Protein AF-0000000076684241 (afdb_homodimer)

Radius of gyration: 24.5 Å; Cα contacts (8 Å, |Δi|>4): 1285; chains: 2; bounding box: 56×55×72 Å

Sequence (556 aa):
MSFSDELAQASGQDQAFSKRTPRIVAAAKLHRAAARRKAGRFLVEGFNSVDAAIRSDAAVEIYATPRAAEEFESLLAPAVDGGFSVSLIDDSAASSLAETVTTTGLFAVCEASRVQHELDTVLSAGKRTGVVAVLFDCQDPGNLGTVIRMVDALGLGGVILAGDSVDPLSGKASRSSAGSVFHVPFVRERDAGAVVTSLREAGFTTLATTMDGQVVLGRDSLPEGPTAWLFGNEAHGLQPEVLDAANHSVSIPIRGEAESLNLATAASMCLWESARGAMSFSDELAQASGQDQAFSKRTPRIVAAAKLHRAAARRKAGRFLVEGFNSVDAAIRSDAAVEIYATPRAAEEFESLLAPAVDGGFSVSLIDDSAASSLAETVTTTGLFAVCEASRVQHELDTVLSAGKRTGVVAVLFDCQDPGNLGTVIRMVDALGLGGVILAGDSVDPLSGKASRSSAGSVFHVPFVRERDAGAVVTSLREAGFTTLATTMDGQVVLGRDSLPEGPTAWLFGNEAHGLQPEVLDAANHSVSIPIRGEAESLNLATAASMCLWESARGA

Structure (mmCIF, N/CA/C/O backbone):
data_AF-0000000076684241-model_v1
#
loop_
_entity.id
_entity.type
_entity.pdbx_description
1 polymer 'rRNA methyltransferase'
#
loop_
_atom_site.group_PDB
_atom_site.id
_atom_site.type_symbol
_atom_site.label_atom_id
_atom_site.label_alt_id
_atom_site.label_comp_id
_atom_site.label_asym_id
_atom_site.label_entity_id
_atom_site.label_seq_id
_atom_site.pdbx_PDB_ins_code
_atom_site.Cartn_x
_atom_site.Cartn_y
_atom_site.Cartn_z
_atom_site.occupancy
_atom_site.B_iso_or_equiv
_atom_site.auth_seq_id
_atom_site.auth_comp_id
_atom_site.auth_asym_id
_atom_site.auth_atom_id
_atom_site.pdbx_PDB_model_num
ATOM 1 N N . MET A 1 1 ? -20.188 -14.609 -34.812 1 78.81 1 MET A N 1
ATOM 2 C CA . MET A 1 1 ? -20.406 -15.133 -33.469 1 78.81 1 MET A CA 1
ATOM 3 C C . MET A 1 1 ? -19.375 -14.57 -32.5 1 78.81 1 MET A C 1
ATOM 5 O O . MET A 1 1 ? -18.203 -14.477 -32.812 1 78.81 1 MET A O 1
ATOM 9 N N . SER A 1 2 ? -19.984 -13.984 -31.469 1 90.12 2 SER A N 1
ATOM 10 C CA . SER A 1 2 ? -19.094 -13.391 -30.484 1 90.12 2 SER A CA 1
ATOM 11 C C . SER A 1 2 ? -18.312 -14.469 -29.734 1 90.12 2 SER A C 1
ATOM 13 O O . SER A 1 2 ? -18.672 -15.641 -29.766 1 90.12 2 SER A O 1
ATOM 15 N N . PHE A 1 3 ? -17.188 -14.172 -29.266 1 88.38 3 PHE A N 1
ATOM 16 C CA . PHE A 1 3 ? -16.391 -15.141 -28.516 1 88.38 3 PHE A CA 1
ATOM 17 C C . PHE A 1 3 ? -17.203 -15.719 -27.359 1 88.38 3 PHE A C 1
ATOM 19 O O . PHE A 1 3 ? -17.078 -16.906 -27.031 1 88.38 3 PHE A O 1
ATOM 26 N N . SER A 1 4 ? -17.969 -14.914 -26.734 1 87.88 4 SER A N 1
ATOM 27 C CA . SER A 1 4 ? -18.797 -15.398 -25.641 1 87.88 4 SER A CA 1
ATOM 28 C C . SER A 1 4 ? -19.781 -16.469 -26.125 1 87.88 4 SER A C 1
ATOM 30 O O . SER A 1 4 ? -20.062 -17.438 -25.422 1 87.88 4 SER A O 1
ATOM 32 N N . ASP A 1 5 ? -20.281 -16.234 -27.266 1 88.19 5 ASP A N 1
ATOM 33 C CA . ASP A 1 5 ? -21.172 -17.234 -27.859 1 88.19 5 ASP A CA 1
ATOM 34 C C . ASP A 1 5 ? -20.453 -18.547 -28.109 1 88.19 5 ASP A C 1
ATOM 36 O O . ASP A 1 5 ? -21 -19.625 -27.875 1 88.19 5 ASP A O 1
ATOM 40 N N . GLU A 1 6 ? -19.328 -18.391 -28.609 1 86.75 6 GLU A N 1
ATOM 41 C CA . GLU A 1 6 ? -18.516 -19.578 -28.875 1 86.75 6 GLU A CA 1
ATOM 42 C C . GLU A 1 6 ? -18.203 -20.344 -27.594 1 86.75 6 GLU A C 1
ATOM 44 O O . GLU A 1 6 ? -18.266 -21.578 -27.578 1 86.75 6 GLU A O 1
ATOM 49 N N . LEU A 1 7 ? -17.844 -19.594 -26.547 1 89 7 LEU A N 1
ATOM 50 C CA . LEU A 1 7 ? -17.562 -20.203 -25.25 1 89 7 LEU A CA 1
ATOM 51 C C . LEU A 1 7 ? -18.781 -20.969 -24.734 1 89 7 LEU A C 1
ATOM 53 O O . LEU A 1 7 ? -18.641 -22.047 -24.172 1 89 7 LEU A O 1
ATOM 57 N N . ALA A 1 8 ? -19.969 -20.344 -24.875 1 88.19 8 ALA A N 1
ATOM 58 C CA . ALA A 1 8 ? -21.203 -20.984 -24.438 1 88.19 8 ALA A CA 1
ATOM 59 C C . ALA A 1 8 ? -21.438 -22.297 -25.172 1 88.19 8 ALA A C 1
ATOM 61 O O . ALA A 1 8 ? -21.812 -23.297 -24.562 1 88.19 8 ALA A O 1
ATOM 62 N N . GLN A 1 9 ? -21.234 -22.281 -26.391 1 83.69 9 GLN A N 1
ATOM 63 C CA . GLN A 1 9 ? -21.438 -23.469 -27.219 1 83.69 9 GLN A CA 1
ATOM 64 C C . GLN A 1 9 ? -20.422 -24.547 -26.875 1 83.69 9 GLN A C 1
ATOM 66 O O . GLN A 1 9 ? -20.781 -25.719 -26.734 1 83.69 9 GLN A O 1
ATOM 71 N N . ALA A 1 10 ? -19.172 -24.125 -26.766 1 81 10 ALA A N 1
ATOM 72 C CA . ALA A 1 10 ? -18.078 -25.062 -26.5 1 81 10 ALA A CA 1
ATOM 73 C C . ALA A 1 10 ? -18.25 -25.734 -25.141 1 81 10 ALA A C 1
ATOM 75 O O . ALA A 1 10 ? -17.906 -26.906 -24.953 1 81 10 ALA A O 1
ATOM 76 N N . SER A 1 11 ? -18.766 -24.969 -24.141 1 81.06 11 SER A N 1
ATOM 77 C CA . SER A 1 11 ? -18.906 -25.484 -22.781 1 81.06 11 SER A CA 1
ATOM 78 C C . SER A 1 11 ? -20.25 -26.172 -22.594 1 81.06 11 SER A C 1
ATOM 80 O O . SER A 1 11 ? -20.531 -26.703 -21.516 1 81.06 11 SER A O 1
ATOM 82 N N . GLY A 1 12 ? -21.047 -26.141 -23.578 1 80.88 12 GLY A N 1
ATOM 83 C CA . GLY A 1 12 ? -22.359 -26.734 -23.484 1 80.88 12 GLY A CA 1
ATOM 84 C C . GLY A 1 12 ? -23.266 -26.031 -22.484 1 80.88 12 GLY A C 1
ATOM 85 O O . GLY A 1 12 ? -24.109 -26.656 -21.859 1 80.88 12 GLY A O 1
ATOM 86 N N . GLN A 1 13 ? -22.953 -24.797 -22.25 1 82.38 13 GLN A N 1
ATOM 87 C CA . GLN A 1 13 ? -23.719 -24.016 -21.281 1 82.38 13 GLN A CA 1
ATOM 88 C C . GLN A 1 13 ? -24.938 -23.375 -21.922 1 82.38 13 GLN A C 1
ATOM 90 O O . GLN A 1 13 ? -24.812 -22.562 -22.859 1 82.38 13 GLN A O 1
ATOM 95 N N . ASP A 1 14 ? -26.109 -23.812 -21.547 1 80.38 14 ASP A N 1
ATOM 96 C CA . ASP A 1 14 ? -27.312 -23.203 -22.078 1 80.38 14 ASP A CA 1
ATOM 97 C C . ASP A 1 14 ? -27.5 -21.781 -21.531 1 80.38 14 ASP A C 1
ATOM 99 O O . ASP A 1 14 ? -27.938 -20.891 -22.25 1 80.38 14 ASP A O 1
ATOM 103 N N . GLN A 1 15 ? -27.188 -21.719 -20.281 1 89.75 15 GLN A N 1
ATOM 104 C CA . GLN A 1 15 ? -27.297 -20.438 -19.594 1 89.75 15 GLN A CA 1
ATOM 105 C C . GLN A 1 15 ? -26.078 -20.188 -18.719 1 89.75 15 GLN A C 1
ATOM 107 O O . GLN A 1 15 ? -25.531 -21.109 -18.094 1 89.75 15 GLN A O 1
ATOM 112 N N . ALA A 1 16 ? -25.672 -18.969 -18.766 1 93.75 16 ALA A N 1
ATOM 113 C CA . ALA A 1 16 ? -24.578 -18.594 -17.875 1 93.75 16 ALA A CA 1
ATOM 114 C C . ALA A 1 16 ? -24.906 -18.969 -16.438 1 93.75 16 ALA A C 1
ATOM 116 O O . ALA A 1 16 ? -26.062 -18.953 -16.016 1 93.75 16 ALA A O 1
ATOM 117 N N . PHE A 1 17 ? -23.844 -19.359 -15.68 1 96.69 17 PHE A N 1
ATOM 118 C CA . PHE A 1 17 ? -24.047 -19.688 -14.273 1 96.69 17 PHE A CA 1
ATOM 119 C C . PHE A 1 17 ? -24.484 -18.453 -13.492 1 96.69 17 PHE A C 1
ATOM 121 O O . PHE A 1 17 ? -24 -17.344 -13.758 1 96.69 17 PHE A O 1
ATOM 128 N N . SER A 1 18 ? -25.391 -18.609 -12.586 1 97.06 18 SER A N 1
ATOM 129 C CA . SER A 1 18 ? -25.844 -17.562 -11.672 1 97.06 18 SER A CA 1
ATOM 130 C C . SER A 1 18 ? -25.328 -17.781 -10.258 1 97.06 18 SER A C 1
ATOM 132 O O . SER A 1 18 ? -24.656 -18.797 -9.992 1 97.06 18 SER A O 1
ATOM 134 N N . LYS 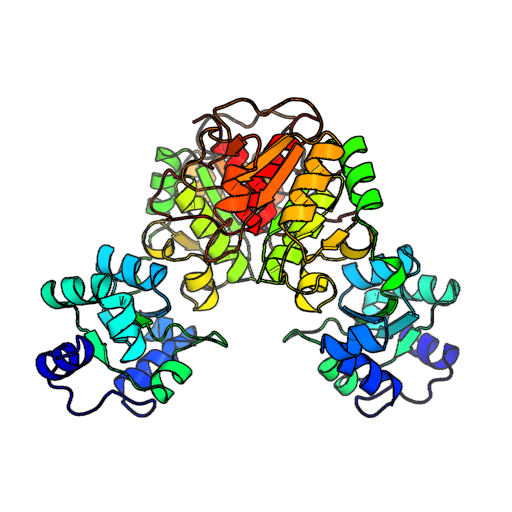A 1 19 ? -25.656 -16.844 -9.367 1 97.5 19 LYS A N 1
ATOM 135 C CA . LYS A 1 19 ? -25.203 -16.938 -7.984 1 97.5 19 LYS A CA 1
ATOM 136 C C . LYS A 1 19 ? -25.781 -18.172 -7.297 1 97.5 19 LYS A C 1
ATOM 138 O O . LYS A 1 19 ? -25.281 -18.594 -6.246 1 97.5 19 LYS A O 1
ATOM 143 N N . ARG A 1 20 ? -26.812 -18.812 -7.93 1 97 20 ARG A N 1
ATOM 144 C CA . ARG A 1 20 ? -27.469 -19.969 -7.336 1 97 20 ARG A CA 1
ATOM 145 C C . ARG A 1 20 ? -26.812 -21.266 -7.816 1 97 20 ARG A C 1
ATOM 147 O O . ARG A 1 20 ? -27.062 -22.328 -7.246 1 97 20 ARG A O 1
ATOM 154 N N . THR A 1 21 ? -26.062 -21.234 -8.953 1 96.44 21 THR A N 1
ATOM 155 C CA . THR A 1 21 ? -25.375 -22.422 -9.469 1 96.44 21 THR A CA 1
ATOM 156 C C . THR A 1 21 ? -24.438 -23 -8.422 1 96.44 21 THR A C 1
ATOM 158 O O . THR A 1 21 ? -23.641 -22.281 -7.82 1 96.44 21 THR A O 1
ATOM 161 N N . PRO A 1 22 ? -24.469 -24.266 -8.109 1 97 22 PRO A N 1
ATOM 162 C CA . PRO A 1 22 ? -23.734 -24.891 -7.008 1 97 22 PRO A CA 1
ATOM 163 C C . PRO A 1 22 ? -22.234 -24.594 -7.07 1 97 22 PRO A C 1
ATOM 165 O O . PRO A 1 22 ? -21.609 -24.297 -6.047 1 97 22 PRO A O 1
ATOM 168 N N . ARG A 1 23 ? -21.625 -24.719 -8.188 1 96.19 23 ARG A N 1
ATOM 169 C CA . ARG A 1 23 ? -20.188 -24.469 -8.289 1 96.19 23 ARG A CA 1
ATOM 170 C C . ARG A 1 23 ? -19.859 -23.016 -7.965 1 96.19 23 ARG A C 1
ATOM 172 O O . ARG A 1 23 ? -18.797 -22.703 -7.434 1 96.19 23 ARG A O 1
ATOM 179 N N . ILE A 1 24 ? -20.797 -22.078 -8.328 1 98.25 24 ILE A N 1
ATOM 180 C CA . ILE A 1 24 ? -20.609 -20.656 -8.008 1 98.25 24 ILE A CA 1
ATOM 181 C C . ILE A 1 24 ? -20.766 -20.453 -6.5 1 98.25 24 ILE A C 1
ATOM 183 O O . ILE A 1 24 ? -19.984 -19.719 -5.891 1 98.25 24 ILE A O 1
ATOM 187 N N . VAL A 1 25 ? -21.703 -21.109 -5.875 1 98.5 25 VAL A N 1
ATOM 188 C CA . VAL A 1 25 ? -21.891 -21.047 -4.426 1 98.5 25 VAL A CA 1
ATOM 189 C C . VAL A 1 25 ? -20.641 -21.547 -3.721 1 98.5 25 VAL A C 1
ATOM 191 O O . VAL A 1 25 ? -20.156 -20.922 -2.766 1 98.5 25 VAL A O 1
ATOM 194 N N . ALA A 1 26 ? -20.141 -22.656 -4.23 1 98.19 26 ALA A N 1
ATOM 195 C CA . ALA A 1 26 ? -18.922 -23.234 -3.66 1 98.19 26 ALA A CA 1
ATOM 196 C C . ALA A 1 26 ? -17.75 -22.25 -3.793 1 98.19 26 ALA A C 1
ATOM 198 O O . ALA A 1 26 ? -16.969 -22.078 -2.855 1 98.19 26 ALA A O 1
ATOM 199 N N . ALA A 1 27 ? -17.641 -21.625 -4.965 1 98.5 27 ALA A N 1
ATOM 200 C CA . ALA A 1 27 ? -16.562 -20.672 -5.211 1 98.5 27 ALA A CA 1
ATOM 201 C C . ALA A 1 27 ? -16.688 -19.453 -4.297 1 98.5 27 ALA A C 1
ATOM 203 O O . ALA A 1 27 ? -15.695 -18.953 -3.766 1 98.5 27 ALA A O 1
ATOM 204 N N . ALA A 1 28 ? -17.875 -18.969 -4.105 1 98.38 28 ALA A N 1
ATOM 205 C CA . ALA A 1 28 ? -18.125 -17.797 -3.264 1 98.38 28 ALA A CA 1
ATOM 206 C C . ALA A 1 28 ? -17.766 -18.078 -1.81 1 98.38 28 ALA A C 1
ATOM 208 O O . ALA A 1 28 ? -17.328 -17.172 -1.084 1 98.38 28 ALA A O 1
ATOM 209 N N . LYS A 1 29 ? -17.859 -19.359 -1.364 1 98.19 29 LYS A N 1
ATOM 210 C CA . LYS A 1 29 ? -17.531 -19.734 0.005 1 98.19 29 LYS A CA 1
ATOM 211 C C . LYS A 1 29 ? -16.031 -19.578 0.268 1 98.19 29 LYS A C 1
ATOM 213 O O . LYS A 1 29 ? -15.602 -19.5 1.422 1 98.19 29 LYS A O 1
ATOM 218 N N . LEU A 1 30 ? -15.281 -19.516 -0.796 1 98.44 30 LEU A N 1
ATOM 219 C CA . LEU A 1 30 ? -13.828 -19.453 -0.671 1 98.44 30 LEU A CA 1
ATOM 220 C C . LEU A 1 30 ? -13.383 -18.078 -0.166 1 98.44 30 LEU A C 1
ATOM 222 O O . LEU A 1 30 ? -12.203 -17.875 0.126 1 98.44 30 LEU A O 1
ATOM 226 N N . HIS A 1 31 ? -14.328 -17.109 -0.01 1 97.5 31 HIS A N 1
ATOM 227 C CA . HIS A 1 31 ? -14.016 -15.844 0.647 1 97.5 31 HIS A CA 1
ATOM 228 C C . HIS A 1 31 ? -13.625 -16.062 2.104 1 97.5 31 HIS A C 1
ATOM 230 O O . HIS A 1 31 ? -12.867 -15.273 2.672 1 97.5 31 HIS A O 1
ATOM 236 N N . ARG A 1 32 ? -14.125 -17.234 2.605 1 96.06 32 ARG A N 1
ATOM 237 C CA . ARG A 1 32 ? -13.859 -17.562 4.004 1 96.06 32 ARG A CA 1
ATOM 238 C C . ARG A 1 32 ? -12.617 -18.422 4.141 1 96.06 32 ARG A C 1
ATOM 240 O O . ARG A 1 32 ? -12.461 -19.406 3.416 1 96.06 32 ARG A O 1
ATOM 247 N N . ALA A 1 33 ? -11.789 -18.109 5.113 1 96 33 ALA A N 1
ATOM 248 C CA . ALA A 1 33 ? -10.539 -18.828 5.336 1 96 33 ALA A CA 1
ATOM 249 C C . ALA A 1 33 ? -10.797 -20.312 5.629 1 96 33 ALA A C 1
ATOM 251 O O . ALA A 1 33 ? -10.102 -21.188 5.105 1 96 33 ALA A O 1
ATOM 252 N N . ALA A 1 34 ? -11.773 -20.578 6.43 1 96.88 34 ALA A N 1
ATOM 253 C CA . ALA A 1 34 ? -12.102 -21.953 6.797 1 96.88 34 ALA A CA 1
ATOM 254 C C . ALA A 1 34 ? -12.492 -22.766 5.566 1 96.88 34 ALA A C 1
ATOM 256 O O . ALA A 1 34 ? -12.109 -23.938 5.438 1 96.88 34 ALA A O 1
ATOM 257 N N . ALA A 1 35 ? -13.242 -22.172 4.676 1 98 35 ALA A N 1
ATOM 258 C CA . ALA A 1 35 ? -13.672 -22.859 3.455 1 98 35 ALA A CA 1
ATOM 259 C C . ALA A 1 35 ? -12.492 -23.125 2.537 1 98 35 ALA A C 1
ATOM 261 O O . ALA A 1 35 ? -12.414 -24.188 1.91 1 98 35 ALA A O 1
ATOM 262 N N . ARG A 1 36 ? -11.586 -22.203 2.428 1 97.94 36 ARG A N 1
ATOM 263 C CA . ARG A 1 36 ? -10.383 -22.422 1.638 1 97.94 36 ARG A CA 1
ATOM 264 C C . ARG A 1 36 ? -9.57 -23.594 2.178 1 97.94 36 ARG A C 1
ATOM 266 O O . ARG A 1 36 ? -9.117 -24.438 1.41 1 97.94 36 ARG A O 1
ATOM 273 N N . ARG A 1 37 ? -9.406 -23.641 3.455 1 96.06 37 ARG A N 1
ATOM 274 C CA . ARG A 1 37 ? -8.641 -24.703 4.086 1 96.06 37 ARG A CA 1
ATOM 275 C C . ARG A 1 37 ? -9.289 -26.062 3.846 1 96.06 37 ARG A C 1
ATOM 277 O O . ARG A 1 37 ? -8.609 -27.031 3.504 1 96.06 37 ARG A O 1
ATOM 284 N N . LYS A 1 38 ? -10.547 -26.078 4.004 1 97.56 38 LYS A N 1
ATOM 285 C CA . LYS A 1 38 ? -11.281 -27.328 3.84 1 97.56 38 LYS A CA 1
ATOM 286 C C . LYS A 1 38 ? 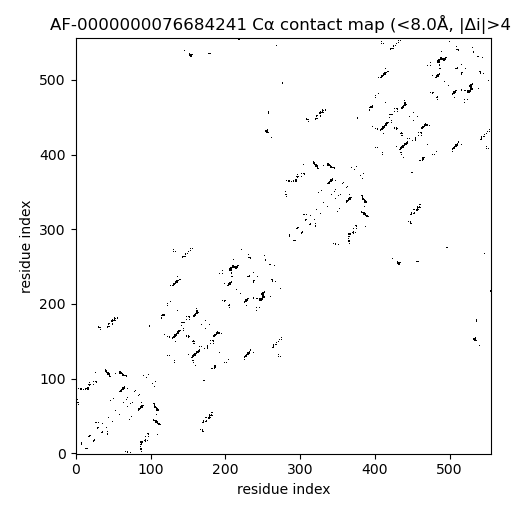-11.234 -27.797 2.391 1 97.56 38 LYS A C 1
ATOM 288 O O . LYS A 1 38 ? -10.984 -28.984 2.129 1 97.56 38 LYS A O 1
ATOM 293 N N . ALA A 1 39 ? -11.398 -26.891 1.472 1 97.94 39 ALA A N 1
ATOM 294 C CA . ALA A 1 39 ? -11.492 -27.25 0.058 1 97.94 39 ALA A CA 1
ATOM 295 C C . ALA A 1 39 ? -10.109 -27.406 -0.566 1 97.94 39 ALA A C 1
ATOM 297 O O . ALA A 1 39 ? -9.969 -28.031 -1.623 1 97.94 39 ALA A O 1
ATOM 298 N N . GLY A 1 40 ? -9.078 -26.766 0.073 1 97.94 40 GLY A N 1
ATOM 299 C CA . GLY A 1 40 ? -7.762 -26.703 -0.548 1 97.94 40 GLY A CA 1
ATOM 300 C C . GLY A 1 40 ? -7.742 -25.875 -1.814 1 97.94 40 GLY A C 1
ATOM 301 O O . GLY A 1 40 ? -7.047 -26.203 -2.775 1 97.94 40 GLY A O 1
ATOM 302 N N . ARG A 1 41 ? -8.609 -24.875 -1.834 1 98.62 41 ARG A N 1
ATOM 303 C CA . ARG A 1 41 ? -8.742 -24.016 -3.004 1 98.62 41 ARG A CA 1
ATOM 304 C C . ARG A 1 41 ? -8.883 -22.547 -2.594 1 98.62 41 ARG A C 1
ATOM 306 O O . ARG A 1 41 ? -9.133 -22.25 -1.423 1 98.62 41 ARG A O 1
ATOM 313 N N . PHE A 1 42 ? -8.625 -21.688 -3.496 1 98.62 42 PHE A N 1
ATOM 314 C CA . PHE A 1 42 ? -8.844 -20.266 -3.264 1 98.62 42 PHE A CA 1
ATOM 315 C C . PHE A 1 42 ? -9.281 -19.562 -4.547 1 98.62 42 PHE A C 1
ATOM 317 O O . PHE A 1 42 ? -9.188 -20.141 -5.633 1 98.62 42 PHE A O 1
ATOM 324 N N . LEU A 1 43 ? -9.852 -18.391 -4.383 1 98.62 43 LEU A N 1
ATOM 325 C CA . LEU A 1 43 ? -10.461 -17.641 -5.477 1 98.62 43 LEU A CA 1
ATOM 326 C C . LEU A 1 43 ? -9.633 -16.406 -5.812 1 98.62 43 LEU A C 1
ATOM 328 O O . LEU A 1 43 ? -9.164 -15.695 -4.914 1 98.62 43 LEU A O 1
ATOM 332 N N . VAL A 1 44 ? -9.391 -16.234 -7.117 1 98.38 44 VAL A N 1
ATOM 333 C CA . VAL A 1 44 ? -8.727 -15 -7.543 1 98.38 44 VAL A CA 1
ATOM 334 C C . VAL A 1 44 ? -9.594 -14.281 -8.578 1 98.38 44 VAL A C 1
ATOM 336 O O . VAL A 1 44 ? -10.438 -14.898 -9.234 1 98.38 44 VAL A O 1
ATOM 339 N N . GLU A 1 45 ? -9.375 -13.047 -8.656 1 97.44 45 GLU A N 1
ATOM 340 C CA . GLU A 1 45 ? -10.125 -12.203 -9.578 1 97.44 45 GLU A CA 1
ATOM 341 C C . GLU A 1 45 ? -9.188 -11.273 -10.352 1 97.44 45 GLU A C 1
ATOM 343 O O . GLU A 1 45 ? -8.141 -10.883 -9.836 1 97.44 45 GLU A O 1
ATOM 348 N N . GLY A 1 46 ? -9.578 -11 -11.602 1 96 46 GLY A N 1
ATOM 349 C CA . GLY A 1 46 ? -8.852 -10.016 -12.398 1 96 46 GLY A CA 1
ATOM 350 C C . GLY A 1 46 ? -7.871 -10.648 -13.375 1 96 46 GLY A C 1
ATOM 351 O O . GLY A 1 46 ? -7.395 -11.766 -13.148 1 96 46 GLY A O 1
ATOM 352 N N . PHE A 1 47 ? -7.496 -9.891 -14.398 1 96.44 47 PHE A N 1
ATOM 353 C CA . PHE A 1 47 ? -6.695 -10.383 -15.508 1 96.44 47 PHE A CA 1
ATOM 354 C C . PHE A 1 47 ? -5.355 -10.922 -15.023 1 96.44 47 PHE A C 1
ATOM 356 O O . PHE A 1 47 ? -5 -12.062 -15.305 1 96.44 47 PHE A O 1
ATOM 363 N N . ASN A 1 48 ? -4.574 -10.141 -14.188 1 96.06 48 ASN A N 1
ATOM 364 C CA . ASN A 1 48 ? -3.229 -10.523 -13.781 1 96.06 48 ASN A CA 1
ATOM 365 C C . ASN A 1 48 ? -3.238 -11.82 -12.977 1 96.06 48 ASN A C 1
ATOM 367 O O . ASN A 1 48 ? -2.41 -12.711 -13.203 1 96.06 48 ASN A O 1
ATOM 371 N N . SER A 1 49 ? -4.203 -11.938 -12.102 1 97.44 49 SER A N 1
ATOM 372 C CA . SER A 1 49 ? -4.289 -13.117 -11.25 1 97.44 49 SER A CA 1
ATOM 373 C C . SER A 1 49 ? -4.699 -14.344 -12.055 1 97.44 49 SER A C 1
ATOM 375 O O . SER A 1 49 ? -4.113 -15.422 -11.906 1 97.44 49 SER A O 1
ATOM 377 N N . VAL A 1 50 ? -5.684 -14.203 -12.93 1 98.38 50 VAL A N 1
ATOM 378 C CA . VAL A 1 50 ? -6.176 -15.336 -13.703 1 98.38 50 VAL A CA 1
ATOM 379 C C . VAL A 1 50 ? -5.125 -15.766 -14.719 1 98.38 50 VAL A C 1
ATOM 381 O O . VAL A 1 50 ? -4.898 -16.969 -14.914 1 98.38 50 VAL A O 1
ATOM 384 N N . ASP A 1 51 ? -4.508 -14.812 -15.352 1 98.19 51 ASP A N 1
ATOM 385 C CA . ASP A 1 51 ? -3.41 -15.117 -16.266 1 98.19 51 ASP A CA 1
ATOM 386 C C . ASP A 1 51 ? -2.326 -15.938 -15.562 1 98.19 51 ASP A C 1
ATOM 388 O O . ASP A 1 51 ? -1.883 -16.969 -16.078 1 98.19 51 ASP A O 1
ATOM 392 N N . ALA A 1 52 ? -1.907 -15.461 -14.367 1 98 52 ALA A N 1
ATOM 393 C CA . ALA A 1 52 ? -0.875 -16.156 -13.602 1 98 52 ALA A CA 1
ATOM 394 C C . ALA A 1 52 ? -1.337 -17.547 -13.188 1 98 52 ALA A C 1
ATOM 396 O O . ALA A 1 52 ? -0.549 -18.5 -13.203 1 98 52 ALA A O 1
ATOM 397 N N . ALA A 1 53 ? -2.613 -17.656 -12.836 1 98.38 53 ALA A N 1
ATOM 398 C CA . ALA A 1 53 ? -3.178 -18.953 -12.438 1 98.38 53 ALA A CA 1
ATOM 399 C C . ALA A 1 53 ? -3.105 -19.953 -13.586 1 98.38 53 ALA A C 1
ATOM 401 O O . ALA A 1 53 ? -2.779 -21.125 -13.383 1 98.38 53 ALA A O 1
ATOM 402 N N . ILE A 1 54 ? -3.416 -19.484 -14.766 1 98.06 54 ILE A N 1
ATOM 403 C CA . ILE A 1 54 ? -3.383 -20.328 -15.953 1 98.06 54 ILE A CA 1
ATOM 404 C C . ILE A 1 54 ? -1.945 -20.75 -16.25 1 98.06 54 ILE A C 1
ATOM 406 O O . ILE A 1 54 ? -1.668 -21.938 -16.422 1 98.06 54 ILE A O 1
ATOM 410 N N . ARG A 1 55 ? -1.033 -19.828 -16.203 1 96.62 55 ARG A N 1
ATOM 411 C CA . ARG A 1 55 ? 0.362 -20.078 -16.547 1 96.62 55 ARG A CA 1
ATOM 412 C C . ARG A 1 55 ? 1.01 -21.031 -15.555 1 96.62 55 ARG A C 1
ATOM 414 O O . ARG A 1 55 ? 1.918 -21.781 -15.906 1 96.62 55 ARG A O 1
ATOM 421 N N . SER A 1 56 ? 0.553 -21 -14.367 1 96.19 56 SER A N 1
ATOM 422 C CA . SER A 1 56 ? 1.136 -21.828 -13.32 1 96.19 56 SER A CA 1
ATOM 423 C C . SER A 1 56 ? 0.398 -23.156 -13.195 1 96.19 56 SER A C 1
ATOM 425 O O . SER A 1 56 ? 0.698 -23.969 -12.312 1 96.19 56 SER A O 1
ATOM 427 N N . ASP A 1 57 ? -0.643 -23.312 -14.023 1 96.38 57 ASP A N 1
ATOM 428 C CA . ASP A 1 57 ? -1.456 -24.531 -14.039 1 96.38 57 ASP A CA 1
ATOM 429 C C . ASP A 1 57 ? -2.15 -24.75 -12.695 1 96.38 57 ASP A C 1
ATOM 431 O O . ASP A 1 57 ? -2.289 -25.875 -12.242 1 96.38 57 ASP A O 1
ATOM 435 N N . ALA A 1 58 ? -2.424 -23.641 -12.023 1 97.81 58 ALA A N 1
ATOM 436 C CA . ALA A 1 58 ? -3.098 -23.734 -10.734 1 97.81 58 ALA A CA 1
ATOM 437 C C . ALA A 1 58 ? -4.609 -23.594 -10.891 1 97.81 58 ALA A C 1
ATOM 439 O O . ALA A 1 58 ? -5.367 -23.922 -9.984 1 97.81 58 ALA A O 1
ATOM 440 N N . ALA A 1 59 ? -5.094 -23.078 -12.008 1 98.44 59 ALA A N 1
ATOM 441 C CA . ALA A 1 59 ? -6.52 -22.828 -12.227 1 98.44 59 ALA A CA 1
ATOM 442 C C . ALA A 1 59 ? -7.285 -24.141 -12.359 1 98.44 59 ALA A C 1
ATOM 444 O O . ALA A 1 59 ? -6.902 -25.016 -13.141 1 98.44 59 ALA A O 1
ATOM 445 N N . VAL A 1 60 ? -8.273 -24.234 -11.586 1 98 60 VAL A N 1
ATOM 446 C CA . VAL A 1 60 ? -9.164 -25.391 -11.656 1 98 60 VAL A CA 1
ATOM 447 C C . VAL A 1 60 ? -10.367 -25.062 -12.539 1 98 60 VAL A C 1
ATOM 449 O O . VAL A 1 60 ? -10.75 -25.859 -13.398 1 98 60 VAL A O 1
ATOM 452 N N . GLU A 1 61 ? -10.992 -23.922 -12.297 1 97.81 61 GLU A N 1
ATOM 453 C CA . GLU A 1 61 ? -12.117 -23.375 -13.055 1 97.81 61 GLU A CA 1
ATOM 454 C C . GLU A 1 61 ? -11.945 -21.875 -13.281 1 97.81 61 GLU A C 1
ATOM 456 O O . GLU A 1 61 ? -11.523 -21.156 -12.391 1 97.81 61 GLU A O 1
ATOM 461 N N . ILE A 1 62 ? -12.242 -21.5 -14.492 1 98.56 62 ILE A N 1
ATOM 462 C CA . ILE A 1 62 ? -12.195 -20.094 -14.852 1 98.56 62 ILE A CA 1
ATOM 463 C C . ILE A 1 62 ? -13.609 -19.594 -15.164 1 98.56 62 ILE A C 1
ATOM 465 O O . ILE A 1 62 ? -14.375 -20.281 -15.844 1 98.56 62 ILE A O 1
ATOM 469 N N . TYR A 1 63 ? -13.969 -18.469 -14.617 1 98.56 63 TYR A N 1
ATOM 470 C CA . TYR A 1 63 ? -15.289 -17.875 -14.836 1 98.56 63 TYR A CA 1
ATOM 471 C C . TYR A 1 63 ? -15.164 -16.5 -15.477 1 98.56 63 TYR A C 1
ATOM 473 O O . TYR A 1 63 ? -14.281 -15.711 -15.109 1 98.56 63 TYR A O 1
ATOM 481 N N . ALA A 1 64 ? -16.031 -16.219 -16.438 1 98.5 64 ALA A N 1
ATOM 482 C CA . ALA A 1 64 ? -16.047 -14.906 -17.062 1 98.5 64 ALA A CA 1
ATOM 483 C C . ALA A 1 64 ? -17.469 -14.484 -17.422 1 98.5 64 ALA A C 1
ATOM 485 O O . ALA A 1 64 ? -18.281 -15.305 -17.875 1 98.5 64 ALA A O 1
ATOM 486 N N . THR A 1 65 ? -17.797 -13.242 -17.156 1 97.94 65 THR A N 1
ATOM 487 C CA . THR A 1 65 ? -19.016 -12.695 -17.734 1 97.94 65 THR A CA 1
ATOM 488 C C . THR A 1 65 ? -18.891 -12.586 -19.25 1 97.94 65 THR A C 1
ATOM 490 O O . THR A 1 65 ? -17.781 -12.609 -19.797 1 97.94 65 THR A O 1
ATOM 493 N N . PRO A 1 66 ? -20.031 -12.43 -19.922 1 96.88 66 PRO A N 1
ATOM 494 C CA . PRO A 1 66 ? -19.938 -12.234 -21.375 1 96.88 66 PRO A CA 1
ATOM 495 C C . PRO A 1 66 ? -19.078 -11.031 -21.75 1 96.88 66 PRO A C 1
ATOM 497 O O . PRO A 1 66 ? -18.281 -11.109 -22.688 1 96.88 66 PRO A O 1
ATOM 500 N N . ARG A 1 67 ? -19.234 -9.984 -21.016 1 96.44 67 ARG A N 1
ATOM 501 C CA . ARG A 1 67 ? -18.438 -8.789 -21.25 1 96.44 67 ARG A CA 1
ATOM 502 C C . ARG A 1 67 ? -16.953 -9.086 -21.062 1 96.44 67 ARG A C 1
ATOM 504 O O . ARG A 1 67 ? -16.125 -8.703 -21.906 1 96.44 67 ARG A O 1
ATOM 511 N N . ALA A 1 68 ? -16.594 -9.758 -20 1 97.69 68 ALA A N 1
ATOM 512 C CA . ALA A 1 68 ? -15.211 -10.102 -19.719 1 97.69 68 ALA A CA 1
ATOM 513 C C . ALA A 1 68 ? -14.656 -11.07 -20.75 1 97.69 68 ALA A C 1
ATOM 515 O O . ALA A 1 68 ? -13.492 -10.977 -21.141 1 97.69 68 ALA A O 1
ATOM 516 N N . ALA A 1 69 ? -15.469 -12.008 -21.172 1 97.38 69 ALA A N 1
ATOM 517 C CA . ALA A 1 69 ? -15.047 -12.969 -22.188 1 97.38 69 ALA A CA 1
ATOM 518 C C . ALA A 1 69 ? -14.609 -12.258 -23.453 1 97.38 69 ALA A C 1
ATOM 520 O O . ALA A 1 69 ? -13.602 -12.633 -24.062 1 97.38 69 ALA A O 1
ATOM 521 N N . GLU A 1 70 ? -15.391 -11.25 -23.797 1 97.19 70 GLU A N 1
ATOM 522 C CA . GLU A 1 70 ? -15.031 -10.477 -24.984 1 97.19 70 GLU A CA 1
ATOM 523 C C . GLU A 1 70 ? -13.758 -9.664 -24.75 1 97.19 70 GLU A C 1
ATOM 525 O O . GLU A 1 70 ? -12.859 -9.656 -25.594 1 97.19 70 GLU A O 1
ATOM 530 N N . GLU A 1 71 ? -13.734 -9.086 -23.656 1 96.81 71 GLU A N 1
ATOM 531 C CA . GLU A 1 71 ? -12.617 -8.203 -23.328 1 96.81 71 GLU A CA 1
ATOM 532 C C . GLU A 1 71 ? -11.312 -8.977 -23.219 1 96.81 71 GLU A C 1
ATOM 534 O O . GLU A 1 71 ? -10.258 -8.492 -23.641 1 96.81 71 GLU A O 1
ATOM 539 N N . PHE A 1 72 ? -11.391 -10.133 -22.656 1 97.81 72 PHE A N 1
ATOM 540 C CA . PHE A 1 72 ? -10.18 -10.891 -22.375 1 97.81 72 PHE A CA 1
ATOM 541 C C . PHE A 1 72 ? -10.102 -12.133 -23.25 1 97.81 72 PHE A C 1
ATOM 543 O O . PHE A 1 72 ? -9.648 -13.188 -22.797 1 97.81 72 PHE A O 1
ATOM 550 N N . GLU A 1 73 ? -10.586 -12.047 -24.438 1 97.62 73 GLU A N 1
ATOM 551 C CA . GLU A 1 73 ? -10.578 -13.156 -25.391 1 97.62 73 GLU A CA 1
ATOM 552 C C . GLU A 1 73 ? -9.156 -13.672 -25.609 1 97.62 73 GLU A C 1
ATOM 554 O O . GLU A 1 73 ? -8.945 -14.883 -25.719 1 97.62 73 GLU A O 1
ATOM 559 N N . SER A 1 74 ? -8.203 -12.828 -25.688 1 97.56 74 SER A N 1
ATOM 560 C CA . SER A 1 74 ? -6.82 -13.195 -25.969 1 97.56 74 SER A CA 1
ATOM 561 C C . SER A 1 74 ? -6.254 -14.086 -24.859 1 97.56 74 SER A C 1
ATOM 563 O O . SER A 1 74 ? -5.328 -14.859 -25.094 1 97.56 74 SER A O 1
ATOM 565 N N . LEU A 1 75 ? -6.77 -13.953 -23.672 1 97.69 75 LEU A N 1
ATOM 566 C CA . LEU A 1 75 ? -6.371 -14.789 -22.547 1 97.69 75 LEU A CA 1
ATOM 567 C C . LEU A 1 75 ? -7.168 -16.094 -22.516 1 97.69 75 LEU A C 1
ATOM 569 O O . LEU A 1 75 ? -6.598 -17.172 -22.312 1 97.69 75 LEU A O 1
ATOM 573 N N . LEU A 1 76 ? -8.453 -15.992 -22.797 1 97.94 76 LEU A N 1
ATOM 574 C CA . LEU A 1 76 ? -9.367 -17.094 -22.531 1 97.94 76 LEU A CA 1
ATOM 575 C C . LEU A 1 76 ? -9.367 -18.094 -23.688 1 97.94 76 LEU A C 1
ATOM 577 O O . LEU A 1 76 ? -9.523 -19.297 -23.484 1 97.94 76 LEU A O 1
ATOM 581 N N . ALA A 1 77 ? -9.211 -17.609 -24.891 1 96.94 77 ALA A N 1
ATOM 582 C CA . ALA A 1 77 ? -9.227 -18.516 -26.047 1 96.94 77 ALA A CA 1
ATOM 583 C C . ALA A 1 77 ? -8.109 -19.547 -25.953 1 96.94 77 ALA A C 1
ATOM 585 O O . ALA A 1 77 ? -8.367 -20.75 -26 1 96.94 77 ALA A O 1
ATOM 586 N N . PRO A 1 78 ? -6.891 -19.062 -25.75 1 96.75 78 PRO A N 1
ATOM 587 C CA . PRO A 1 78 ? -5.82 -20.047 -25.578 1 96.75 78 PRO A CA 1
ATOM 588 C C . PRO A 1 78 ? -6.047 -20.953 -24.375 1 96.75 78 PRO A C 1
ATOM 590 O O . PRO A 1 78 ? -5.641 -22.109 -24.391 1 96.75 78 PRO A O 1
ATOM 593 N N . ALA A 1 79 ? -6.617 -20.438 -23.297 1 96.94 79 ALA A N 1
ATOM 594 C CA . ALA A 1 79 ? -6.902 -21.25 -22.125 1 96.94 79 ALA A CA 1
ATOM 595 C C . ALA A 1 79 ? -7.844 -22.406 -22.453 1 96.94 79 ALA A C 1
ATOM 597 O O . ALA A 1 79 ? -7.621 -23.531 -22.031 1 96.94 79 ALA A O 1
ATOM 598 N N . VAL A 1 80 ? -8.852 -22.109 -23.219 1 95.31 80 VAL A N 1
ATOM 599 C CA . VAL A 1 80 ? -9.797 -23.125 -23.641 1 95.31 80 VAL A CA 1
ATOM 600 C C . VAL A 1 80 ? -9.086 -24.172 -24.5 1 95.31 80 VAL A C 1
ATOM 602 O O . VAL A 1 80 ? -9.25 -25.375 -24.281 1 95.31 80 VAL A O 1
ATOM 605 N N . ASP A 1 81 ? -8.367 -23.688 -25.406 1 94.88 81 ASP A N 1
ATOM 606 C CA . ASP A 1 81 ? -7.613 -24.562 -26.297 1 94.88 81 ASP A CA 1
ATOM 607 C C . ASP A 1 81 ? -6.664 -25.469 -25.484 1 94.88 81 ASP A C 1
ATOM 609 O O . ASP A 1 81 ? -6.387 -26.594 -25.891 1 94.88 81 ASP A O 1
ATOM 613 N N . GLY A 1 82 ? -6.176 -24.859 -24.422 1 94.81 82 GLY A N 1
ATOM 614 C CA . GLY A 1 82 ? -5.246 -25.578 -23.578 1 94.81 82 GLY A CA 1
ATOM 615 C C . GLY A 1 82 ? -5.934 -26.547 -22.625 1 94.81 82 GLY A C 1
ATOM 616 O O . GLY A 1 82 ? -5.27 -27.25 -21.859 1 94.81 82 GLY A O 1
ATOM 617 N N . GLY A 1 83 ? -7.227 -26.562 -22.625 1 94.31 83 GLY A N 1
ATOM 618 C CA . GLY A 1 83 ? -7.953 -27.562 -21.859 1 94.31 83 GLY A CA 1
ATOM 619 C C . GLY A 1 83 ? -8.492 -27.047 -20.547 1 94.31 83 GLY A C 1
ATOM 620 O O . GLY A 1 83 ? -9.055 -27.797 -19.75 1 94.31 83 GLY A O 1
ATOM 621 N N . PHE A 1 84 ? -8.289 -25.812 -20.25 1 96.06 84 PHE A N 1
ATOM 622 C CA . PHE A 1 84 ? -8.836 -25.25 -19.016 1 96.06 84 PHE A CA 1
ATOM 623 C C . PHE A 1 84 ? -10.352 -25.156 -19.109 1 96.06 84 PHE A C 1
ATOM 625 O O . PHE A 1 84 ? -10.906 -24.906 -20.172 1 96.06 84 PHE A O 1
ATOM 632 N N . SER A 1 85 ? -11.031 -25.391 -18.031 1 95.75 85 SER A N 1
ATOM 633 C CA . SER A 1 85 ? -12.477 -25.219 -17.922 1 95.75 85 SER A CA 1
ATOM 634 C C . SER A 1 85 ? -12.852 -23.75 -17.812 1 95.75 85 SER A C 1
ATOM 636 O O . SER A 1 85 ? -12.562 -23.109 -16.781 1 95.75 85 SER A O 1
ATOM 638 N N . VAL A 1 86 ? -13.445 -23.219 -18.828 1 97.44 86 VAL A N 1
ATOM 639 C CA . VAL A 1 86 ? -13.906 -21.844 -18.812 1 97.44 86 VAL A CA 1
ATOM 640 C C . VAL A 1 86 ? -15.43 -21.797 -18.922 1 97.44 86 VAL A C 1
ATOM 642 O O . VAL A 1 86 ? -16.016 -22.391 -19.844 1 97.44 86 VAL A O 1
ATOM 645 N N . SER A 1 87 ? -16.078 -21.125 -17.984 1 97.75 87 SER A N 1
ATOM 646 C CA . SER A 1 87 ? -17.531 -21.047 -17.969 1 97.75 87 SER A CA 1
ATOM 647 C C . SER A 1 87 ? -18 -19.594 -17.922 1 97.75 87 SER A C 1
ATOM 649 O O . SER A 1 87 ? -17.359 -18.734 -17.312 1 97.75 87 SER A O 1
ATOM 651 N N . LEU A 1 88 ? -19.109 -19.344 -18.562 1 97.88 88 LEU A N 1
ATOM 652 C CA . LEU A 1 88 ? -19.75 -18.031 -18.5 1 97.88 88 LEU A CA 1
ATOM 653 C C . LEU A 1 88 ? -20.578 -17.906 -17.234 1 97.88 88 LEU A C 1
ATOM 655 O O . LEU A 1 88 ? -21.219 -18.859 -16.812 1 97.88 88 LEU A O 1
ATOM 659 N N . ILE A 1 89 ? -20.516 -16.703 -16.703 1 98.19 89 ILE A N 1
ATOM 660 C CA . ILE A 1 89 ? -21.312 -16.406 -15.516 1 98.19 89 ILE A CA 1
ATOM 661 C C . ILE A 1 89 ? -22.094 -15.102 -15.734 1 98.19 89 ILE A C 1
ATOM 663 O O . ILE A 1 89 ? -21.719 -14.273 -16.562 1 98.19 89 ILE A O 1
ATOM 667 N N . ASP A 1 90 ? -23.25 -14.984 -15.039 1 97.38 90 ASP A N 1
ATOM 668 C CA . ASP A 1 90 ? -24.016 -13.742 -15.164 1 97.38 90 ASP A CA 1
ATOM 669 C C . ASP A 1 90 ? -23.562 -12.727 -14.109 1 97.38 90 ASP A C 1
ATOM 671 O O . ASP A 1 90 ? -22.641 -12.992 -13.336 1 97.38 90 ASP A O 1
ATOM 675 N N . ASP A 1 91 ? -24.188 -11.617 -14.117 1 96.62 91 ASP A N 1
ATOM 676 C CA . ASP A 1 91 ? -23.766 -10.523 -13.242 1 96.62 91 ASP A CA 1
ATOM 677 C C . ASP A 1 91 ? -24.016 -10.867 -11.773 1 96.62 91 ASP A C 1
ATOM 679 O O . ASP A 1 91 ? -23.266 -10.43 -10.898 1 96.62 91 ASP A O 1
ATOM 683 N N . SER A 1 92 ? -25.031 -11.586 -11.539 1 97 92 SER A N 1
ATOM 684 C CA . SER A 1 92 ? -25.297 -11.984 -10.164 1 97 92 SER A CA 1
ATOM 685 C C . SER A 1 92 ? -24.188 -12.867 -9.609 1 97 92 SER A C 1
ATOM 687 O O . SER A 1 92 ? -23.766 -12.695 -8.469 1 97 92 SER A O 1
ATOM 689 N N . ALA A 1 93 ? -23.734 -13.82 -10.43 1 98.19 93 ALA A N 1
ATOM 690 C CA . ALA A 1 93 ? -22.609 -14.664 -10.047 1 98.19 93 ALA A CA 1
ATOM 691 C C . ALA A 1 93 ? -21.344 -13.844 -9.867 1 98.19 93 ALA A C 1
ATOM 693 O O . ALA A 1 93 ? -20.625 -14 -8.875 1 98.19 93 ALA A O 1
ATOM 694 N N . ALA A 1 94 ? -21.109 -12.984 -10.82 1 98.12 94 ALA A N 1
ATOM 695 C CA . ALA A 1 94 ? -19.922 -12.141 -10.742 1 98.12 94 ALA A CA 1
ATOM 696 C C . ALA A 1 94 ? -19.906 -11.312 -9.461 1 98.12 94 ALA A C 1
ATOM 698 O O . ALA A 1 94 ? -18.875 -11.203 -8.797 1 98.12 94 ALA A O 1
ATOM 699 N N . SER A 1 95 ? -21 -10.773 -9.102 1 97.06 95 SER A N 1
ATOM 700 C CA . SER A 1 95 ? -21.125 -9.961 -7.891 1 97.06 95 SER A CA 1
ATOM 701 C C . SER A 1 95 ? -20.875 -10.797 -6.641 1 97.06 95 SER A C 1
ATOM 703 O O . SER A 1 95 ? -20.266 -10.32 -5.68 1 97.06 95 SER A O 1
ATOM 705 N N . SER A 1 96 ? -21.328 -12.008 -6.652 1 97.38 96 SER A N 1
ATOM 706 C CA . SER A 1 96 ? -21.156 -12.883 -5.492 1 97.38 96 SER A CA 1
ATOM 707 C C . SER A 1 96 ? -19.703 -13.312 -5.336 1 97.38 96 SER A C 1
ATOM 709 O O . SER A 1 96 ? -19.266 -13.609 -4.227 1 97.38 96 SER A O 1
ATOM 711 N N . LEU A 1 97 ? -19 -13.375 -6.457 1 98 97 LEU A N 1
ATOM 712 C CA . LEU A 1 97 ? -17.609 -13.82 -6.441 1 98 97 LEU A CA 1
ATOM 713 C C . LEU A 1 97 ? -16.672 -12.648 -6.18 1 98 97 LEU A C 1
ATOM 715 O O . LEU A 1 97 ? -15.539 -12.844 -5.727 1 98 97 LEU A O 1
ATOM 719 N N . ALA A 1 98 ? -17.125 -11.453 -6.461 1 96.88 98 ALA A N 1
ATOM 720 C CA . ALA A 1 98 ? -16.266 -10.273 -6.383 1 96.88 98 ALA A CA 1
ATOM 721 C C . ALA A 1 98 ? -16.094 -9.82 -4.934 1 96.88 98 ALA A C 1
ATOM 723 O O . ALA A 1 98 ? -17.031 -9.898 -4.137 1 96.88 98 ALA A O 1
ATOM 724 N N . GLU A 1 99 ? -14.875 -9.414 -4.602 1 92.25 99 GLU A N 1
ATOM 725 C CA . GLU A 1 99 ? -14.625 -8.773 -3.311 1 92.25 99 GLU A CA 1
ATOM 726 C C . GLU A 1 99 ? -14.383 -7.277 -3.473 1 92.25 99 GLU A C 1
ATOM 728 O O . GLU A 1 99 ? -14.023 -6.594 -2.512 1 92.25 99 GLU A O 1
ATOM 733 N N . THR A 1 100 ? -14.555 -6.773 -4.664 1 85.81 100 THR A N 1
ATOM 734 C CA . THR A 1 100 ? -14.414 -5.352 -4.965 1 85.81 100 THR A CA 1
ATOM 735 C C . THR A 1 100 ? -15.758 -4.746 -5.359 1 85.81 100 THR A C 1
ATOM 737 O O . THR A 1 100 ? -16.703 -5.469 -5.695 1 85.81 100 THR A O 1
ATOM 740 N N . VAL A 1 101 ? -15.789 -3.457 -5.27 1 81.06 101 VAL A N 1
ATOM 741 C CA . VAL A 1 101 ? -17.016 -2.748 -5.637 1 81.06 101 VAL A CA 1
ATOM 742 C C . VAL A 1 101 ? -17.234 -2.855 -7.145 1 81.06 101 VAL A C 1
ATOM 744 O O . VAL A 1 101 ? -18.375 -3.049 -7.594 1 81.06 101 VAL A O 1
ATOM 747 N N . THR A 1 102 ? -16.203 -2.674 -7.945 1 83 102 THR A N 1
ATOM 748 C CA . THR A 1 102 ? -16.266 -2.842 -9.391 1 83 102 THR A CA 1
ATOM 749 C C . THR A 1 102 ? -15.43 -4.047 -9.828 1 83 102 THR A C 1
ATOM 751 O O . THR A 1 102 ? -14.242 -4.145 -9.508 1 83 102 THR A O 1
ATOM 754 N N . THR A 1 103 ? -16.156 -4.961 -10.508 1 89.25 103 THR A N 1
ATOM 755 C CA . THR A 1 103 ? -15.461 -6.191 -10.891 1 89.25 103 THR A CA 1
ATOM 756 C C . THR A 1 103 ? -15.227 -6.23 -12.398 1 89.25 103 THR A C 1
ATOM 758 O O . THR A 1 103 ? -16.031 -5.715 -13.172 1 89.25 103 THR A O 1
ATOM 761 N N . THR A 1 104 ? -14.125 -6.863 -12.789 1 91.88 104 THR A N 1
ATOM 762 C CA . THR A 1 104 ? -13.805 -7.082 -14.195 1 91.88 104 THR A CA 1
ATOM 763 C C . THR A 1 104 ? -14.648 -8.227 -14.766 1 91.88 104 THR A C 1
ATOM 765 O O . THR A 1 104 ? -14.727 -8.391 -15.984 1 91.88 104 THR A O 1
ATOM 768 N N . GLY A 1 105 ? -15.203 -9.055 -13.836 1 97.31 105 GLY A N 1
ATOM 769 C CA . GLY A 1 105 ? -16.016 -10.18 -14.258 1 97.31 105 GLY A CA 1
ATOM 770 C C . GLY A 1 105 ? -15.203 -11.406 -14.625 1 97.31 105 GLY A C 1
ATOM 771 O O . GLY A 1 105 ? -15.68 -12.289 -15.336 1 97.31 105 GLY A O 1
ATOM 772 N N . LEU A 1 106 ? -13.977 -11.453 -14.297 1 98.31 106 LEU A N 1
ATOM 773 C CA . LEU A 1 106 ? -13.062 -12.547 -14.586 1 98.31 106 LEU A CA 1
ATOM 774 C C . LEU A 1 106 ? -12.508 -13.148 -13.297 1 98.31 106 LEU A C 1
ATOM 776 O O . LEU A 1 106 ? -11.93 -12.438 -12.477 1 98.31 106 LEU A O 1
ATOM 780 N N . PHE A 1 107 ? -12.695 -14.484 -13.094 1 98.62 107 PHE A N 1
ATOM 781 C CA . PHE A 1 107 ? -12.328 -15.164 -11.859 1 98.62 107 PHE A CA 1
ATOM 782 C C . PHE A 1 107 ? -11.719 -16.531 -12.156 1 98.62 107 PHE A C 1
ATOM 784 O O . PHE A 1 107 ? -11.93 -17.094 -13.234 1 98.62 107 PHE A O 1
ATOM 791 N N . ALA A 1 108 ? -11.023 -17.062 -11.188 1 98.75 108 ALA A N 1
ATOM 792 C CA . ALA A 1 108 ? -10.555 -18.438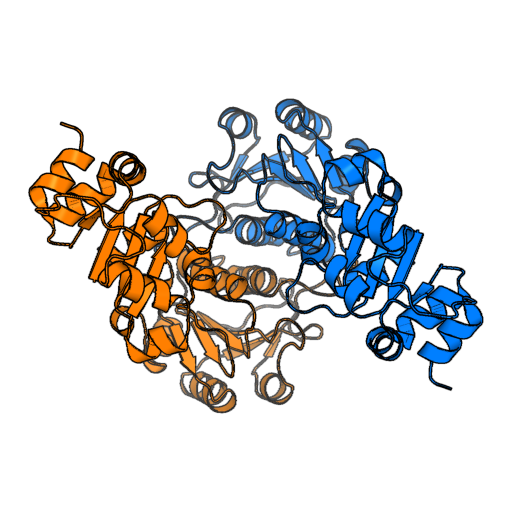 -11.258 1 98.75 108 ALA A CA 1
ATOM 793 C C . ALA A 1 108 ? -10.516 -19.078 -9.867 1 98.75 108 ALA A C 1
ATOM 795 O O . ALA A 1 108 ? -10.117 -18.422 -8.898 1 98.75 108 ALA A O 1
ATOM 796 N N . VAL A 1 109 ? -11.008 -20.203 -9.773 1 98.81 109 VAL A N 1
ATOM 797 C CA . VAL A 1 109 ? -10.742 -21.062 -8.625 1 98.81 109 VAL A CA 1
ATOM 798 C C . VAL A 1 109 ? -9.422 -21.797 -8.812 1 98.81 109 VAL A C 1
ATOM 800 O O . VAL A 1 109 ? -9.188 -22.406 -9.867 1 98.81 109 VAL A O 1
ATOM 803 N N . CYS A 1 110 ? -8.562 -21.781 -7.809 1 98.81 110 CYS A N 1
ATOM 804 C CA . CYS A 1 110 ? -7.207 -22.297 -7.949 1 98.81 110 CYS A CA 1
ATOM 805 C C . CYS A 1 110 ? -6.898 -23.312 -6.867 1 98.81 110 CYS A C 1
ATOM 807 O O . CYS A 1 110 ? -7.449 -23.25 -5.766 1 98.81 110 CYS A O 1
ATOM 809 N N . GLU A 1 111 ? -6.008 -24.188 -7.199 1 98.31 111 GLU A N 1
ATOM 810 C CA . GLU A 1 111 ? -5.523 -25.188 -6.25 1 98.31 111 GLU A CA 1
ATOM 811 C C . GLU A 1 111 ? -4.445 -24.609 -5.344 1 98.31 111 GLU A C 1
ATOM 813 O O . GLU A 1 111 ? -3.387 -24.188 -5.816 1 98.31 111 GLU A O 1
ATOM 818 N N . ALA A 1 112 ? -4.664 -24.672 -4.035 1 97.5 112 ALA A N 1
ATOM 819 C CA . ALA A 1 112 ? -3.752 -24.062 -3.07 1 97.5 112 ALA A CA 1
ATOM 820 C C . ALA A 1 112 ? -2.416 -24.797 -3.035 1 97.5 112 ALA A C 1
ATOM 822 O O . ALA A 1 112 ? -1.366 -24.188 -2.826 1 97.5 112 ALA A O 1
ATOM 823 N N . SER A 1 113 ? -2.418 -26.109 -3.256 1 95.81 113 SER A N 1
ATOM 824 C CA . SER A 1 113 ? -1.217 -26.922 -3.152 1 95.81 113 SER A CA 1
ATOM 825 C C . SER A 1 113 ? -0.207 -26.562 -4.238 1 95.81 113 SER A C 1
ATOM 827 O O . SER A 1 113 ? 0.979 -26.891 -4.121 1 95.81 113 SER A O 1
ATOM 829 N N . ARG A 1 114 ? -0.664 -25.891 -5.277 1 95.31 114 ARG A N 1
ATOM 830 C CA . ARG A 1 114 ? 0.2 -25.531 -6.398 1 95.31 114 ARG A CA 1
ATOM 831 C C . ARG A 1 114 ? 1.025 -24.297 -6.086 1 95.31 114 ARG A C 1
ATOM 833 O O . ARG A 1 114 ? 1.994 -24 -6.785 1 95.31 114 ARG A O 1
ATOM 840 N N . VAL A 1 115 ? 0.646 -23.562 -4.961 1 95.38 115 VAL A N 1
ATOM 841 C CA . VAL A 1 115 ? 1.3 -22.281 -4.742 1 95.38 115 VAL A CA 1
ATOM 842 C C . VAL A 1 115 ? 1.909 -22.25 -3.342 1 95.38 115 VAL A C 1
ATOM 844 O O . VAL A 1 115 ? 2.654 -21.328 -3.006 1 95.38 115 VAL A O 1
ATOM 847 N N . GLN A 1 116 ? 1.605 -23.109 -2.545 1 91.06 116 GLN A N 1
ATOM 848 C CA . GLN A 1 116 ? 2.148 -23.156 -1.191 1 91.06 116 GLN A CA 1
ATOM 849 C C . GLN A 1 116 ? 3.438 -23.969 -1.147 1 91.06 116 GLN A C 1
ATOM 851 O O . GLN A 1 116 ? 3.537 -25.031 -1.783 1 91.06 116 GLN A O 1
ATOM 856 N N . HIS A 1 117 ? 4.387 -23.453 -0.462 1 96.06 117 HIS A N 1
ATOM 857 C CA . HIS A 1 117 ? 5.691 -24.094 -0.398 1 96.06 117 HIS A CA 1
ATOM 858 C C . HIS A 1 117 ? 6.086 -24.406 1.043 1 96.06 117 HIS A C 1
ATOM 860 O O . HIS A 1 117 ? 5.395 -24 1.979 1 96.06 117 HIS A O 1
ATOM 866 N N . GLU A 1 118 ? 7.098 -25.172 1.164 1 96.19 118 GLU A N 1
ATOM 867 C CA . GLU A 1 118 ? 7.676 -25.469 2.471 1 96.19 118 GLU A CA 1
ATOM 868 C C . GLU A 1 118 ? 8.773 -24.469 2.824 1 96.19 118 GLU A C 1
ATOM 870 O O . GLU A 1 118 ? 9.328 -23.812 1.942 1 96.19 118 GLU A O 1
ATOM 875 N N . LEU A 1 119 ? 9.07 -24.453 4.082 1 97.69 119 LEU A N 1
ATOM 876 C CA . LEU A 1 119 ? 10.062 -23.5 4.578 1 97.69 119 LEU A CA 1
ATOM 877 C C . LEU A 1 119 ? 11.398 -23.688 3.871 1 97.69 119 LEU A C 1
ATOM 879 O O . LEU A 1 119 ? 12.031 -22.719 3.457 1 97.69 119 LEU A O 1
ATOM 883 N N . ASP A 1 120 ? 11.781 -24.906 3.631 1 97.31 120 ASP A N 1
ATOM 884 C CA . ASP A 1 120 ? 13.07 -25.203 3.014 1 97.31 120 ASP A CA 1
ATOM 885 C C . ASP A 1 120 ? 13.141 -24.641 1.594 1 97.31 120 ASP A C 1
ATOM 887 O O . ASP A 1 120 ? 14.203 -24.219 1.136 1 97.31 120 ASP A O 1
ATOM 891 N N . THR A 1 121 ? 12.039 -24.672 0.93 1 97.44 121 THR A N 1
ATOM 892 C CA . THR A 1 121 ? 11.977 -24.125 -0.426 1 97.44 121 THR A CA 1
ATOM 893 C C . THR A 1 121 ? 12.234 -22.625 -0.424 1 97.44 121 THR A C 1
ATOM 895 O O . THR A 1 121 ? 13 -22.125 -1.248 1 97.44 121 THR A O 1
ATOM 898 N N . VAL A 1 122 ? 11.625 -21.953 0.505 1 98.25 122 VAL A N 1
ATOM 899 C CA . VAL A 1 122 ? 11.789 -20.516 0.603 1 98.25 122 VAL A CA 1
ATOM 900 C C . VAL A 1 122 ? 13.227 -20.188 1.004 1 98.25 122 VAL A C 1
ATOM 902 O O . VAL A 1 122 ? 13.836 -19.266 0.441 1 98.25 122 VAL A O 1
ATOM 905 N N . LEU A 1 123 ? 13.75 -20.953 1.934 1 98.38 123 LEU A N 1
ATOM 906 C CA . LEU A 1 123 ? 15.125 -20.734 2.377 1 98.38 123 LEU A CA 1
ATOM 907 C C . LEU A 1 123 ? 16.109 -20.953 1.235 1 98.38 123 LEU A C 1
ATOM 909 O O . LEU A 1 123 ? 17.031 -20.172 1.044 1 98.38 123 LEU A O 1
ATOM 913 N N . SER A 1 124 ? 15.891 -22.016 0.491 1 98.06 124 SER A N 1
ATOM 914 C CA . SER A 1 124 ? 16.766 -22.312 -0.637 1 98.06 124 SER A CA 1
ATOM 915 C C . SER A 1 124 ? 16.703 -21.219 -1.696 1 98.06 124 SER A C 1
ATOM 917 O O . SER A 1 124 ? 17.734 -20.812 -2.236 1 98.06 124 SER A O 1
ATOM 919 N N . ALA A 1 125 ? 15.516 -20.766 -1.968 1 97.56 125 ALA A N 1
ATOM 920 C CA . ALA A 1 125 ? 15.352 -19.672 -2.922 1 97.56 125 ALA A CA 1
ATOM 921 C C . ALA A 1 125 ? 16.047 -18.391 -2.428 1 97.56 125 ALA A C 1
ATOM 923 O O . ALA A 1 125 ? 16.688 -17.688 -3.209 1 97.56 125 ALA A O 1
ATOM 924 N N . GLY A 1 126 ? 15.867 -18.156 -1.159 1 97.56 126 GLY A N 1
ATOM 925 C CA . GLY A 1 126 ? 16.516 -17.016 -0.558 1 97.56 126 GLY A CA 1
ATOM 926 C C . GLY A 1 126 ? 18.031 -17.062 -0.658 1 97.56 126 GLY A C 1
ATOM 927 O O . GLY A 1 126 ? 18.688 -16.047 -0.911 1 97.56 126 GLY A O 1
ATOM 928 N N . LYS A 1 127 ? 18.562 -18.234 -0.472 1 97.31 127 LYS A N 1
ATOM 929 C CA . LYS A 1 127 ? 20.016 -18.406 -0.584 1 97.31 127 LYS A CA 1
ATOM 930 C C . LYS A 1 127 ? 20.484 -18.156 -2.016 1 97.31 127 LYS A C 1
ATOM 932 O O . LYS A 1 127 ? 21.531 -17.562 -2.232 1 97.31 127 LYS A O 1
ATOM 937 N N . ARG A 1 128 ? 19.75 -18.609 -2.934 1 96.88 128 ARG A N 1
ATOM 938 C CA . ARG A 1 128 ? 20.109 -18.469 -4.344 1 96.88 128 ARG A CA 1
ATOM 939 C C . ARG A 1 128 ? 20.047 -17 -4.777 1 96.88 128 ARG A C 1
ATOM 941 O O . ARG A 1 128 ? 20.922 -16.516 -5.5 1 96.88 128 ARG A O 1
ATOM 948 N N . THR A 1 129 ? 19.078 -16.219 -4.32 1 96.31 129 THR A N 1
ATOM 949 C CA . THR A 1 129 ? 18.859 -14.852 -4.77 1 96.31 129 THR A CA 1
ATOM 950 C C . THR A 1 129 ? 19.516 -13.852 -3.822 1 96.31 129 THR A C 1
ATOM 952 O O . THR A 1 129 ? 19.688 -12.68 -4.164 1 96.31 129 THR A O 1
ATOM 955 N N . GLY A 1 130 ? 19.734 -14.328 -2.598 1 96.19 130 GLY A N 1
ATOM 956 C CA . GLY A 1 130 ? 20.469 -13.516 -1.636 1 96.19 130 GLY A CA 1
ATOM 957 C C . GLY A 1 130 ? 19.562 -12.844 -0.619 1 96.19 130 GLY A C 1
ATOM 958 O O . GLY A 1 130 ? 20.031 -12.227 0.337 1 96.19 130 GLY A O 1
ATOM 959 N N . VAL A 1 131 ? 18.25 -12.938 -0.832 1 97.56 131 VAL A N 1
ATOM 960 C CA . VAL A 1 131 ? 17.391 -12.172 0.063 1 97.56 131 VAL A CA 1
ATOM 961 C C . VAL A 1 131 ? 16.062 -12.922 0.277 1 97.56 131 VAL A C 1
ATOM 963 O O . VAL A 1 131 ? 15.508 -13.477 -0.667 1 97.56 131 VAL A O 1
ATOM 966 N N . VAL A 1 132 ? 15.531 -12.961 1.516 1 98.38 132 VAL A N 1
ATOM 967 C CA . VAL A 1 132 ? 14.172 -13.383 1.832 1 98.38 132 VAL A CA 1
ATOM 968 C C . VAL A 1 132 ? 13.5 -12.336 2.715 1 98.38 132 VAL A C 1
ATOM 970 O O . VAL A 1 132 ? 14.164 -11.68 3.521 1 98.38 132 VAL A O 1
ATOM 973 N N . ALA A 1 133 ? 12.25 -12.133 2.51 1 98.81 133 ALA A N 1
ATOM 974 C CA . ALA A 1 133 ? 11.453 -11.25 3.357 1 98.81 133 ALA A CA 1
ATOM 975 C C . ALA A 1 133 ? 10.633 -12.047 4.367 1 98.81 133 ALA A C 1
ATOM 977 O O . ALA A 1 133 ? 10.016 -13.055 4.016 1 98.81 133 ALA A O 1
ATOM 978 N N . VAL A 1 134 ? 10.641 -11.625 5.605 1 98.94 134 VAL A N 1
ATOM 979 C CA . VAL A 1 134 ? 9.891 -12.281 6.668 1 98.94 134 VAL A CA 1
ATOM 980 C C . VAL A 1 134 ? 8.93 -11.281 7.316 1 98.94 134 VAL A C 1
ATOM 982 O O . VAL A 1 134 ? 9.359 -10.234 7.805 1 98.94 134 VAL A O 1
ATOM 985 N N . LEU A 1 135 ? 7.695 -11.602 7.293 1 98.81 135 LEU A N 1
ATOM 986 C CA . LEU A 1 135 ? 6.68 -10.773 7.938 1 98.81 135 LEU A CA 1
ATOM 987 C C . LEU A 1 135 ? 6.188 -11.422 9.227 1 98.81 135 LEU A C 1
ATOM 989 O O . LEU A 1 135 ? 5.645 -12.531 9.195 1 98.81 135 LEU A O 1
ATOM 993 N N . PHE A 1 136 ? 6.402 -10.742 10.328 1 98.69 136 PHE A N 1
ATOM 994 C CA . PHE A 1 136 ? 5.953 -11.25 11.617 1 98.69 136 PHE A CA 1
ATOM 995 C C . PHE A 1 136 ? 4.598 -10.656 11.984 1 98.69 136 PHE A C 1
ATOM 997 O O . PHE A 1 136 ? 4.445 -9.438 12.07 1 98.69 136 PHE A O 1
ATOM 1004 N N . ASP A 1 137 ? 3.586 -11.531 12.172 1 98.06 137 ASP A N 1
ATOM 1005 C CA . ASP A 1 137 ? 2.256 -11.164 12.641 1 98.06 137 ASP A CA 1
ATOM 1006 C C . ASP A 1 137 ? 1.646 -10.078 11.75 1 98.06 137 ASP A C 1
ATOM 1008 O O . ASP A 1 137 ? 1.133 -9.07 12.258 1 98.06 137 ASP A O 1
ATOM 1012 N N . CYS A 1 138 ? 1.846 -10.25 10.445 1 97.81 138 CYS A N 1
ATOM 1013 C CA . CYS A 1 138 ? 1.273 -9.312 9.484 1 97.81 138 CYS A CA 1
ATOM 1014 C C . CYS A 1 138 ? -0.249 -9.398 9.477 1 97.81 138 CYS A C 1
ATOM 1016 O O . CYS A 1 138 ? -0.814 -10.477 9.289 1 97.81 138 CYS A O 1
ATOM 1018 N N . GLN A 1 139 ? -0.919 -8.289 9.641 1 96.25 139 GLN A N 1
ATOM 1019 C CA . GLN A 1 139 ? -2.365 -8.32 9.82 1 96.25 139 GLN A CA 1
ATOM 1020 C C . GLN A 1 139 ? -3.088 -7.738 8.609 1 96.25 139 GLN A C 1
ATOM 1022 O O . GLN A 1 139 ? -4.293 -7.938 8.445 1 96.25 139 GLN A O 1
ATOM 1027 N N . ASP A 1 140 ? -2.486 -7.023 7.766 1 95.88 140 ASP A N 1
ATOM 1028 C CA . ASP A 1 140 ? -3.123 -6.395 6.613 1 95.88 140 ASP A CA 1
ATOM 1029 C C . ASP A 1 140 ? -2.871 -7.199 5.34 1 95.88 140 ASP A C 1
ATOM 1031 O O . ASP A 1 140 ? -1.75 -7.223 4.828 1 95.88 140 ASP A O 1
ATOM 1035 N N . PRO A 1 141 ? -3.914 -7.77 4.727 1 96.94 141 PRO A N 1
ATOM 1036 C CA . PRO A 1 141 ? -3.729 -8.586 3.523 1 96.94 141 PRO A CA 1
ATOM 1037 C C . PRO A 1 141 ? -3.205 -7.777 2.338 1 96.94 141 PRO A C 1
ATOM 1039 O O . PRO A 1 141 ? -2.496 -8.312 1.483 1 96.94 141 PRO A O 1
ATOM 1042 N N . GLY A 1 142 ? -3.551 -6.496 2.281 1 96.88 142 GLY A N 1
ATOM 1043 C CA . GLY A 1 142 ? -3.018 -5.645 1.231 1 96.88 142 GLY A CA 1
ATOM 1044 C C . GLY A 1 142 ? -1.51 -5.484 1.302 1 96.88 142 GLY A C 1
ATOM 1045 O O . GLY A 1 142 ? -0.821 -5.59 0.285 1 96.88 142 GLY A O 1
ATOM 1046 N N . ASN A 1 143 ? -0.999 -5.27 2.525 1 97.69 143 ASN A N 1
ATOM 1047 C CA . ASN A 1 143 ? 0.444 -5.191 2.727 1 97.69 143 ASN A CA 1
ATOM 1048 C C . ASN A 1 143 ? 1.14 -6.484 2.314 1 97.69 143 ASN A C 1
ATOM 1050 O O . ASN A 1 143 ? 2.166 -6.453 1.633 1 97.69 143 ASN A O 1
ATOM 1054 N N . LEU A 1 144 ? 0.536 -7.543 2.736 1 98.25 144 LEU A N 1
ATOM 1055 C CA . LEU A 1 144 ? 1.126 -8.836 2.418 1 98.25 144 LEU A CA 1
ATOM 1056 C C . LEU A 1 144 ? 1.21 -9.047 0.91 1 98.25 144 LEU A C 1
ATOM 1058 O O . LEU A 1 144 ? 2.277 -9.359 0.38 1 98.25 144 LEU A O 1
ATOM 1062 N N . GLY A 1 145 ? 0.063 -8.883 0.203 1 98.19 145 GLY A N 1
ATOM 1063 C CA . GLY A 1 145 ? 0.068 -9.031 -1.244 1 98.19 145 GLY A CA 1
ATOM 1064 C C . GLY A 1 145 ? 1.065 -8.117 -1.936 1 98.19 145 GLY A C 1
ATOM 1065 O O . GLY A 1 145 ? 1.754 -8.539 -2.867 1 98.19 145 GLY A O 1
ATOM 1066 N N . THR A 1 146 ? 1.161 -6.906 -1.446 1 98.06 146 THR A N 1
ATOM 1067 C CA . THR A 1 146 ? 2.072 -5.918 -2.012 1 98.06 146 THR A CA 1
ATOM 1068 C C . THR A 1 146 ? 3.523 -6.355 -1.829 1 98.06 146 THR A C 1
ATOM 1070 O O . THR A 1 146 ? 4.34 -6.211 -2.74 1 98.06 146 THR A O 1
ATOM 1073 N N . VAL A 1 147 ? 3.855 -6.91 -0.689 1 98.56 147 VAL A N 1
ATOM 1074 C CA . VAL A 1 147 ? 5.215 -7.371 -0.427 1 98.56 147 VAL A CA 1
ATOM 1075 C C . VAL A 1 147 ? 5.543 -8.555 -1.334 1 98.56 147 VAL A C 1
ATOM 1077 O O . VAL A 1 147 ? 6.629 -8.617 -1.914 1 98.56 147 VAL A O 1
ATOM 1080 N N . ILE A 1 148 ? 4.602 -9.492 -1.493 1 98.44 148 ILE A N 1
ATOM 1081 C CA . ILE A 1 148 ? 4.805 -10.633 -2.377 1 98.44 148 ILE A CA 1
ATOM 1082 C C . ILE A 1 148 ? 5.062 -10.148 -3.801 1 98.44 148 ILE A C 1
ATOM 1084 O O . ILE A 1 148 ? 5.973 -10.641 -4.477 1 98.44 148 ILE A O 1
ATOM 1088 N N . ARG A 1 149 ? 4.262 -9.148 -4.191 1 98.38 149 ARG A N 1
ATOM 1089 C CA . ARG A 1 149 ? 4.418 -8.586 -5.523 1 98.38 149 ARG A CA 1
ATOM 1090 C C . ARG A 1 149 ? 5.781 -7.918 -5.684 1 98.38 149 ARG A C 1
ATOM 1092 O O . ARG A 1 149 ? 6.426 -8.055 -6.723 1 98.38 149 ARG A O 1
ATOM 1099 N N . MET A 1 150 ? 6.223 -7.266 -4.719 1 97.75 150 MET A N 1
ATOM 1100 C CA . MET A 1 150 ? 7.512 -6.578 -4.723 1 97.75 150 MET A CA 1
ATOM 1101 C C . MET A 1 150 ? 8.664 -7.578 -4.758 1 97.75 150 MET A C 1
ATOM 1103 O O . MET A 1 150 ? 9.633 -7.387 -5.488 1 97.75 150 MET A O 1
ATOM 1107 N N . VAL A 1 151 ? 8.562 -8.617 -3.959 1 98.25 151 VAL A N 1
ATOM 1108 C CA . VAL A 1 151 ? 9.562 -9.68 -3.949 1 98.25 151 VAL A CA 1
ATOM 1109 C C . VAL A 1 151 ? 9.688 -10.281 -5.344 1 98.25 151 VAL A C 1
ATOM 1111 O O . VAL A 1 151 ? 10.797 -10.523 -5.828 1 98.25 151 VAL A O 1
ATOM 1114 N N . ASP A 1 152 ? 8.57 -10.492 -5.988 1 98.25 152 ASP A N 1
ATOM 1115 C CA . ASP A 1 152 ? 8.547 -10.992 -7.359 1 98.25 152 ASP A CA 1
ATOM 1116 C C . ASP A 1 152 ? 9.242 -10.016 -8.312 1 98.25 152 ASP A C 1
ATOM 1118 O O . ASP A 1 152 ? 10.172 -10.391 -9.023 1 98.25 152 ASP A O 1
ATOM 1122 N N . ALA A 1 153 ? 8.844 -8.75 -8.242 1 97.31 153 ALA A N 1
ATOM 1123 C CA . ALA A 1 153 ? 9.367 -7.73 -9.141 1 97.31 153 ALA A CA 1
ATOM 1124 C C . ALA A 1 153 ? 10.883 -7.609 -9.008 1 97.31 153 ALA A C 1
ATOM 1126 O O . ALA A 1 153 ? 11.594 -7.457 -10 1 97.31 153 ALA A O 1
ATOM 1127 N N . LEU A 1 154 ? 11.383 -7.746 -7.809 1 97.12 154 LEU A N 1
ATOM 1128 C CA . LEU A 1 154 ? 12.805 -7.535 -7.535 1 97.12 154 LEU A CA 1
ATOM 1129 C C . LEU A 1 154 ? 13.594 -8.828 -7.73 1 97.12 154 LEU A C 1
ATOM 1131 O O . LEU A 1 154 ? 14.82 -8.836 -7.598 1 97.12 154 LEU A O 1
ATOM 1135 N N . GLY A 1 155 ? 12.93 -9.906 -8.008 1 96.88 155 GLY A N 1
ATOM 1136 C CA . GLY A 1 155 ? 13.594 -11.188 -8.234 1 96.88 155 GLY A CA 1
ATOM 1137 C C . GLY A 1 155 ? 14.203 -11.766 -6.973 1 96.88 155 GLY A C 1
ATOM 1138 O O . GLY A 1 155 ? 15.289 -12.352 -7.016 1 96.88 155 GLY A O 1
ATOM 1139 N N . LEU A 1 156 ? 13.531 -11.602 -5.871 1 97.06 156 LEU A N 1
ATOM 1140 C CA . LEU A 1 156 ? 14.039 -12.078 -4.59 1 97.06 156 LEU A CA 1
ATOM 1141 C C . LEU A 1 156 ? 13.492 -13.469 -4.273 1 97.06 156 LEU A C 1
ATOM 1143 O O . LEU A 1 156 ? 12.719 -14.031 -5.051 1 97.06 156 LEU A O 1
ATOM 1147 N N . GLY A 1 157 ? 13.953 -14.078 -3.191 1 94.5 157 GLY A N 1
ATOM 1148 C CA . GLY A 1 157 ? 13.836 -15.508 -2.963 1 94.5 157 GLY A CA 1
ATOM 1149 C C . GLY A 1 157 ? 12.453 -15.93 -2.496 1 94.5 157 GLY A C 1
ATOM 1150 O O . GLY A 1 157 ? 12.023 -17.062 -2.736 1 94.5 157 GLY A O 1
ATOM 1151 N N . GLY A 1 158 ? 11.805 -15.094 -1.668 1 97.31 158 GLY A N 1
ATOM 1152 C CA . GLY A 1 158 ? 10.484 -15.461 -1.191 1 97.31 158 GLY A CA 1
ATOM 1153 C C . GLY A 1 158 ? 10.062 -14.703 0.058 1 97.31 158 GLY A C 1
ATOM 1154 O O . GLY A 1 158 ? 10.711 -13.727 0.442 1 97.31 158 GLY A O 1
ATOM 1155 N N . VAL A 1 159 ? 8.875 -15.242 0.588 1 98.69 159 VAL A N 1
ATOM 1156 C CA . VAL A 1 159 ? 8.289 -14.57 1.743 1 98.69 159 VAL A CA 1
ATOM 1157 C C . VAL A 1 159 ? 7.934 -15.594 2.814 1 98.69 159 VAL A C 1
ATOM 1159 O O . VAL A 1 159 ? 7.312 -16.625 2.52 1 98.69 159 VAL A O 1
ATOM 1162 N N . ILE A 1 160 ? 8.359 -15.375 3.998 1 98.81 160 ILE A N 1
ATOM 1163 C CA . ILE A 1 160 ? 7.949 -16.188 5.137 1 98.81 160 ILE A CA 1
ATOM 1164 C C . ILE A 1 160 ? 6.961 -15.406 6 1 98.81 160 ILE A C 1
ATOM 1166 O O . ILE A 1 160 ? 7.238 -14.273 6.402 1 98.81 160 ILE A O 1
ATOM 1170 N N . LEU A 1 161 ? 5.82 -15.992 6.184 1 98.44 161 LEU A N 1
ATOM 1171 C CA . LEU A 1 161 ? 4.832 -15.438 7.105 1 98.44 161 LEU A CA 1
ATOM 1172 C C . LEU A 1 161 ? 4.926 -16.109 8.469 1 98.44 161 LEU A C 1
ATOM 1174 O O . LEU A 1 161 ? 4.469 -17.25 8.641 1 98.44 161 LEU A O 1
ATOM 1178 N N . ALA A 1 162 ? 5.477 -15.375 9.391 1 98.38 162 ALA A N 1
ATOM 1179 C CA . ALA A 1 162 ? 5.738 -15.914 10.727 1 98.38 162 ALA A CA 1
ATOM 1180 C C . ALA A 1 162 ? 4.656 -15.492 11.711 1 98.38 162 ALA A C 1
ATOM 1182 O O . ALA A 1 162 ? 4.098 -14.398 11.602 1 98.38 162 ALA A O 1
ATOM 1183 N N . GLY A 1 163 ? 4.34 -16.344 12.672 1 97 163 GLY A N 1
ATOM 1184 C CA . GLY A 1 163 ? 3.352 -16.047 13.695 1 97 163 GLY A CA 1
ATOM 1185 C C . GLY A 1 163 ? 1.927 -16.078 13.172 1 97 163 GLY A C 1
ATOM 1186 O O . GLY A 1 163 ? 1.567 -16.938 12.375 1 97 163 GLY A O 1
ATOM 1187 N N . ASP A 1 164 ? 1.143 -15.227 13.734 1 95.81 164 ASP A N 1
ATOM 1188 C CA . ASP A 1 164 ? -0.26 -15.141 13.344 1 95.81 164 ASP A CA 1
ATOM 1189 C C . ASP A 1 164 ? -0.459 -14.102 12.242 1 95.81 164 ASP A C 1
ATOM 1191 O O . ASP A 1 164 ? -0.929 -12.992 12.508 1 95.81 164 ASP A O 1
ATOM 1195 N N . SER A 1 165 ? -0.143 -14.516 11.047 1 96.62 165 SER A N 1
ATOM 1196 C CA . SER A 1 165 ? -0.231 -13.617 9.898 1 96.62 165 SER A CA 1
ATOM 1197 C C . SER A 1 165 ? -1.444 -13.945 9.039 1 96.62 165 SER A C 1
ATOM 1199 O O . SER A 1 165 ? -1.93 -15.078 9.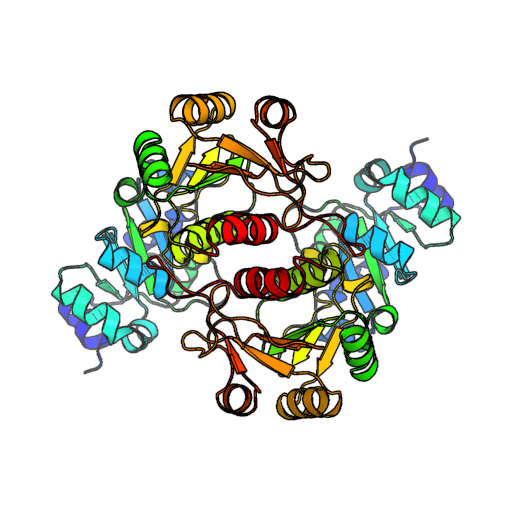039 1 96.62 165 SER A O 1
ATOM 1201 N N . VAL A 1 166 ? -1.923 -12.992 8.367 1 96.5 166 VAL A N 1
ATOM 1202 C CA . VAL A 1 166 ? -3.09 -13.125 7.504 1 96.5 166 VAL A CA 1
ATOM 1203 C C . VAL A 1 166 ? -2.807 -14.148 6.41 1 96.5 166 VAL A C 1
ATOM 1205 O O . VAL A 1 166 ? -1.646 -14.453 6.121 1 96.5 166 VAL A O 1
ATOM 1208 N N . ASP A 1 167 ? -3.883 -14.703 5.828 1 96.5 167 ASP A N 1
ATOM 1209 C CA . ASP A 1 167 ? -3.828 -15.719 4.785 1 96.5 167 ASP A CA 1
ATOM 1210 C C . ASP A 1 167 ? -3.439 -15.117 3.439 1 96.5 167 ASP A C 1
ATOM 1212 O O . ASP A 1 167 ? -4.172 -14.289 2.889 1 96.5 167 ASP A O 1
ATOM 1216 N N . PRO A 1 168 ? -2.281 -15.547 2.848 1 96.94 168 PRO A N 1
ATOM 1217 C CA . PRO A 1 168 ? -1.854 -14.984 1.565 1 96.94 168 PRO A CA 1
ATOM 1218 C C . PRO A 1 168 ? -2.795 -15.344 0.417 1 96.94 168 PRO A C 1
ATOM 1220 O O . PRO A 1 168 ? -2.701 -14.766 -0.668 1 96.94 168 PRO A O 1
ATOM 1223 N N . LEU A 1 169 ? -3.678 -16.25 0.657 1 97.75 169 LEU A N 1
ATOM 1224 C CA . LEU A 1 169 ? -4.562 -16.703 -0.406 1 97.75 169 LEU A CA 1
ATOM 1225 C C . LEU A 1 169 ? -5.949 -16.078 -0.264 1 97.75 169 LEU A C 1
ATOM 1227 O O . LEU A 1 169 ? -6.875 -16.453 -0.995 1 97.75 169 LEU A O 1
ATOM 1231 N N . SER A 1 170 ? -6.059 -15.148 0.702 1 97.31 170 SER A N 1
ATOM 1232 C CA . SER A 1 170 ? -7.293 -14.367 0.777 1 97.31 170 SER A CA 1
ATOM 1233 C C . SER A 1 170 ? -7.457 -13.477 -0.447 1 97.31 170 SER A C 1
ATOM 1235 O O . SER A 1 170 ? -6.492 -13.211 -1.162 1 97.31 170 SER A O 1
ATOM 1237 N N . GLY A 1 171 ? -8.711 -13.109 -0.685 1 96.12 171 GLY A N 1
ATOM 1238 C CA . GLY A 1 171 ? -9.023 -12.32 -1.861 1 96.12 171 GLY A CA 1
ATOM 1239 C C . GLY A 1 171 ? -8.203 -11.047 -1.962 1 96.12 171 GLY A C 1
ATOM 1240 O O . GLY A 1 171 ? -7.594 -10.773 -2.998 1 96.12 171 GLY A O 1
ATOM 1241 N N . LYS A 1 172 ? -8.141 -10.289 -0.881 1 94.38 172 LYS A N 1
ATOM 1242 C CA . LYS A 1 172 ? -7.418 -9.016 -0.893 1 94.38 172 LYS A CA 1
ATOM 1243 C C . LYS A 1 172 ? -5.918 -9.234 -1.089 1 94.38 172 LYS A C 1
ATOM 1245 O O . LYS A 1 172 ? -5.277 -8.516 -1.854 1 94.38 172 LYS A O 1
ATOM 1250 N N . ALA A 1 173 ? -5.355 -10.219 -0.385 1 97.12 173 ALA A N 1
ATOM 1251 C CA . ALA A 1 173 ? -3.928 -10.5 -0.519 1 97.12 173 ALA A CA 1
ATOM 1252 C C . ALA A 1 173 ? -3.59 -10.961 -1.936 1 97.12 173 ALA A C 1
ATOM 1254 O O . ALA A 1 173 ? -2.615 -10.492 -2.529 1 97.12 173 ALA A O 1
ATOM 1255 N N . SER A 1 174 ? -4.41 -11.82 -2.469 1 96.81 174 SER A N 1
ATOM 1256 C CA . SER A 1 174 ? -4.207 -12.312 -3.828 1 96.81 174 SER A CA 1
ATOM 1257 C C . SER A 1 174 ? -4.32 -11.188 -4.848 1 96.81 174 SER A C 1
ATOM 1259 O O . SER A 1 174 ? -3.48 -11.062 -5.742 1 96.81 174 SER A O 1
ATOM 1261 N N . ARG A 1 175 ? -5.262 -10.375 -4.68 1 95.69 175 ARG A N 1
ATOM 1262 C CA . ARG A 1 175 ? -5.457 -9.258 -5.602 1 95.69 175 ARG A CA 1
ATOM 1263 C C . ARG A 1 175 ? -4.293 -8.281 -5.527 1 95.69 175 ARG A C 1
ATOM 1265 O O . ARG A 1 175 ? -3.789 -7.828 -6.559 1 95.69 175 ARG A O 1
ATOM 1272 N N . SER A 1 176 ? -3.861 -7.977 -4.289 1 96.44 176 SER A N 1
ATOM 1273 C CA . SER A 1 176 ? -2.779 -7.016 -4.109 1 96.44 176 SER A CA 1
ATOM 1274 C C . SER A 1 176 ? -1.455 -7.57 -4.621 1 96.44 176 SER A C 1
ATOM 1276 O O . SER A 1 176 ? -0.548 -6.809 -4.965 1 96.44 176 SER A O 1
ATOM 1278 N N . SER A 1 177 ? -1.325 -8.859 -4.742 1 97.81 177 SER A N 1
ATOM 1279 C CA . SER A 1 177 ? -0.122 -9.484 -5.285 1 97.81 177 SER A CA 1
ATOM 1280 C C . SER A 1 177 ? -0.124 -9.453 -6.812 1 97.81 177 SER A C 1
ATOM 1282 O O . SER A 1 177 ? 0.911 -9.68 -7.441 1 97.81 177 SER A O 1
ATOM 1284 N N . ALA A 1 178 ? -1.311 -9.297 -7.391 1 96.94 178 ALA A N 1
ATOM 1285 C CA . ALA A 1 178 ? -1.497 -9.18 -8.836 1 96.94 178 ALA A CA 1
ATOM 1286 C C . ALA A 1 178 ? -0.882 -10.367 -9.562 1 96.94 178 ALA A C 1
ATOM 1288 O O . ALA A 1 178 ? -0.173 -10.195 -10.562 1 96.94 178 ALA A O 1
ATOM 1289 N N . GLY A 1 179 ? -1.074 -11.531 -9 1 97.94 179 GLY A N 1
ATOM 1290 C CA . GLY A 1 179 ? -0.622 -12.75 -9.64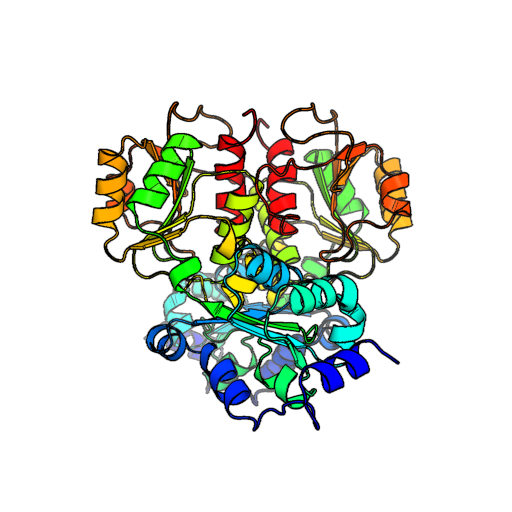8 1 97.94 179 GLY A CA 1
ATOM 1291 C C . GLY A 1 179 ? 0.69 -13.273 -9.094 1 97.94 179 GLY A C 1
ATOM 1292 O O . GLY A 1 179 ? 1.034 -14.438 -9.297 1 97.94 179 GLY A O 1
ATOM 1293 N N . SER A 1 180 ? 1.405 -12.5 -8.281 1 98.38 180 SER A N 1
ATOM 1294 C CA . SER A 1 180 ? 2.738 -12.867 -7.809 1 98.38 180 SER A CA 1
ATOM 1295 C C . SER A 1 180 ? 2.678 -14.016 -6.812 1 98.38 180 SER A C 1
ATOM 1297 O O . SER A 1 180 ? 3.689 -14.664 -6.543 1 98.38 180 SER A O 1
ATOM 1299 N N . VAL A 1 181 ? 1.496 -14.289 -6.27 1 97.81 181 VAL A N 1
ATOM 1300 C CA . VAL A 1 181 ? 1.323 -15.414 -5.352 1 97.81 181 VAL A CA 1
ATOM 1301 C C . VAL A 1 181 ? 1.59 -16.719 -6.082 1 97.81 181 VAL A C 1
ATOM 1303 O O . VAL A 1 181 ? 1.867 -17.75 -5.449 1 97.81 181 VAL A O 1
ATOM 1306 N N . PHE A 1 182 ? 1.56 -16.719 -7.402 1 97.88 182 PHE A N 1
ATOM 1307 C CA . PHE A 1 182 ? 1.74 -17.938 -8.188 1 97.88 182 PHE A CA 1
ATOM 1308 C C . PHE A 1 182 ? 3.203 -18.125 -8.57 1 97.88 182 PHE A C 1
ATOM 1310 O O . PHE A 1 182 ? 3.6 -19.188 -9.039 1 97.88 182 PHE A O 1
ATOM 1317 N N . HIS A 1 183 ? 4.07 -17.031 -8.336 1 95.25 183 HIS A N 1
ATOM 1318 C CA . HIS A 1 183 ? 5.434 -17.016 -8.859 1 95.25 183 HIS A CA 1
ATOM 1319 C C . HIS A 1 183 ? 6.453 -17.031 -7.727 1 95.25 183 HIS A C 1
ATOM 1321 O O . HIS A 1 183 ? 7.582 -17.484 -7.906 1 95.25 183 HIS A O 1
ATOM 1327 N N . VAL A 1 184 ? 6.078 -16.5 -6.598 1 96.62 184 VAL A N 1
ATOM 1328 C CA . VAL A 1 184 ? 6.988 -16.281 -5.477 1 96.62 184 VAL A CA 1
ATOM 1329 C C . VAL A 1 184 ? 6.75 -17.344 -4.41 1 96.62 184 VAL A C 1
ATOM 1331 O O . VAL A 1 184 ? 5.633 -17.5 -3.914 1 96.62 184 VAL A O 1
ATOM 1334 N N . PRO A 1 185 ? 7.797 -18.094 -4.082 1 97.25 185 PRO A N 1
ATOM 1335 C CA . PRO A 1 185 ? 7.598 -19.016 -2.955 1 97.25 185 PRO A CA 1
ATOM 1336 C C . PRO A 1 185 ? 7.234 -18.281 -1.663 1 97.25 185 PRO A C 1
ATOM 1338 O O . PRO A 1 185 ? 7.84 -17.266 -1.33 1 97.25 185 PRO A O 1
ATOM 1341 N N . PHE A 1 186 ? 6.227 -18.781 -0.981 1 97.88 186 PHE A N 1
ATOM 1342 C CA . PHE A 1 186 ? 5.902 -18.281 0.351 1 97.88 186 PHE A CA 1
ATOM 1343 C C . PHE A 1 186 ? 5.484 -19.438 1.27 1 97.88 186 PHE A C 1
ATOM 1345 O O . PHE A 1 186 ? 5.105 -20.5 0.799 1 97.88 186 PHE A O 1
ATOM 1352 N N . VAL A 1 187 ? 5.609 -19.156 2.562 1 97.62 187 VAL A N 1
ATOM 1353 C CA . VAL A 1 187 ? 5.238 -20.172 3.543 1 97.62 187 VAL A CA 1
ATOM 1354 C C . VAL A 1 187 ? 4.727 -19.5 4.812 1 97.62 187 VAL A C 1
ATOM 1356 O O . VAL A 1 187 ? 5.18 -18.406 5.172 1 97.62 187 VAL A O 1
ATOM 1359 N N . ARG A 1 188 ? 3.783 -20.156 5.391 1 96.56 188 ARG A N 1
ATOM 1360 C CA . ARG A 1 188 ? 3.318 -19.75 6.715 1 96.56 188 ARG A CA 1
ATOM 1361 C C . ARG A 1 188 ? 3.932 -20.641 7.801 1 96.56 188 ARG A C 1
ATOM 1363 O O . ARG A 1 188 ? 3.912 -21.859 7.699 1 96.56 188 ARG A O 1
ATOM 1370 N N . GLU A 1 189 ? 4.504 -20 8.719 1 96.69 189 GLU A N 1
ATOM 1371 C CA . GLU A 1 189 ? 5.082 -20.672 9.875 1 96.69 189 GLU A CA 1
ATOM 1372 C C . GLU A 1 189 ? 4.637 -20.016 11.18 1 96.69 189 GLU A C 1
ATOM 1374 O O . GLU A 1 189 ? 5.043 -18.891 11.492 1 96.69 189 GLU A O 1
ATOM 1379 N N . ARG A 1 190 ? 3.9 -20.703 12.023 1 95 190 ARG A N 1
ATOM 1380 C CA . ARG A 1 190 ? 3.273 -20.125 13.203 1 95 190 ARG A CA 1
ATOM 1381 C C . ARG A 1 190 ? 4.301 -19.875 14.305 1 95 190 ARG A C 1
ATOM 1383 O O . ARG A 1 190 ? 4.152 -18.953 15.102 1 95 190 ARG A O 1
ATOM 1390 N N . ASP A 1 191 ? 5.277 -20.656 14.328 1 95.38 191 ASP A N 1
ATOM 1391 C CA . ASP A 1 191 ? 6.289 -20.531 15.375 1 95.38 191 ASP A CA 1
ATOM 1392 C C . ASP A 1 191 ? 7.367 -19.516 14.969 1 95.38 191 ASP A C 1
ATOM 1394 O O . ASP A 1 191 ? 8.336 -19.875 14.305 1 95.38 191 ASP A O 1
ATOM 1398 N N . ALA A 1 192 ? 7.262 -18.312 15.5 1 94.12 192 ALA A N 1
ATOM 1399 C CA . ALA A 1 192 ? 8.156 -17.219 15.156 1 94.12 192 ALA A CA 1
ATOM 1400 C C . ALA A 1 192 ? 9.602 -17.531 15.539 1 94.12 192 ALA A C 1
ATOM 1402 O O . ALA A 1 192 ? 10.531 -17.234 14.797 1 94.12 192 ALA A O 1
ATOM 1403 N N . GLY A 1 193 ? 9.75 -18.078 16.703 1 93.25 193 GLY A N 1
ATOM 1404 C CA . GLY A 1 193 ? 11.078 -18.469 17.141 1 93.25 193 GLY A CA 1
ATOM 1405 C C . GLY A 1 193 ? 11.742 -19.484 16.25 1 93.25 193 GLY A C 1
ATOM 1406 O O . GLY A 1 193 ? 12.938 -19.391 15.953 1 93.25 193 GLY A O 1
ATOM 1407 N N . ALA A 1 194 ? 11.016 -20.422 15.789 1 95.38 194 ALA A N 1
ATOM 1408 C CA . ALA A 1 194 ? 11.523 -21.453 14.883 1 95.38 194 ALA A CA 1
ATOM 1409 C C . ALA A 1 194 ? 11.969 -20.844 13.555 1 95.38 194 ALA A C 1
ATOM 1411 O O . ALA A 1 194 ? 12.938 -21.312 12.945 1 95.38 194 ALA A O 1
ATOM 1412 N N . VAL A 1 195 ? 11.25 -19.844 13.133 1 97.44 195 VAL A N 1
ATOM 1413 C CA . VAL A 1 195 ? 11.602 -19.172 11.883 1 97.44 195 VAL A CA 1
ATOM 1414 C C . VAL A 1 195 ? 12.984 -18.531 12.016 1 97.44 195 VAL A C 1
ATOM 1416 O O . VAL A 1 195 ? 13.844 -18.719 11.156 1 97.44 195 VAL A O 1
ATOM 1419 N N . VAL A 1 196 ? 13.219 -17.812 13.062 1 97.12 196 VAL A N 1
ATOM 1420 C CA . VAL A 1 196 ? 14.492 -17.141 13.281 1 97.12 196 VAL A CA 1
ATOM 1421 C C . VAL A 1 196 ? 15.625 -18.156 13.359 1 97.12 196 VAL A C 1
ATOM 1423 O O . VAL A 1 196 ? 16.688 -17.969 12.766 1 97.12 196 VAL A O 1
ATOM 1426 N N . THR A 1 197 ? 15.336 -19.25 14.07 1 96.69 197 THR A N 1
ATOM 1427 C CA . THR A 1 197 ? 16.328 -20.328 14.211 1 96.69 197 THR A CA 1
ATOM 1428 C C . THR A 1 197 ? 16.641 -20.938 12.852 1 96.69 197 THR A C 1
ATOM 1430 O O . THR A 1 197 ? 17.812 -21.141 12.516 1 96.69 197 THR A O 1
ATOM 1433 N N . SER A 1 198 ? 15.648 -21.203 12.086 1 98.06 198 SER A N 1
ATOM 1434 C CA . SER A 1 198 ? 15.828 -21.812 10.773 1 98.06 198 SER A CA 1
ATOM 1435 C C . SER A 1 198 ? 16.641 -20.906 9.852 1 98.06 198 SER A C 1
ATOM 1437 O O . SER A 1 198 ? 17.453 -21.375 9.07 1 98.06 198 SER A O 1
ATOM 1439 N N . LEU A 1 199 ? 16.375 -19.625 9.914 1 98.5 199 LEU A N 1
ATOM 1440 C CA . LEU A 1 199 ? 17.125 -18.672 9.117 1 98.5 199 LEU A CA 1
ATOM 1441 C C . LEU A 1 199 ? 18.609 -18.688 9.484 1 98.5 199 LEU A C 1
ATOM 1443 O O . LEU A 1 199 ? 19.469 -18.734 8.609 1 98.5 199 LEU A O 1
ATOM 1447 N N . ARG A 1 200 ? 18.844 -18.672 10.734 1 96.81 200 ARG A N 1
ATOM 1448 C CA . ARG A 1 200 ? 20.219 -18.703 11.219 1 96.81 200 ARG A CA 1
ATOM 1449 C C . ARG A 1 200 ? 20.938 -19.984 10.781 1 96.81 200 ARG A C 1
ATOM 1451 O O . ARG A 1 200 ? 22.062 -19.938 10.297 1 96.81 200 ARG A O 1
ATOM 1458 N N . GLU A 1 201 ? 20.234 -21.062 10.984 1 97.62 201 GLU A N 1
ATOM 1459 C CA . GLU A 1 201 ? 20.812 -22.344 10.625 1 97.62 201 GLU A CA 1
ATOM 1460 C C . GLU A 1 201 ? 21.062 -22.438 9.125 1 97.62 201 GLU A C 1
ATOM 1462 O O . GLU A 1 201 ? 22.016 -23.094 8.688 1 97.62 201 GLU A O 1
ATOM 1467 N N . ALA A 1 202 ? 20.281 -21.75 8.367 1 98 202 ALA A N 1
ATOM 1468 C CA . ALA A 1 202 ? 20.422 -21.766 6.91 1 98 202 ALA A CA 1
ATOM 1469 C C . ALA A 1 202 ? 21.5 -20.781 6.457 1 98 202 ALA A C 1
ATOM 1471 O O . ALA A 1 202 ? 21.828 -20.719 5.27 1 98 202 ALA A O 1
ATOM 1472 N N . GLY A 1 203 ? 22.016 -19.938 7.355 1 98 203 GLY A N 1
ATOM 1473 C CA . GLY A 1 203 ? 23.156 -19.094 7.039 1 98 203 GLY A CA 1
ATOM 1474 C C . GLY A 1 203 ? 22.75 -17.672 6.668 1 98 203 GLY A C 1
ATOM 1475 O O . GLY A 1 203 ? 23.562 -16.922 6.113 1 98 203 GLY A O 1
ATOM 1476 N N . PHE A 1 204 ? 21.547 -17.281 6.965 1 98.62 204 PHE A N 1
ATOM 1477 C CA . PHE A 1 204 ? 21.109 -15.922 6.68 1 98.62 204 PHE A CA 1
ATOM 1478 C C . PHE A 1 204 ? 21.578 -14.961 7.766 1 98.62 204 PHE A C 1
ATOM 1480 O O . PHE A 1 204 ? 21.562 -15.305 8.953 1 98.62 204 PHE A O 1
ATOM 1487 N N . THR A 1 205 ? 22.031 -13.781 7.352 1 98.44 205 THR A N 1
ATOM 1488 C CA . THR A 1 205 ? 22.109 -12.664 8.281 1 98.44 205 THR A CA 1
ATOM 1489 C C . THR A 1 205 ? 20.734 -11.992 8.438 1 98.44 205 THR A C 1
ATOM 1491 O O . THR A 1 205 ? 20.156 -11.516 7.457 1 98.44 205 THR A O 1
ATOM 1494 N N . THR A 1 206 ? 20.25 -11.961 9.656 1 98.62 206 THR A N 1
ATOM 1495 C CA . THR A 1 206 ? 18.906 -11.422 9.891 1 98.62 206 THR A CA 1
ATOM 1496 C C . THR A 1 206 ? 18.969 -9.922 10.18 1 98.62 206 THR A C 1
ATOM 1498 O O . THR A 1 206 ? 19.812 -9.477 10.969 1 98.62 206 THR A O 1
ATOM 1501 N N . LEU A 1 207 ? 18.156 -9.172 9.438 1 98.62 207 LEU A N 1
ATOM 1502 C CA . LEU A 1 207 ? 18.016 -7.727 9.586 1 98.62 207 LEU A CA 1
ATOM 1503 C C . LEU A 1 207 ? 16.641 -7.355 10.117 1 98.62 207 LEU A C 1
ATOM 1505 O O . LEU A 1 207 ? 15.656 -7.352 9.367 1 98.62 207 LEU A O 1
ATOM 1509 N N . ALA A 1 208 ? 16.547 -7.039 11.414 1 98.62 208 ALA A N 1
ATOM 1510 C CA . ALA A 1 208 ? 15.289 -6.691 12.055 1 98.62 208 ALA A CA 1
ATOM 1511 C C . ALA A 1 208 ? 15.008 -5.195 11.93 1 98.62 208 ALA A C 1
ATOM 1513 O O . ALA A 1 208 ? 15.812 -4.367 12.375 1 98.62 208 ALA A O 1
ATOM 1514 N N . THR A 1 209 ? 13.859 -4.891 11.375 1 98.38 209 THR A N 1
ATOM 1515 C CA . THR A 1 209 ? 13.523 -3.482 11.188 1 98.38 209 THR A CA 1
ATOM 1516 C C . THR A 1 209 ? 12.867 -2.91 12.438 1 98.38 209 THR A C 1
ATOM 1518 O O . THR A 1 209 ? 11.969 -3.527 13.008 1 98.38 209 THR A O 1
ATOM 1521 N N . THR A 1 210 ? 13.328 -1.816 12.883 1 97.44 210 THR A N 1
ATOM 1522 C CA . THR A 1 210 ? 12.797 -1.116 14.047 1 97.44 210 THR A CA 1
ATOM 1523 C C . THR A 1 210 ? 13.125 0.372 13.984 1 97.44 210 THR A C 1
ATOM 1525 O O . THR A 1 210 ? 13.992 0.788 13.211 1 97.44 210 THR A O 1
ATOM 1528 N N . MET A 1 211 ? 12.406 1.192 14.719 1 94.5 211 MET A N 1
ATOM 1529 C CA . MET A 1 211 ? 12.57 2.643 14.688 1 94.5 211 MET A CA 1
ATOM 1530 C C . MET A 1 211 ? 13.938 3.041 15.234 1 94.5 211 MET A C 1
ATOM 1532 O O . MET A 1 211 ? 14.508 4.047 14.812 1 94.5 211 MET A O 1
ATOM 1536 N N . ASP A 1 212 ? 14.453 2.209 16.094 1 93.38 212 ASP A N 1
ATOM 1537 C CA . ASP A 1 212 ? 15.695 2.57 16.766 1 93.38 212 ASP A CA 1
ATOM 1538 C C . ASP A 1 212 ? 16.812 1.583 16.422 1 93.38 212 ASP A C 1
ATOM 1540 O O . ASP A 1 212 ? 17.625 1.238 17.266 1 93.38 212 ASP A O 1
ATOM 1544 N N . GLY A 1 213 ? 16.828 1.17 15.203 1 96.31 213 GLY A N 1
ATOM 1545 C CA . GLY A 1 213 ? 17.828 0.217 14.766 1 96.31 213 GLY A CA 1
ATOM 1546 C C . GLY A 1 213 ? 19.234 0.808 14.711 1 96.31 213 GLY A C 1
ATOM 1547 O O . GLY A 1 213 ? 19.391 1.995 14.43 1 96.31 213 GLY A O 1
ATOM 1548 N N . GLN A 1 214 ? 20.203 -0.029 14.867 1 96.31 214 GLN A N 1
ATOM 1549 C CA . GLN A 1 214 ? 21.594 0.394 14.914 1 96.31 214 GLN A CA 1
ATOM 1550 C C . GLN A 1 214 ? 22.141 0.663 13.516 1 96.31 214 GLN A C 1
ATOM 1552 O O . GLN A 1 214 ? 22.922 1.592 13.312 1 96.31 214 GLN A O 1
ATOM 1557 N N . VAL A 1 215 ? 21.797 -0.178 12.594 1 97.12 215 VAL A N 1
ATOM 1558 C CA . VAL A 1 215 ? 22.156 0.059 11.203 1 97.12 215 VAL A CA 1
ATOM 1559 C C . VAL A 1 215 ? 21.156 1.043 10.578 1 97.12 215 VAL A C 1
ATOM 1561 O O . VAL A 1 215 ? 19.953 0.818 10.609 1 97.12 215 VAL A O 1
ATOM 1564 N N . VAL A 1 216 ? 21.641 2.135 10.102 1 96.56 216 VAL A N 1
ATOM 1565 C CA . VAL A 1 216 ? 20.766 3.133 9.477 1 96.56 216 VAL A CA 1
ATOM 1566 C C . VAL A 1 216 ? 20.75 2.92 7.965 1 96.56 216 VAL A C 1
ATOM 1568 O O . VAL A 1 216 ? 21.781 3.035 7.301 1 96.56 216 VAL A O 1
ATOM 1571 N N . LEU A 1 217 ? 19.578 2.607 7.438 1 96.75 217 LEU A N 1
ATOM 1572 C CA . LEU A 1 217 ? 19.406 2.311 6.02 1 96.75 217 LEU A CA 1
ATOM 1573 C C . LEU A 1 217 ? 19.859 3.49 5.16 1 96.75 217 LEU A C 1
ATOM 1575 O O . LEU A 1 217 ? 19.531 4.641 5.461 1 96.75 217 LEU A O 1
ATOM 1579 N N . GLY A 1 218 ? 20.562 3.193 4.078 1 93.81 218 GLY A N 1
ATOM 1580 C CA . GLY A 1 218 ? 21.031 4.23 3.172 1 93.81 218 GLY A CA 1
ATOM 1581 C C . GLY A 1 218 ? 22.312 4.898 3.637 1 93.81 218 GLY A C 1
ATOM 1582 O O . GLY A 1 218 ? 22.969 5.59 2.861 1 93.81 218 GLY A O 1
ATOM 1583 N N . ARG A 1 219 ? 22.656 4.793 4.906 1 94.38 219 ARG A N 1
ATOM 1584 C CA . ARG A 1 219 ? 23.859 5.391 5.469 1 94.38 219 ARG A CA 1
ATOM 1585 C C . ARG A 1 219 ? 24.922 4.328 5.734 1 94.38 219 ARG A C 1
ATOM 1587 O O . ARG A 1 219 ? 26.078 4.477 5.316 1 94.38 219 ARG A O 1
ATOM 1594 N N . ASP A 1 220 ? 24.484 3.262 6.402 1 94.94 220 ASP A N 1
ATOM 1595 C CA . ASP A 1 220 ? 25.406 2.174 6.754 1 94.94 220 ASP A CA 1
ATOM 1596 C C . ASP A 1 220 ? 25.359 1.063 5.707 1 94.94 220 ASP A C 1
ATOM 1598 O O . ASP A 1 220 ? 24.344 0.876 5.035 1 94.94 220 ASP A O 1
ATOM 1602 N N . SER A 1 221 ? 26.453 0.332 5.582 1 94.44 221 SER A N 1
ATOM 1603 C CA . SER A 1 221 ? 26.516 -0.789 4.648 1 94.44 221 SER A CA 1
ATOM 1604 C C . SER A 1 221 ? 25.703 -1.978 5.164 1 94.44 221 SER A C 1
ATOM 1606 O O . SER A 1 221 ? 25.688 -2.25 6.367 1 94.44 221 SER A O 1
ATOM 1608 N N . LEU A 1 222 ? 25.109 -2.635 4.262 1 94.25 222 LEU A N 1
ATOM 1609 C CA . LEU A 1 222 ? 24.422 -3.877 4.59 1 94.25 222 LEU A CA 1
ATOM 1610 C C . LEU A 1 222 ? 25.375 -5.059 4.566 1 94.25 222 LEU A C 1
ATOM 1612 O O . LEU A 1 222 ? 26.406 -5.016 3.877 1 94.25 222 LEU A O 1
ATOM 1616 N N . PRO A 1 223 ? 25.031 -6.008 5.344 1 94.12 223 PRO A N 1
ATOM 1617 C CA . PRO A 1 223 ? 25.922 -7.168 5.375 1 94.12 223 PRO A CA 1
ATOM 1618 C C . PRO A 1 223 ? 25.969 -7.906 4.039 1 94.12 223 PRO A C 1
ATOM 1620 O O . PRO A 1 223 ? 25.031 -7.828 3.246 1 94.12 223 PRO A O 1
ATOM 1623 N N . GLU A 1 224 ? 27.109 -8.57 3.867 1 92.12 224 GLU A N 1
ATOM 1624 C CA . GLU A 1 224 ? 27.281 -9.414 2.686 1 92.12 224 GLU A CA 1
ATOM 1625 C C . GLU A 1 224 ? 26.594 -10.766 2.867 1 92.12 224 GLU A C 1
ATOM 1627 O O . GLU A 1 224 ? 26.297 -11.172 3.994 1 92.12 224 GLU A O 1
ATOM 1632 N N . GLY A 1 225 ? 26.359 -11.453 1.776 1 94.06 225 GLY A N 1
ATOM 1633 C CA . GLY A 1 225 ? 25.734 -12.766 1.835 1 94.06 225 GLY A CA 1
ATOM 1634 C C . GLY A 1 225 ? 24.219 -12.711 1.899 1 94.06 225 GLY A C 1
ATOM 1635 O O . GLY A 1 225 ? 23.625 -11.648 1.748 1 94.06 225 GLY A O 1
ATOM 1636 N N . PRO A 1 226 ? 23.656 -13.891 2.105 1 97.31 226 PRO A N 1
ATOM 1637 C CA . PRO A 1 226 ? 22.188 -13.945 2.143 1 97.31 226 PRO A CA 1
ATOM 1638 C C . PRO A 1 226 ? 21.609 -13.25 3.367 1 97.31 226 PRO A C 1
ATOM 1640 O O . PRO A 1 226 ? 22.109 -13.414 4.48 1 97.31 226 PRO A O 1
ATOM 1643 N N . THR A 1 227 ? 20.609 -12.438 3.145 1 98 227 THR A N 1
ATOM 1644 C CA . THR A 1 227 ? 19.984 -11.68 4.227 1 98 227 THR A CA 1
ATOM 1645 C C . THR A 1 227 ? 18.5 -12.008 4.316 1 98 227 THR A C 1
ATOM 1647 O O . THR A 1 227 ? 17.875 -12.336 3.312 1 98 227 THR A O 1
ATOM 1650 N N . ALA A 1 228 ? 18 -12.016 5.512 1 98.75 228 ALA A N 1
ATOM 1651 C CA . ALA A 1 228 ? 16.562 -12.086 5.797 1 98.75 228 ALA A CA 1
ATOM 1652 C C . ALA A 1 228 ? 16.062 -10.797 6.449 1 98.75 228 ALA A C 1
ATOM 1654 O O . ALA A 1 228 ? 16.484 -10.461 7.559 1 98.75 228 ALA A O 1
ATOM 1655 N N . TRP A 1 229 ? 15.297 -10.133 5.734 1 98.81 229 TRP A N 1
ATOM 1656 C CA . TRP A 1 229 ? 14.703 -8.922 6.285 1 98.81 229 TRP A CA 1
ATOM 1657 C C . TRP A 1 229 ? 13.477 -9.25 7.129 1 98.81 229 TRP A C 1
ATOM 1659 O O . TRP A 1 229 ? 12.531 -9.859 6.641 1 98.81 229 TRP A O 1
ATOM 1669 N N . LEU A 1 230 ? 13.484 -8.836 8.391 1 98.88 230 LEU A N 1
ATOM 1670 C CA . LEU A 1 230 ? 12.391 -9.102 9.32 1 98.88 230 LEU A CA 1
ATOM 1671 C C . LEU A 1 230 ? 11.539 -7.852 9.523 1 98.88 230 LEU A C 1
ATOM 1673 O O . LEU A 1 230 ? 12.031 -6.828 9.992 1 98.88 230 LEU A O 1
ATOM 1677 N N . PHE A 1 231 ? 10.289 -7.973 9.141 1 98.75 231 PHE A N 1
ATOM 1678 C CA . PHE A 1 231 ? 9.336 -6.883 9.297 1 98.75 231 PHE A CA 1
ATOM 1679 C C . PHE A 1 231 ? 8.266 -7.254 10.32 1 98.75 231 PHE A C 1
ATOM 1681 O O . PHE A 1 231 ? 7.715 -8.359 10.281 1 98.75 231 PHE A O 1
ATOM 1688 N N . GLY A 1 232 ? 7.945 -6.336 11.195 1 98 232 GLY A N 1
ATOM 1689 C CA . GLY A 1 232 ? 7.027 -6.621 12.281 1 98 232 GLY A CA 1
ATOM 1690 C C . GLY A 1 232 ? 5.605 -6.18 12 1 98 232 GLY A C 1
ATOM 1691 O O . GLY A 1 232 ? 5.32 -5.637 10.93 1 98 232 GLY A O 1
ATOM 1692 N N . ASN A 1 233 ? 4.766 -6.445 12.984 1 96.88 233 ASN A N 1
ATOM 1693 C CA . ASN A 1 233 ? 3.354 -6.078 12.961 1 96.88 233 ASN A CA 1
ATOM 1694 C C . ASN A 1 233 ? 3.168 -4.586 12.695 1 96.88 233 ASN A C 1
ATOM 1696 O O . ASN A 1 233 ? 3.943 -3.762 13.18 1 96.88 233 ASN A O 1
ATOM 1700 N N . GLU A 1 234 ? 2.078 -4.238 12 1 93.25 234 GLU A N 1
ATOM 1701 C CA . GLU A 1 234 ? 1.812 -2.871 11.57 1 93.25 234 GLU A CA 1
ATOM 1702 C C . GLU A 1 234 ? 1.658 -1.934 12.758 1 93.25 234 GLU A C 1
ATOM 1704 O O . GLU A 1 234 ? 2.074 -0.774 12.703 1 93.25 234 GLU A O 1
ATOM 1709 N N . ALA A 1 235 ? 1.145 -2.469 13.844 1 88.75 235 ALA A N 1
ATOM 1710 C CA . ALA A 1 235 ? 0.857 -1.64 15.008 1 88.75 235 ALA A CA 1
ATOM 1711 C C . ALA A 1 235 ? 1.984 -1.725 16.031 1 88.75 235 ALA A C 1
ATOM 1713 O O . ALA A 1 235 ? 2.404 -0.708 16.594 1 88.75 235 ALA A O 1
ATOM 1714 N N . HIS A 1 236 ? 2.553 -2.936 16.141 1 91.69 236 HIS A N 1
ATOM 1715 C CA . HIS A 1 236 ? 3.377 -3.176 17.312 1 91.69 236 HIS A CA 1
ATOM 1716 C C . HIS A 1 236 ? 4.828 -3.439 16.938 1 91.69 236 HIS A C 1
ATOM 1718 O O . HIS A 1 236 ? 5.699 -3.523 17.797 1 91.69 236 HIS A O 1
ATOM 1724 N N . GLY A 1 237 ? 5.074 -3.549 15.641 1 95.69 237 GLY A N 1
ATOM 1725 C CA . GLY A 1 237 ? 6.426 -3.875 15.211 1 95.69 237 GLY A CA 1
ATOM 1726 C C . GLY A 1 237 ? 6.848 -5.281 15.594 1 95.69 237 GLY A C 1
ATOM 1727 O O . GLY A 1 237 ? 6.008 -6.176 15.711 1 95.69 237 GLY A O 1
ATOM 1728 N N . LEU A 1 238 ? 8.125 -5.461 15.641 1 97.38 238 LEU A N 1
ATOM 1729 C CA . LEU A 1 238 ? 8.664 -6.773 15.977 1 97.38 238 LEU A CA 1
ATOM 1730 C C . LEU A 1 238 ? 8.648 -6.992 17.484 1 97.38 238 LEU A C 1
ATOM 1732 O O . LEU A 1 238 ? 8.922 -6.074 18.266 1 97.38 238 LEU A O 1
ATOM 1736 N N . GLN A 1 239 ? 8.344 -8.211 17.859 1 95.56 239 GLN A N 1
ATOM 1737 C CA . GLN A 1 239 ? 8.445 -8.57 19.266 1 95.56 239 GLN A CA 1
ATOM 1738 C C . GLN A 1 239 ? 9.883 -8.453 19.766 1 95.56 239 GLN A C 1
ATOM 1740 O O . GLN A 1 239 ? 10.828 -8.711 19.016 1 95.56 239 GLN A O 1
ATOM 1745 N N . PRO A 1 240 ? 10.031 -8.133 21.047 1 95.44 240 PRO A N 1
ATOM 1746 C CA . PRO A 1 240 ? 11.375 -7.969 21.609 1 95.44 240 PRO A CA 1
ATOM 1747 C C . PRO A 1 240 ? 12.25 -9.211 21.438 1 95.44 240 PRO A C 1
ATOM 1749 O O . PRO A 1 240 ? 13.445 -9.094 21.156 1 95.44 240 PRO A O 1
ATOM 1752 N N . GLU A 1 241 ? 11.68 -10.352 21.562 1 95.69 241 GLU A N 1
ATOM 1753 C CA . GLU A 1 241 ? 12.43 -11.602 21.453 1 95.69 241 GLU A CA 1
ATOM 1754 C C . GLU A 1 241 ? 13.023 -11.758 20.047 1 95.69 241 GLU A C 1
ATOM 1756 O O . GLU A 1 241 ? 14.133 -12.266 19.891 1 95.69 241 GLU A O 1
ATOM 1761 N N . VAL A 1 242 ? 12.297 -11.336 19.047 1 96.75 242 VAL A N 1
ATOM 1762 C CA . VAL A 1 242 ? 12.758 -11.414 17.656 1 96.75 242 VAL A CA 1
ATOM 1763 C C . VAL A 1 242 ? 13.852 -10.375 17.422 1 96.75 242 VAL A C 1
ATOM 1765 O O . VAL A 1 242 ? 14.875 -10.672 16.797 1 96.75 242 VAL A O 1
ATOM 1768 N N . LEU A 1 243 ? 13.617 -9.188 17.953 1 96.69 243 LEU A N 1
ATOM 1769 C CA . LEU A 1 243 ? 14.602 -8.117 17.828 1 96.69 243 LEU A CA 1
ATOM 1770 C C . LEU A 1 243 ? 15.93 -8.523 18.469 1 96.69 243 LEU A C 1
ATOM 1772 O O . LEU A 1 243 ? 16.984 -8.344 17.859 1 96.69 243 LEU A O 1
ATOM 1776 N N . ASP A 1 244 ? 15.805 -9.164 19.609 1 95.62 244 ASP A N 1
ATOM 1777 C CA . ASP A 1 244 ? 16.984 -9.547 20.375 1 95.62 244 ASP A CA 1
ATOM 1778 C C . ASP A 1 244 ? 17.734 -10.695 19.688 1 95.62 244 ASP A C 1
ATOM 1780 O O . ASP A 1 244 ? 18.953 -10.797 19.797 1 95.62 244 ASP A O 1
ATOM 1784 N N . ALA A 1 245 ? 17.031 -11.492 18.984 1 96.62 245 ALA A N 1
ATOM 1785 C CA . ALA A 1 245 ? 17.609 -12.68 18.375 1 96.62 245 ALA A CA 1
ATOM 1786 C C . ALA A 1 245 ? 18.234 -12.352 17.016 1 96.62 245 ALA A C 1
ATOM 1788 O O . ALA A 1 245 ? 18.984 -13.141 16.453 1 96.62 245 ALA A O 1
ATOM 1789 N N . ALA A 1 246 ? 17.891 -11.195 16.453 1 97.31 246 ALA A N 1
ATOM 1790 C CA . ALA A 1 246 ? 18.344 -10.828 15.117 1 97.31 246 ALA A CA 1
ATOM 1791 C C . ALA A 1 246 ? 19.828 -10.461 15.125 1 97.31 246 ALA A C 1
ATOM 1793 O O . ALA A 1 246 ? 20.344 -9.953 16.125 1 97.31 246 ALA A O 1
ATOM 1794 N N . ASN A 1 247 ? 20.531 -10.703 13.992 1 98.06 247 ASN A N 1
ATOM 1795 C CA . ASN A 1 247 ? 21.938 -10.32 13.867 1 98.06 247 ASN A CA 1
ATOM 1796 C C . ASN A 1 247 ? 22.109 -8.812 13.938 1 98.06 247 ASN A C 1
ATOM 1798 O O . ASN A 1 247 ? 23.062 -8.32 14.555 1 98.06 247 ASN A O 1
ATOM 1802 N N . HIS A 1 248 ? 21.25 -8.039 13.234 1 98.12 248 HIS A N 1
ATOM 1803 C CA . HIS A 1 248 ? 21.297 -6.582 13.219 1 98.12 248 HIS A CA 1
ATOM 1804 C C . HIS A 1 248 ? 19.891 -5.988 13.312 1 98.12 248 HIS A C 1
ATOM 1806 O O . HIS A 1 248 ? 18.906 -6.629 12.906 1 98.12 248 HIS A O 1
ATOM 1812 N N . SER A 1 249 ? 19.812 -4.844 13.922 1 98.31 249 SER A N 1
ATOM 1813 C CA . SER A 1 249 ? 18.625 -4.008 13.844 1 98.31 249 SER A CA 1
ATOM 1814 C C . SER A 1 249 ? 18.812 -2.867 12.852 1 98.31 249 SER A C 1
ATOM 1816 O O . SER A 1 249 ? 19.891 -2.271 12.773 1 98.31 249 SER A O 1
ATOM 1818 N N . VAL A 1 250 ? 17.828 -2.643 12.039 1 98.19 250 VAL A N 1
ATOM 1819 C CA . VAL A 1 250 ? 17.938 -1.654 10.969 1 98.19 250 VAL A CA 1
ATOM 1820 C C . VAL A 1 250 ? 16.828 -0.612 11.117 1 98.19 250 VAL A C 1
ATOM 1822 O O . VAL A 1 250 ? 15.672 -0.954 11.391 1 98.19 250 VAL A O 1
ATOM 1825 N N . SER A 1 251 ? 17.141 0.635 10.992 1 97.44 251 SER A N 1
ATOM 1826 C CA . SER A 1 251 ? 16.156 1.717 10.992 1 97.44 251 SER A CA 1
ATOM 1827 C C . SER A 1 251 ? 16.172 2.477 9.664 1 97.44 251 SER A C 1
ATOM 1829 O O . SER A 1 251 ? 17.219 2.584 9.016 1 97.44 251 SER A O 1
ATOM 1831 N N . ILE A 1 252 ? 15.031 2.861 9.219 1 96.31 252 ILE A N 1
ATOM 1832 C CA . ILE A 1 252 ? 14.883 3.805 8.109 1 96.31 252 ILE A CA 1
ATOM 1833 C C . ILE A 1 252 ? 14.812 5.23 8.656 1 96.31 252 ILE A C 1
ATOM 1835 O O . ILE A 1 252 ? 13.938 5.543 9.477 1 96.31 252 ILE A O 1
ATOM 1839 N N . PRO A 1 253 ? 15.672 6.051 8.281 1 94.56 253 PRO A N 1
ATOM 1840 C CA . PRO A 1 253 ? 15.633 7.414 8.82 1 94.56 253 PRO A CA 1
ATOM 1841 C C . PRO A 1 253 ? 14.344 8.148 8.477 1 94.56 253 PRO A C 1
ATOM 1843 O O . PRO A 1 253 ? 13.898 8.125 7.324 1 94.56 253 PRO A O 1
ATOM 1846 N N . ILE A 1 254 ? 13.773 8.75 9.422 1 95.19 254 ILE A N 1
ATOM 1847 C CA . ILE A 1 254 ? 12.617 9.625 9.25 1 95.19 254 ILE A CA 1
ATOM 1848 C C . ILE A 1 254 ? 13.062 11.086 9.359 1 95.19 254 ILE A C 1
ATOM 1850 O O . ILE A 1 254 ? 13.578 11.508 10.398 1 95.19 254 ILE A O 1
ATOM 1854 N N . ARG A 1 255 ? 12.828 11.844 8.352 1 94.94 255 ARG A N 1
ATOM 1855 C CA . ARG A 1 255 ? 13.352 13.203 8.297 1 94.94 255 ARG A CA 1
ATOM 1856 C C . ARG A 1 255 ? 12.242 14.227 8.531 1 94.94 255 ARG A C 1
ATOM 1858 O O . ARG A 1 255 ? 12.516 15.367 8.906 1 94.94 255 ARG A O 1
ATOM 1865 N N . GLY A 1 256 ? 11.016 13.805 8.273 1 95.12 256 GLY A N 1
ATOM 1866 C CA . GLY A 1 256 ? 9.875 14.688 8.5 1 95.12 256 GLY A CA 1
ATOM 1867 C C . GLY A 1 256 ? 9.195 14.445 9.836 1 95.12 256 GLY A C 1
ATOM 1868 O O . GLY A 1 256 ? 9.867 14.242 10.852 1 95.12 256 GLY A O 1
ATOM 1869 N N . GLU A 1 257 ? 7.883 14.57 9.836 1 94.94 257 GLU A N 1
ATOM 1870 C CA . GLU A 1 257 ? 7.137 14.477 11.086 1 94.94 257 GLU A CA 1
ATOM 1871 C C . GLU A 1 257 ? 6.383 13.156 11.18 1 94.94 257 GLU A C 1
ATOM 1873 O O . GLU A 1 257 ? 5.691 12.898 12.164 1 94.94 257 GLU A O 1
ATOM 1878 N N . ALA A 1 258 ? 6.516 12.336 10.156 1 94.62 258 ALA A N 1
ATOM 1879 C CA . ALA A 1 258 ? 5.887 11.016 10.227 1 94.62 258 ALA A CA 1
ATOM 1880 C C . ALA A 1 258 ? 6.449 10.203 11.391 1 94.62 258 ALA A C 1
ATOM 1882 O O . ALA A 1 258 ? 7.641 10.281 11.688 1 94.62 258 ALA A O 1
ATOM 1883 N N . GLU A 1 259 ? 5.621 9.438 12 1 91.5 259 GLU A N 1
ATOM 1884 C CA . GLU A 1 259 ? 6.074 8.617 13.117 1 91.5 259 GLU A CA 1
ATOM 1885 C C . GLU A 1 259 ? 6.695 7.309 12.633 1 91.5 259 GLU A C 1
ATOM 1887 O O . GLU A 1 259 ? 7.57 6.746 13.297 1 91.5 259 GLU A O 1
ATOM 1892 N N . SER A 1 260 ? 6.145 6.801 11.609 1 94.38 260 SER A N 1
ATOM 1893 C CA . SER A 1 260 ? 6.613 5.555 11.008 1 94.38 260 SER A CA 1
ATOM 1894 C C . SER A 1 260 ? 6.137 5.426 9.562 1 94.38 260 SER A C 1
ATOM 1896 O O . SER A 1 260 ? 5.523 6.348 9.023 1 94.38 260 SER A O 1
ATOM 1898 N N . LEU A 1 261 ? 6.527 4.328 8.969 1 96.12 261 LEU A N 1
ATOM 1899 C CA . LEU A 1 261 ? 6.125 4.043 7.594 1 96.12 261 LEU A CA 1
ATOM 1900 C C . LEU A 1 261 ? 5.148 2.873 7.543 1 96.12 261 LEU A C 1
ATOM 1902 O O . LEU A 1 261 ? 5.109 2.055 8.469 1 96.12 261 LEU A O 1
ATOM 1906 N N . ASN A 1 262 ? 4.328 2.896 6.531 1 96 262 ASN A N 1
ATOM 1907 C CA . ASN A 1 262 ? 3.553 1.707 6.191 1 96 262 ASN A CA 1
ATOM 1908 C C . ASN A 1 262 ? 4.453 0.496 5.965 1 96 262 ASN A C 1
ATOM 1910 O O . ASN A 1 262 ? 5.527 0.619 5.375 1 96 262 ASN A O 1
ATOM 1914 N N . LEU A 1 263 ? 3.988 -0.664 6.383 1 97.38 263 LEU A N 1
ATOM 1915 C CA . LEU A 1 263 ? 4.801 -1.874 6.344 1 97.38 263 LEU A CA 1
ATOM 1916 C C . LEU A 1 263 ? 5.34 -2.123 4.938 1 97.38 263 LEU A C 1
ATOM 1918 O O . LEU A 1 263 ? 6.535 -2.35 4.758 1 97.38 263 LEU A O 1
ATOM 1922 N N . ALA A 1 264 ? 4.465 -2.062 3.91 1 97.75 264 ALA A N 1
ATOM 1923 C CA . ALA A 1 264 ? 4.883 -2.373 2.547 1 97.75 264 ALA A CA 1
ATOM 1924 C C . ALA A 1 264 ? 5.859 -1.323 2.021 1 97.75 264 ALA A C 1
ATOM 1926 O O . ALA A 1 264 ? 6.77 -1.642 1.254 1 97.75 264 ALA A O 1
ATOM 1927 N N . THR A 1 265 ? 5.676 -0.09 2.461 1 97.12 265 THR A N 1
ATOM 1928 C CA . THR A 1 265 ? 6.582 0.989 2.074 1 97.12 265 THR A CA 1
ATOM 1929 C C . THR A 1 265 ? 7.965 0.782 2.686 1 97.12 265 THR A C 1
ATOM 1931 O O . THR A 1 265 ? 8.977 0.883 1.989 1 97.12 265 THR A O 1
ATOM 1934 N N . ALA A 1 266 ? 7.973 0.492 3.982 1 97.5 266 ALA A N 1
ATOM 1935 C CA . ALA A 1 266 ? 9.242 0.199 4.648 1 97.5 266 ALA A CA 1
ATOM 1936 C C . ALA A 1 266 ? 9.945 -0.985 3.992 1 97.5 266 ALA A C 1
ATOM 1938 O O . ALA A 1 266 ? 11.148 -0.925 3.717 1 97.5 266 ALA A O 1
ATOM 1939 N N . ALA A 1 267 ? 9.18 -2.027 3.74 1 98.31 267 ALA A N 1
ATOM 1940 C CA . ALA A 1 267 ? 9.727 -3.213 3.092 1 98.31 267 ALA A CA 1
ATOM 1941 C C . ALA A 1 267 ? 10.305 -2.871 1.721 1 98.31 267 ALA A C 1
ATOM 1943 O O . ALA A 1 267 ? 11.367 -3.377 1.342 1 98.31 267 ALA A O 1
ATOM 1944 N N . SER A 1 268 ? 9.602 -1.994 0.991 1 97.44 268 SER A N 1
ATOM 1945 C CA . SER A 1 268 ? 10.039 -1.604 -0.344 1 97.44 268 SER A CA 1
ATOM 1946 C C . SER A 1 268 ? 11.414 -0.948 -0.3 1 97.44 268 SER A C 1
ATOM 1948 O O . SER A 1 268 ? 12.289 -1.267 -1.111 1 97.44 268 SER A O 1
ATOM 1950 N N . MET A 1 269 ? 11.648 -0.056 0.649 1 96.94 269 MET A N 1
ATOM 1951 C CA . MET A 1 269 ? 12.93 0.634 0.771 1 96.94 269 MET A CA 1
ATOM 1952 C C . MET A 1 269 ? 14.039 -0.338 1.162 1 96.94 269 MET A C 1
ATOM 1954 O O . MET A 1 269 ? 15.125 -0.317 0.579 1 96.94 269 MET A O 1
ATOM 1958 N N . CYS A 1 270 ? 13.734 -1.24 2.092 1 97.44 270 CYS A N 1
ATOM 1959 C CA . CYS A 1 270 ? 14.727 -2.188 2.586 1 97.44 270 CYS A CA 1
ATOM 1960 C C . CYS A 1 270 ? 15.102 -3.193 1.507 1 97.44 270 CYS A C 1
ATOM 1962 O O . CYS A 1 270 ? 16.281 -3.396 1.229 1 97.44 270 CYS A O 1
ATOM 1964 N N . LEU A 1 271 ? 14.117 -3.783 0.882 1 97.62 271 LEU A N 1
ATOM 1965 C CA . LEU A 1 271 ? 14.367 -4.793 -0.14 1 97.62 271 LEU A CA 1
ATOM 1966 C C . LEU A 1 271 ? 15.023 -4.172 -1.369 1 97.62 271 LEU A C 1
ATOM 1968 O O . LEU A 1 271 ? 15.867 -4.801 -2.012 1 97.62 271 LEU A O 1
ATOM 1972 N N . TRP A 1 272 ? 14.641 -2.926 -1.71 1 96.75 272 TRP A N 1
ATOM 1973 C CA . TRP A 1 272 ? 15.266 -2.213 -2.818 1 96.75 272 TRP A CA 1
ATOM 1974 C C . TRP A 1 272 ? 16.766 -2.018 -2.566 1 96.75 272 TRP A C 1
ATOM 1976 O O . TRP A 1 272 ? 17.578 -2.229 -3.463 1 96.75 272 TRP A O 1
ATOM 1986 N N . GLU A 1 273 ? 17.109 -1.655 -1.337 1 95 273 GLU A N 1
ATOM 1987 C CA . GLU A 1 273 ? 18.516 -1.458 -0.99 1 95 273 GLU A CA 1
ATOM 1988 C C . GLU A 1 273 ? 19.312 -2.734 -1.211 1 95 273 GLU A C 1
ATOM 1990 O O . GLU A 1 273 ? 20.484 -2.678 -1.62 1 95 273 GLU A O 1
ATOM 1995 N N . SER A 1 274 ? 18.656 -3.867 -0.932 1 94 274 SER A N 1
ATOM 1996 C CA . SER A 1 274 ? 19.328 -5.145 -1.118 1 94 274 SER A CA 1
ATOM 1997 C C . SER A 1 274 ? 19.406 -5.523 -2.594 1 94 274 SER A C 1
ATOM 1999 O O . SER A 1 274 ? 20.344 -6.188 -3.025 1 94 274 SER A O 1
ATOM 2001 N N . ALA A 1 275 ? 18.406 -5.066 -3.303 1 92.44 275 ALA A N 1
ATOM 2002 C CA . ALA A 1 275 ? 18.266 -5.555 -4.672 1 92.44 275 ALA A CA 1
ATOM 2003 C C . ALA A 1 275 ? 18.984 -4.645 -5.66 1 92.44 275 ALA A C 1
ATOM 2005 O O . ALA A 1 275 ? 19.422 -5.094 -6.723 1 92.44 275 ALA A O 1
ATOM 2006 N N . ARG A 1 276 ? 19.094 -3.348 -5.152 1 86.38 276 ARG A N 1
ATOM 2007 C CA . ARG A 1 276 ? 19.625 -2.373 -6.098 1 86.38 276 ARG A CA 1
ATOM 2008 C C . ARG A 1 276 ? 21.109 -2.607 -6.352 1 86.38 276 ARG A C 1
ATOM 2010 O O . ARG A 1 276 ? 21.828 -3.066 -5.465 1 86.38 276 ARG A O 1
ATOM 2017 N N . GLY A 1 277 ? 21.594 -2.678 -7.398 1 66.88 277 GLY A N 1
ATOM 2018 C CA . GLY A 1 277 ? 23 -2.84 -7.746 1 66.88 277 GLY A CA 1
ATOM 2019 C C . GLY A 1 277 ? 23.328 -4.242 -8.219 1 66.88 277 GLY A C 1
ATOM 2020 O O . GLY A 1 277 ? 24.469 -4.512 -8.617 1 66.88 277 GLY A O 1
ATOM 2021 N N . ALA A 1 278 ? 22.406 -5.23 -7.883 1 57.66 278 ALA A N 1
ATOM 2022 C CA . ALA A 1 278 ? 22.656 -6.578 -8.391 1 57.66 278 ALA A CA 1
ATOM 2023 C C . ALA A 1 278 ? 22.438 -6.645 -9.898 1 57.66 278 ALA A C 1
ATOM 2025 O O . ALA A 1 278 ? 21.672 -5.848 -10.453 1 57.66 278 ALA A O 1
ATOM 2026 N N . MET B 1 1 ? -12.266 9.453 39.906 1 79.06 1 MET B N 1
ATOM 2027 C CA . MET B 1 1 ? -13.023 9.82 38.688 1 79.06 1 MET B CA 1
ATOM 2028 C C . MET B 1 1 ? -12.219 9.539 37.438 1 79.06 1 MET B C 1
ATOM 2030 O O . MET B 1 1 ? -11.023 9.812 37.375 1 79.06 1 MET B O 1
ATOM 2034 N N . SER B 1 2 ? -12.898 8.75 36.625 1 90.19 2 SER B N 1
ATOM 2035 C CA . SER B 1 2 ? -12.203 8.406 35.375 1 90.19 2 SER B CA 1
ATOM 2036 C C . SER B 1 2 ? -12.031 9.633 34.469 1 90.19 2 SER B C 1
ATOM 2038 O O . SER B 1 2 ? -12.711 10.641 34.656 1 90.19 2 SER B O 1
ATOM 2040 N N . PHE B 1 3 ? -11.078 9.664 33.656 1 88.56 3 PHE B N 1
ATOM 2041 C CA . PHE B 1 3 ? -10.875 10.789 32.75 1 88.56 3 PHE B CA 1
ATOM 2042 C C . PHE B 1 3 ? -12.117 11.047 31.922 1 88.56 3 PHE B C 1
ATOM 2044 O O . PHE B 1 3 ? -12.453 12.203 31.641 1 88.56 3 PHE B O 1
ATOM 2051 N N . SER B 1 4 ? -12.75 10.023 31.531 1 87.81 4 SER B N 1
ATOM 2052 C CA . SER B 1 4 ? -13.977 10.188 30.766 1 87.81 4 SER B CA 1
ATOM 2053 C C . SER B 1 4 ? -15.039 10.93 31.578 1 87.81 4 SER B C 1
ATOM 2055 O O . SER B 1 4 ? -15.781 11.742 31.031 1 87.81 4 SER B O 1
ATOM 2057 N N . ASP B 1 5 ? -15.086 10.609 32.781 1 88.19 5 ASP B N 1
ATOM 2058 C CA . ASP B 1 5 ? -16.016 11.312 33.688 1 88.19 5 ASP B CA 1
ATOM 2059 C C . ASP B 1 5 ? -15.664 12.789 33.781 1 88.19 5 ASP B C 1
ATOM 2061 O O . ASP B 1 5 ? -16.547 13.648 33.75 1 88.19 5 ASP B O 1
ATOM 2065 N N . GLU B 1 6 ? -14.453 13 33.875 1 86.94 6 GLU B N 1
ATOM 2066 C CA . GLU B 1 6 ? -13.977 14.375 33.969 1 86.94 6 GLU B CA 1
ATOM 2067 C C . GLU B 1 6 ? -14.32 15.148 32.688 1 86.94 6 GLU B C 1
ATOM 2069 O O . GLU B 1 6 ? -14.734 16.312 32.75 1 86.94 6 GLU B O 1
ATOM 2074 N N . LEU B 1 7 ? -14.078 14.5 31.547 1 89.12 7 LEU B N 1
ATOM 2075 C CA . LEU B 1 7 ? -14.391 15.109 30.25 1 89.12 7 LEU B CA 1
ATOM 2076 C C . LEU B 1 7 ? -15.875 15.453 30.156 1 89.12 7 LEU B C 1
ATOM 2078 O O . LEU B 1 7 ? -16.25 16.516 29.641 1 89.12 7 LEU B O 1
ATOM 2082 N N . ALA B 1 8 ? -16.719 14.516 30.625 1 88.25 8 ALA B N 1
ATOM 2083 C CA . ALA B 1 8 ? -18.172 14.742 30.594 1 88.25 8 ALA B CA 1
ATOM 2084 C C . ALA B 1 8 ? -18.547 15.953 31.438 1 88.25 8 ALA B C 1
ATOM 2086 O O . ALA B 1 8 ? -19.375 16.781 31.031 1 88.25 8 ALA B O 1
ATOM 2087 N N . GLN B 1 9 ? -18 16.047 32.562 1 83.75 9 GLN B N 1
ATOM 2088 C CA . GLN B 1 9 ? -18.281 17.141 33.469 1 83.75 9 GLN B CA 1
ATOM 2089 C C . GLN B 1 9 ? -17.797 18.469 32.906 1 83.75 9 GLN B C 1
ATOM 2091 O O . GLN B 1 9 ? -18.5 19.484 32.938 1 83.75 9 GLN B O 1
ATOM 2096 N N . ALA B 1 10 ? -16.547 18.453 32.406 1 81.12 10 ALA B N 1
ATOM 2097 C CA . ALA B 1 10 ? -15.93 19.656 31.859 1 81.12 10 ALA B CA 1
ATOM 2098 C C . ALA B 1 10 ? -16.688 20.188 30.656 1 81.12 10 ALA B C 1
ATOM 2100 O O . ALA B 1 10 ? -16.781 21.406 30.453 1 81.12 10 ALA B O 1
ATOM 2101 N N . SER B 1 11 ? -17.234 19.266 29.812 1 81.31 11 SER B N 1
ATOM 2102 C CA . SER B 1 11 ? -17.922 19.672 28.594 1 81.31 11 SER B CA 1
ATOM 2103 C C . SER B 1 11 ? -19.406 19.891 28.828 1 81.31 11 SER B C 1
ATOM 2105 O O . SER B 1 11 ? -20.141 20.281 27.922 1 81.31 11 SER B O 1
ATOM 2107 N N . GLY B 1 12 ? -19.812 19.672 30.016 1 81.19 12 GLY B N 1
ATOM 2108 C CA . GLY B 1 12 ? -21.219 19.812 30.344 1 81.19 12 GLY B CA 1
ATOM 2109 C C . GLY B 1 12 ? -22.125 18.828 29.625 1 81.19 12 GLY B C 1
ATOM 2110 O O . GLY B 1 12 ? -23.266 19.141 29.312 1 81.19 12 GLY B O 1
ATOM 2111 N N . GLN B 1 13 ? -21.531 17.75 29.25 1 82.19 13 GLN B N 1
ATOM 2112 C CA . GLN B 1 13 ? -22.281 16.734 28.5 1 82.19 13 GLN B CA 1
ATOM 2113 C C . GLN B 1 13 ? -23 15.781 29.438 1 82.19 13 GLN B C 1
ATOM 2115 O O . GLN B 1 13 ? -22.375 15.078 30.234 1 82.19 13 GLN B O 1
ATOM 2120 N N . ASP B 1 14 ? -24.312 15.836 29.469 1 80.62 14 ASP B N 1
ATOM 2121 C CA . ASP B 1 14 ? -25.062 14.906 30.297 1 80.62 14 ASP B CA 1
ATOM 2122 C C . ASP B 1 14 ? -24.984 13.484 29.75 1 80.62 14 ASP B C 1
ATOM 2124 O O . ASP B 1 14 ? -24.906 12.523 30.516 1 80.62 14 ASP B O 1
ATOM 2128 N N . GLN B 1 15 ? -25.047 13.461 28.469 1 89.88 15 GLN B N 1
ATOM 2129 C CA . GLN B 1 15 ? -24.969 12.18 27.781 1 89.88 15 GLN B CA 1
ATOM 2130 C C . GLN B 1 15 ? -24.047 12.266 26.562 1 89.88 15 GLN B C 1
ATOM 2132 O O . GLN B 1 15 ? -24.031 13.273 25.859 1 89.88 15 GLN B O 1
ATOM 2137 N N . ALA B 1 16 ? -23.328 11.219 26.438 1 93.81 16 ALA B N 1
ATOM 2138 C CA . ALA B 1 16 ? -22.5 11.148 25.234 1 93.81 16 ALA B CA 1
ATOM 2139 C C . ALA B 1 16 ? -23.328 11.344 23.984 1 93.81 16 ALA B C 1
ATOM 2141 O O . ALA B 1 16 ? -24.5 10.969 23.938 1 93.81 16 ALA B O 1
ATOM 2142 N N . PHE B 1 17 ? -22.688 12.008 22.969 1 96.75 17 PHE B N 1
ATOM 2143 C CA . PHE B 1 17 ? -23.406 12.195 21.703 1 96.75 17 PHE B CA 1
ATOM 2144 C C . PHE B 1 17 ? -23.656 10.859 21.031 1 96.75 17 PHE B C 1
ATOM 2146 O O . PHE B 1 17 ? -22.812 9.961 21.078 1 96.75 17 PHE B O 1
ATOM 2153 N N . SER B 1 18 ? -24.797 10.688 20.438 1 97.12 18 SER B N 1
ATOM 2154 C CA . SER B 1 18 ? -25.172 9.516 19.656 1 97.12 18 SER B CA 1
ATOM 2155 C C . SER B 1 18 ? -25.172 9.82 18.156 1 97.12 18 SER B C 1
ATOM 2157 O O . SER B 1 18 ? -24.953 10.969 17.766 1 97.12 18 SER B O 1
ATOM 2159 N N . LYS B 1 19 ? -25.469 8.781 17.359 1 97.5 19 LYS B N 1
ATOM 2160 C CA . LYS B 1 19 ? -25.5 8.945 15.906 1 97.5 19 LYS B CA 1
ATOM 2161 C C . LYS B 1 19 ? -26.594 9.922 15.484 1 97.5 19 LYS B C 1
ATOM 2163 O O . LYS B 1 19 ? -26.578 10.414 14.352 1 97.5 19 LYS B O 1
ATOM 2168 N N . ARG B 1 20 ? -27.531 10.273 16.422 1 97.12 20 ARG B N 1
ATOM 2169 C CA . ARG B 1 20 ? -28.641 11.156 16.094 1 97.12 20 ARG B CA 1
ATOM 2170 C C . ARG B 1 20 ? -28.297 12.609 16.422 1 97.12 20 ARG B C 1
ATOM 2172 O O . ARG B 1 20 ? -29 13.531 16 1 97.12 20 ARG B O 1
ATOM 2179 N N . THR B 1 21 ? -27.25 12.844 17.281 1 96.56 21 THR B N 1
ATOM 2180 C CA . THR B 1 21 ? -26.812 14.195 17.625 1 96.56 21 THR B CA 1
ATOM 2181 C C . THR B 1 21 ? -26.453 14.984 16.375 1 96.56 21 THR B C 1
ATOM 2183 O O . THR B 1 21 ? -25.688 14.5 15.531 1 96.56 21 THR B O 1
ATOM 2186 N N . PRO B 1 22 ? -26.953 16.172 16.141 1 97 22 PRO B N 1
ATOM 2187 C CA . PRO B 1 22 ? -26.797 16.922 14.906 1 97 22 PRO B CA 1
ATOM 2188 C C . PRO B 1 22 ? -25.328 17.094 14.5 1 97 22 PRO B C 1
ATOM 2190 O O . PRO B 1 22 ? -24.984 16.938 13.328 1 97 22 PRO B O 1
ATOM 2193 N N . ARG B 1 23 ? -24.469 17.438 15.398 1 96.25 23 ARG B N 1
ATOM 2194 C CA . ARG B 1 23 ? -23.062 17.625 15.055 1 96.25 23 ARG B CA 1
ATOM 2195 C C . ARG B 1 23 ? -22.438 16.312 14.586 1 96.25 23 ARG B C 1
ATOM 2197 O O . ARG B 1 23 ? -21.547 16.312 13.742 1 96.25 23 ARG B O 1
ATOM 2204 N N . ILE B 1 24 ? -22.906 15.164 15.164 1 98.25 24 ILE B N 1
ATOM 2205 C CA . ILE B 1 24 ? -22.422 13.859 14.734 1 98.25 24 ILE B CA 1
ATOM 2206 C C . ILE B 1 24 ? -22.938 13.547 13.336 1 98.25 24 ILE B C 1
ATOM 2208 O O . ILE B 1 24 ? -22.203 13.039 12.484 1 98.25 24 ILE B O 1
ATOM 2212 N N . VAL B 1 25 ? -24.172 13.867 13.047 1 98.5 25 VAL B N 1
ATOM 2213 C CA . VAL B 1 25 ? -24.766 13.688 11.727 1 98.5 25 VAL B CA 1
ATOM 2214 C C . VAL B 1 25 ? -23.969 14.508 10.695 1 98.5 25 VAL B C 1
ATOM 2216 O O . VAL B 1 25 ? -23.641 14.008 9.617 1 98.5 25 VAL B O 1
ATOM 2219 N N . ALA B 1 26 ? -23.688 15.734 11.086 1 98.19 26 ALA B N 1
ATOM 2220 C CA . ALA B 1 26 ? -22.922 16.609 10.203 1 98.19 26 ALA B CA 1
ATOM 2221 C C . ALA B 1 26 ? -21.531 16.031 9.938 1 98.19 26 ALA B C 1
ATOM 2223 O O . ALA B 1 26 ? -21.047 16.047 8.805 1 98.19 26 ALA B O 1
ATOM 2224 N N . ALA B 1 27 ? -20.906 15.508 10.992 1 98.5 27 ALA B N 1
ATOM 2225 C CA . ALA B 1 27 ? -19.578 14.922 10.859 1 98.5 27 ALA B CA 1
ATOM 2226 C C . ALA B 1 27 ? -19.609 13.688 9.969 1 98.5 27 ALA B C 1
ATOM 2228 O O . ALA B 1 27 ? -18.719 13.484 9.148 1 98.5 27 ALA B O 1
ATOM 2229 N N . ALA B 1 28 ? -20.594 12.867 10.117 1 98.38 28 ALA B N 1
ATOM 2230 C CA . ALA B 1 28 ? -20.734 11.641 9.336 1 98.38 28 ALA B CA 1
ATOM 2231 C C . ALA B 1 28 ? -20.906 11.953 7.855 1 98.38 28 ALA B C 1
ATOM 2233 O O . ALA B 1 28 ? -20.469 11.18 6.996 1 98.38 28 ALA B O 1
ATOM 2234 N N . LYS B 1 29 ? -21.5 13.117 7.52 1 98.19 29 LYS B N 1
ATOM 2235 C CA . LYS B 1 29 ? -21.719 13.523 6.133 1 98.19 29 LYS B CA 1
ATOM 2236 C C . LYS B 1 29 ? -20.391 13.805 5.426 1 98.19 29 LYS B C 1
ATOM 2238 O O . LYS B 1 29 ? -20.328 13.797 4.195 1 98.19 29 LYS B O 1
ATOM 2243 N N . LEU B 1 30 ? -19.375 14 6.223 1 98.44 30 LEU B N 1
ATOM 2244 C CA . LEU B 1 30 ? -18.078 14.367 5.668 1 98.44 30 LEU B CA 1
ATOM 2245 C C . LEU B 1 30 ? -17.422 13.172 4.992 1 98.44 30 LEU B C 1
ATOM 2247 O O . LEU B 1 30 ? -16.375 13.312 4.355 1 98.44 30 LEU B O 1
ATOM 2251 N N . HIS B 1 31 ? -18.031 11.961 5.078 1 97.56 31 HIS B N 1
ATOM 2252 C CA . HIS B 1 31 ? -17.578 10.812 4.301 1 97.56 31 HIS B CA 1
ATOM 2253 C C . HIS B 1 31 ? -17.719 11.07 2.805 1 97.56 31 HIS B C 1
ATOM 2255 O O . HIS B 1 31 ? -16.969 10.516 2.002 1 97.56 31 HIS B O 1
ATOM 2261 N N . ARG B 1 32 ? -18.672 12.016 2.533 1 96.06 32 ARG B N 1
ATOM 2262 C CA . ARG B 1 32 ? -18.938 12.336 1.135 1 96.06 32 ARG B CA 1
ATOM 2263 C C . ARG B 1 32 ? -18.109 13.531 0.677 1 96.06 32 ARG B C 1
ATOM 2265 O O . ARG B 1 32 ? -18.047 14.547 1.37 1 96.06 32 ARG B O 1
ATOM 2272 N N . ALA B 1 33 ? -17.547 13.438 -0.509 1 96.06 33 ALA B N 1
ATOM 2273 C CA . ALA B 1 33 ? -16.703 14.484 -1.057 1 96.06 33 ALA B CA 1
ATOM 2274 C C . ALA B 1 33 ? -17.469 15.805 -1.189 1 96.06 33 ALA B C 1
ATOM 2276 O O . ALA B 1 33 ? -16.938 16.875 -0.859 1 96.06 33 ALA B O 1
ATOM 2277 N N . ALA B 1 34 ? -18.672 15.734 -1.651 1 96.88 34 ALA B N 1
ATOM 2278 C CA . ALA B 1 34 ? -19.484 16.938 -1.837 1 96.88 34 ALA B CA 1
ATOM 2279 C C . ALA B 1 34 ? -19.719 17.656 -0.51 1 96.88 34 ALA B C 1
ATOM 2281 O O . ALA B 1 34 ? -19.688 18.875 -0.446 1 96.88 34 ALA B O 1
ATOM 2282 N N . ALA B 1 35 ? -19.953 16.906 0.534 1 98 35 ALA B N 1
ATOM 2283 C CA . ALA B 1 35 ? -20.188 17.469 1.856 1 98 35 ALA B CA 1
ATOM 2284 C C . ALA B 1 35 ? -18.906 18.141 2.391 1 98 35 ALA B C 1
ATOM 2286 O O . ALA B 1 35 ? -18.969 19.203 3.018 1 98 35 ALA B O 1
ATOM 2287 N N . ARG B 1 36 ? -17.797 17.531 2.182 1 97.94 36 ARG B N 1
ATOM 2288 C CA . ARG B 1 36 ? -16.516 18.125 2.584 1 97.94 36 ARG B CA 1
ATOM 2289 C C . ARG B 1 36 ? -16.297 19.453 1.881 1 97.94 36 ARG B C 1
ATOM 2291 O O . ARG B 1 36 ? -15.906 20.438 2.516 1 97.94 36 ARG B O 1
ATOM 2298 N N . ARG B 1 37 ? -16.547 19.5 0.618 1 96.06 37 ARG B N 1
ATOM 2299 C CA . ARG B 1 37 ? -16.359 20.719 -0.162 1 96.06 37 ARG B CA 1
ATOM 2300 C C . ARG B 1 37 ? -17.281 21.828 0.322 1 96.06 37 ARG B C 1
ATOM 2302 O O . ARG B 1 37 ? -16.844 22.969 0.489 1 96.06 37 ARG B O 1
ATOM 2309 N N . LYS B 1 38 ? -18.453 21.453 0.55 1 97.56 38 LYS B N 1
ATOM 2310 C CA . LYS B 1 38 ? -19.453 22.422 0.984 1 97.56 38 LYS B CA 1
ATOM 2311 C C . LYS B 1 38 ? -19.125 22.969 2.375 1 97.56 38 LYS B C 1
ATOM 2313 O O . LYS B 1 38 ? -19.172 24.172 2.605 1 97.56 38 LYS B O 1
ATOM 2318 N N . ALA B 1 39 ? -18.719 22.094 3.25 1 97.94 39 ALA B N 1
ATOM 2319 C CA . ALA B 1 39 ? -18.5 22.469 4.645 1 97.94 39 ALA B CA 1
ATOM 2320 C C . ALA B 1 39 ? -17.094 23.062 4.836 1 97.94 39 ALA B C 1
ATOM 2322 O O . ALA B 1 39 ? -16.844 23.734 5.828 1 97.94 39 ALA B O 1
ATOM 2323 N N . GLY B 1 40 ? -16.172 22.734 3.893 1 97.94 40 GLY B N 1
ATOM 2324 C CA . GLY B 1 40 ? -14.773 23.094 4.09 1 97.94 40 GLY B CA 1
ATOM 2325 C C . GLY B 1 40 ? -14.133 22.359 5.254 1 97.94 40 GLY B C 1
ATOM 2326 O O . GLY B 1 40 ? -13.32 22.938 5.984 1 97.94 40 GLY B O 1
ATOM 2327 N N . ARG B 1 41 ? -14.609 21.156 5.484 1 98.62 41 ARG B N 1
ATOM 2328 C CA . ARG B 1 41 ? -14.133 20.344 6.598 1 98.62 41 ARG B CA 1
ATOM 2329 C C . ARG B 1 41 ? -13.945 18.891 6.18 1 98.62 41 ARG B C 1
ATOM 2331 O O . ARG B 1 41 ? -14.438 18.469 5.125 1 98.62 41 ARG B O 1
ATOM 2338 N N . PHE B 1 42 ? -13.188 18.188 6.922 1 98.62 42 PHE B N 1
ATOM 2339 C CA . PHE B 1 42 ? -13.031 16.75 6.699 1 98.62 42 PHE B CA 1
ATOM 2340 C C . PHE B 1 42 ? -12.844 16.016 8.023 1 98.62 42 PHE B C 1
ATOM 2342 O O . PHE B 1 42 ? -12.602 16.641 9.055 1 98.62 42 PHE B O 1
ATOM 2349 N N . LEU B 1 43 ? -13.07 14.719 7.977 1 98.62 43 LEU B N 1
ATOM 2350 C CA . LEU B 1 43 ? -13.07 13.867 9.164 1 98.62 43 LEU B CA 1
ATOM 2351 C C . LEU B 1 43 ? -11.852 12.953 9.18 1 98.62 43 LEU B C 1
ATOM 2353 O O . LEU B 1 43 ? -11.484 12.375 8.148 1 98.62 43 LEU B O 1
ATOM 2357 N N . VAL B 1 44 ? -11.195 12.914 10.352 1 98.38 44 VAL B N 1
ATOM 2358 C CA . VAL B 1 44 ? -10.102 11.953 10.5 1 98.38 44 VAL B CA 1
ATOM 2359 C C . VAL B 1 44 ? -10.367 11.062 11.711 1 98.38 44 VAL B C 1
ATOM 2361 O O . VAL B 1 44 ? -11.117 11.438 12.617 1 98.38 44 VAL B O 1
ATOM 2364 N N . GLU B 1 45 ? -9.789 9.953 11.656 1 97.44 45 GLU B N 1
ATOM 2365 C CA . GLU B 1 45 ? -9.938 8.969 12.727 1 97.44 45 GLU B CA 1
ATOM 2366 C C . GLU B 1 45 ? -8.586 8.383 13.133 1 97.44 45 GLU B C 1
ATOM 2368 O O . GLU B 1 45 ? -7.676 8.297 12.312 1 97.44 45 GLU B O 1
ATOM 2373 N N . GLY B 1 46 ? -8.484 8.07 14.422 1 96 46 GLY B N 1
ATOM 2374 C CA . GLY B 1 46 ? -7.301 7.383 14.922 1 96 46 GLY B CA 1
ATOM 2375 C C . GLY B 1 46 ? -6.301 8.312 15.586 1 96 46 GLY B C 1
ATOM 2376 O O . GLY B 1 46 ? -6.266 9.508 15.281 1 96 46 GLY B O 1
ATOM 2377 N N . PHE B 1 47 ? -5.43 7.746 16.406 1 96.5 47 PHE B N 1
ATOM 2378 C CA . PHE B 1 47 ? -4.516 8.5 17.25 1 96.5 47 PHE B CA 1
ATOM 2379 C C . PHE B 1 47 ? -3.607 9.391 16.406 1 96.5 47 PHE B C 1
ATOM 2381 O O . PHE B 1 47 ? -3.539 10.602 16.625 1 96.5 47 PHE B O 1
ATOM 2388 N N . ASN B 1 48 ? -2.914 8.844 15.352 1 96.12 48 ASN B N 1
ATOM 2389 C CA . ASN B 1 48 ? -1.93 9.594 14.578 1 96.12 48 ASN B CA 1
ATOM 2390 C C . ASN B 1 48 ? -2.562 10.789 13.875 1 96.12 48 ASN B C 1
ATOM 2392 O O . ASN B 1 48 ? -2.004 11.891 13.891 1 96.12 48 ASN B O 1
ATOM 2396 N N . SER B 1 49 ? -3.74 10.578 13.344 1 97.44 49 SER B N 1
ATOM 2397 C CA . SER B 1 49 ? -4.422 11.641 12.617 1 97.44 49 SER B CA 1
ATOM 2398 C C . SER B 1 49 ? -4.918 12.727 13.562 1 97.44 49 SER B C 1
ATOM 2400 O O . SER B 1 49 ? -4.746 13.922 13.297 1 97.44 49 SER B O 1
ATOM 2402 N N . VAL B 1 50 ? -5.5 12.344 14.68 1 98.38 50 VAL B N 1
ATOM 2403 C CA . VAL B 1 50 ? -6.055 13.312 15.617 1 98.38 50 VAL B CA 1
ATOM 2404 C C . VAL B 1 50 ? -4.922 14.078 16.297 1 98.38 50 VAL B C 1
ATOM 2406 O O . VAL B 1 50 ? -5.012 15.297 16.484 1 98.38 50 VAL B O 1
ATOM 2409 N N . ASP B 1 51 ? -3.893 13.375 16.656 1 98.19 51 ASP B N 1
ATOM 2410 C CA . ASP B 1 51 ? -2.717 14.031 17.219 1 98.19 51 ASP B CA 1
ATOM 2411 C C . ASP B 1 51 ? -2.18 15.102 16.266 1 98.19 51 ASP B C 1
ATOM 2413 O O . ASP B 1 51 ? -1.93 16.234 16.672 1 98.19 51 ASP B O 1
ATOM 2417 N N . ALA B 1 52 ? -2.021 14.719 14.992 1 98 52 ALA B N 1
ATOM 2418 C CA . ALA B 1 52 ? -1.517 15.648 13.984 1 98 52 ALA B CA 1
ATOM 2419 C C . ALA B 1 52 ? -2.469 16.828 13.797 1 98 52 ALA B C 1
ATOM 2421 O O . ALA B 1 52 ? -2.031 17.969 13.617 1 98 52 ALA B O 1
ATOM 2422 N N . ALA B 1 53 ? -3.766 16.547 13.836 1 98.38 53 ALA B N 1
ATOM 2423 C CA . ALA B 1 53 ? -4.777 17.594 13.695 1 98.38 53 ALA B CA 1
ATOM 2424 C C . ALA B 1 53 ? -4.664 18.625 14.812 1 98.38 53 ALA B C 1
ATOM 2426 O O . ALA B 1 53 ? -4.773 19.828 14.57 1 98.38 53 ALA B O 1
ATOM 2427 N N . ILE B 1 54 ? -4.453 18.141 16 1 98.12 54 ILE B N 1
ATOM 2428 C CA . ILE B 1 54 ? -4.32 19 17.172 1 98.12 54 ILE B CA 1
ATOM 2429 C C . ILE B 1 54 ? -3.055 19.844 17.047 1 98.12 54 ILE B C 1
ATOM 2431 O O . ILE B 1 54 ? -3.1 21.078 17.188 1 98.12 54 ILE B O 1
ATOM 2435 N N . ARG B 1 55 ? -1.966 19.234 16.688 1 96.62 55 ARG B N 1
ATOM 2436 C CA . ARG B 1 55 ? -0.67 19.891 16.625 1 96.62 55 ARG B CA 1
ATOM 2437 C C . ARG B 1 55 ? -0.657 20.953 15.516 1 96.62 55 ARG B C 1
ATOM 2439 O O . ARG B 1 55 ? 0.049 21.953 15.625 1 96.62 55 ARG B O 1
ATOM 2446 N N . SER B 1 56 ? -1.42 20.734 14.516 1 96.19 56 SER B N 1
ATOM 2447 C CA . SER B 1 56 ? -1.446 21.656 13.383 1 96.19 56 SER B CA 1
ATOM 2448 C C . SER B 1 56 ? -2.543 22.703 13.547 1 96.19 56 SER B C 1
ATOM 2450 O O . SER B 1 56 ? -2.768 23.516 12.656 1 96.19 56 SER B O 1
ATOM 2452 N N . ASP B 1 57 ? -3.289 22.578 14.648 1 96.38 57 ASP B N 1
ATOM 2453 C CA . ASP B 1 57 ? -4.379 23.5 14.969 1 96.38 57 ASP B CA 1
ATOM 2454 C C . ASP B 1 57 ? -5.473 23.438 13.906 1 96.38 57 ASP B C 1
ATOM 2456 O O . ASP B 1 57 ? -6.074 24.453 13.57 1 96.38 57 ASP B O 1
ATOM 2460 N N . ALA B 1 58 ? -5.594 22.266 13.289 1 97.81 58 ALA B N 1
ATOM 2461 C CA . ALA B 1 58 ? -6.617 22.094 12.258 1 97.81 58 ALA B CA 1
ATOM 2462 C C . ALA B 1 58 ? -7.898 21.531 12.859 1 97.81 58 ALA B C 1
ATOM 2464 O O . ALA B 1 58 ? -8.961 21.594 12.234 1 97.81 58 ALA B O 1
ATOM 2465 N N . ALA B 1 59 ? -7.859 20.938 14.047 1 98.44 59 ALA B N 1
ATOM 2466 C CA . ALA B 1 59 ? -9.016 20.297 14.664 1 98.44 59 ALA B CA 1
ATOM 2467 C C . ALA B 1 59 ? -10.062 21.328 15.086 1 98.44 59 ALA B C 1
ATOM 2469 O O . ALA B 1 59 ? -9.734 22.312 15.75 1 98.44 59 ALA B O 1
ATOM 2470 N N . VAL B 1 60 ? -11.219 21.078 14.641 1 98 60 VAL B N 1
ATOM 2471 C CA . VAL B 1 60 ? -12.344 21.922 15.031 1 98 60 VAL B CA 1
ATOM 2472 C C . VAL B 1 60 ? -13.078 21.297 16.219 1 98 60 VAL B C 1
ATOM 2474 O O . VAL B 1 60 ? -13.406 21.984 17.188 1 98 60 VAL B O 1
ATOM 2477 N N . GLU B 1 61 ? -13.375 20.016 16.125 1 97.81 61 GLU B N 1
ATOM 2478 C CA . GLU B 1 61 ? -14.016 19.188 17.156 1 97.81 61 GLU B CA 1
ATOM 2479 C C . GLU B 1 61 ? -13.352 17.828 17.25 1 97.81 61 GLU B C 1
ATOM 2481 O O . GLU B 1 61 ? -13.016 17.219 16.234 1 97.81 61 GLU B O 1
ATOM 2486 N N . ILE B 1 62 ? -13.148 17.438 18.484 1 98.56 62 ILE B N 1
ATOM 2487 C CA . ILE B 1 62 ? -12.586 16.109 18.734 1 98.56 62 ILE B CA 1
ATOM 2488 C C . ILE B 1 62 ? -13.625 15.234 19.438 1 98.56 62 ILE B C 1
ATOM 2490 O O . ILE B 1 62 ? -14.312 15.695 20.359 1 98.56 62 ILE B O 1
ATOM 2494 N N . TYR B 1 63 ? -13.781 14.031 18.969 1 98.56 63 TYR B N 1
ATOM 2495 C CA . TYR B 1 63 ? -14.734 13.086 19.531 1 98.56 63 TYR B CA 1
ATOM 2496 C C . TYR B 1 63 ? -14.023 11.844 20.047 1 98.56 63 TYR B C 1
ATOM 2498 O O . TYR B 1 63 ? -13.102 11.336 19.406 1 98.56 63 TYR B O 1
ATOM 2506 N N . ALA B 1 64 ? -14.438 11.359 21.203 1 98.5 64 ALA B N 1
ATOM 2507 C CA . ALA B 1 64 ? -13.883 10.125 21.75 1 98.5 64 ALA B CA 1
ATOM 2508 C C . ALA B 1 64 ? -14.945 9.32 22.484 1 98.5 64 ALA B C 1
ATOM 2510 O O . ALA B 1 64 ? -15.781 9.891 23.203 1 98.5 64 ALA B O 1
ATOM 2511 N N . THR B 1 65 ? -14.953 8.031 22.281 1 97.94 65 THR B N 1
ATOM 2512 C CA . THR B 1 65 ? -15.727 7.172 23.172 1 97.94 65 THR B CA 1
ATOM 2513 C C . THR B 1 65 ? -15.125 7.172 24.562 1 97.94 65 THR B C 1
ATOM 2515 O O . THR B 1 65 ? -13.969 7.547 24.75 1 97.94 65 THR B O 1
ATOM 2518 N N . PRO B 1 66 ? -15.93 6.715 25.531 1 96.94 66 PRO B N 1
ATOM 2519 C CA . PRO B 1 66 ? -15.352 6.625 26.875 1 96.94 66 PRO B CA 1
ATOM 2520 C C . PRO B 1 66 ? -14.102 5.746 26.922 1 96.94 66 PRO B C 1
ATOM 2522 O O . PRO B 1 66 ? -13.125 6.098 27.578 1 96.94 66 PRO B O 1
ATOM 2525 N N . ARG B 1 67 ? -14.148 4.676 26.234 1 96.56 67 ARG B N 1
ATOM 2526 C CA . ARG B 1 67 ? -13 3.785 26.172 1 96.56 67 ARG B CA 1
ATOM 2527 C C . ARG B 1 67 ? -11.797 4.492 25.547 1 96.56 67 ARG B C 1
ATOM 2529 O O . ARG B 1 67 ? -10.688 4.414 26.078 1 96.56 67 ARG B O 1
ATOM 2536 N N . ALA B 1 68 ? -11.992 5.188 24.469 1 97.69 68 ALA B N 1
ATOM 2537 C CA . ALA B 1 68 ? -10.922 5.918 23.797 1 97.69 68 ALA B CA 1
ATOM 2538 C C . ALA B 1 68 ? -10.391 7.051 24.672 1 97.69 68 ALA B C 1
ATOM 2540 O O . ALA B 1 68 ? -9.195 7.332 24.672 1 97.69 68 ALA B O 1
ATOM 2541 N N . ALA B 1 69 ? -11.281 7.727 25.344 1 97.38 69 ALA B N 1
ATOM 2542 C CA . ALA B 1 69 ? -10.883 8.812 26.234 1 97.38 69 ALA B CA 1
ATOM 2543 C C . ALA B 1 69 ? -9.891 8.328 27.281 1 97.38 69 ALA B C 1
ATOM 2545 O O . ALA B 1 69 ? -8.906 9.008 27.578 1 97.38 69 ALA B O 1
ATOM 2546 N N . GLU B 1 70 ? -10.195 7.141 27.781 1 97.25 70 GLU B N 1
ATOM 2547 C CA . GLU B 1 70 ? -9.289 6.562 28.766 1 97.25 70 GLU B CA 1
ATOM 2548 C C . GLU B 1 70 ? -7.961 6.156 28.125 1 97.25 70 GLU B C 1
ATOM 2550 O O . GLU B 1 70 ? -6.891 6.449 28.672 1 97.25 70 GLU B O 1
ATOM 2555 N N . GLU B 1 71 ? -8.102 5.566 27.062 1 96.88 71 GLU B N 1
ATOM 2556 C CA . GLU B 1 71 ? -6.93 5.039 26.359 1 96.88 71 GLU B CA 1
ATOM 2557 C C . GLU B 1 71 ? -6.004 6.164 25.906 1 96.88 71 GLU B C 1
ATOM 2559 O O . GLU B 1 71 ? -4.781 6.035 25.984 1 96.88 71 GLU B O 1
ATOM 2564 N N . PHE B 1 72 ? -6.578 7.215 25.453 1 97.81 72 PHE B N 1
ATOM 2565 C CA . PHE B 1 72 ? -5.789 8.289 24.859 1 97.81 72 PHE B CA 1
ATOM 2566 C C . PHE B 1 72 ? -5.824 9.531 25.734 1 97.81 72 PHE B C 1
ATOM 2568 O O . PHE B 1 72 ? -5.863 10.656 25.219 1 97.81 72 PHE B O 1
ATOM 2575 N N . GLU B 1 73 ? -5.883 9.352 27 1 97.62 73 GLU B N 1
ATOM 2576 C CA . GLU B 1 73 ? -5.918 10.461 27.969 1 97.62 73 GLU B CA 1
ATOM 2577 C C . GLU B 1 73 ? -4.719 11.383 27.781 1 97.62 73 GLU B C 1
ATOM 2579 O O . GLU B 1 73 ? -4.848 12.602 27.875 1 97.62 73 GLU B O 1
ATOM 2584 N N . SER B 1 74 ? -3.58 10.859 27.516 1 97.56 74 SER B N 1
ATOM 2585 C CA . SER B 1 74 ? -2.352 11.633 27.391 1 97.56 74 SER B CA 1
ATOM 2586 C C . SER B 1 74 ? -2.426 12.594 26.203 1 97.56 74 SER B C 1
ATOM 2588 O O . SER B 1 74 ? -1.75 13.625 26.203 1 97.56 74 SER B O 1
ATOM 2590 N N . LEU B 1 75 ? -3.215 12.273 25.234 1 97.69 75 LEU B N 1
ATOM 2591 C CA . LEU B 1 75 ? -3.436 13.133 24.078 1 97.69 75 LEU B CA 1
ATOM 2592 C C . LEU B 1 75 ? -4.551 14.141 24.359 1 97.69 75 LEU B C 1
ATOM 2594 O O . LEU B 1 75 ? -4.414 15.328 24.047 1 97.69 75 LEU B O 1
ATOM 2598 N N . LEU B 1 76 ? -5.602 13.68 25 1 98 76 LEU B N 1
ATOM 2599 C CA . LEU B 1 76 ? -6.836 14.453 25.078 1 98 76 LEU B CA 1
ATOM 2600 C C . LEU B 1 76 ? -6.785 15.445 26.219 1 98 76 LEU B C 1
ATOM 2602 O O . LEU B 1 76 ? -7.344 16.547 26.125 1 98 76 LEU B O 1
ATOM 2606 N N . ALA B 1 77 ? -6.133 15.094 27.281 1 96.94 77 ALA B N 1
ATOM 2607 C CA . ALA B 1 77 ? -6.066 16 28.438 1 96.94 77 ALA B CA 1
ATOM 2608 C C . ALA B 1 77 ? -5.391 17.312 28.062 1 96.94 77 ALA B C 1
ATOM 2610 O O . ALA B 1 77 ? -5.961 18.391 28.25 1 96.94 77 ALA B O 1
ATOM 2611 N N . PRO B 1 78 ? -4.199 17.203 27.484 1 96.75 78 PRO B N 1
ATOM 2612 C CA . PRO B 1 78 ? -3.574 18.453 27.047 1 96.75 78 PRO B CA 1
ATOM 2613 C C . PRO B 1 78 ? -4.41 19.188 26.016 1 96.75 78 PRO B C 1
ATOM 2615 O O . PRO B 1 78 ? -4.383 20.422 25.953 1 96.75 78 PRO B O 1
ATOM 2618 N N . ALA B 1 79 ? -5.098 18.484 25.141 1 96.94 79 ALA B N 1
ATOM 2619 C CA . ALA B 1 79 ? -5.949 19.125 24.125 1 96.94 79 ALA B CA 1
ATOM 2620 C C . ALA B 1 79 ? -7.047 19.953 24.781 1 96.94 79 ALA B C 1
ATOM 2622 O O . ALA B 1 79 ? -7.309 21.094 24.375 1 96.94 79 ALA B O 1
ATOM 2623 N N . VAL B 1 80 ? -7.641 19.406 25.797 1 95.31 80 VAL B N 1
ATOM 2624 C CA . VAL B 1 80 ? -8.672 20.125 26.547 1 95.31 80 VAL B CA 1
ATOM 2625 C C . VAL B 1 80 ? -8.078 21.375 27.203 1 95.31 80 VAL B C 1
ATOM 2627 O O . VAL B 1 80 ? -8.648 22.453 27.109 1 95.31 80 VAL B O 1
ATOM 2630 N N . ASP B 1 81 ? -7 21.156 27.828 1 94.94 81 ASP B N 1
ATOM 2631 C CA . ASP B 1 81 ? -6.316 22.281 28.484 1 94.94 81 ASP B CA 1
ATOM 2632 C C . ASP B 1 81 ? -5.957 23.375 27.469 1 94.94 81 ASP B C 1
ATOM 2634 O O . ASP B 1 81 ? -5.922 24.547 27.828 1 94.94 81 ASP B O 1
ATOM 2638 N N . GLY B 1 82 ? -5.668 22.891 26.281 1 94.81 82 GLY B N 1
ATOM 2639 C CA . GLY B 1 82 ? -5.297 23.812 25.219 1 94.81 82 GLY B CA 1
ATOM 2640 C C . GLY B 1 82 ? -6.488 24.5 24.578 1 94.81 82 GLY B C 1
ATOM 2641 O O . GLY B 1 82 ? -6.324 25.312 23.656 1 94.81 82 GLY B O 1
ATOM 2642 N N . GLY B 1 83 ? -7.66 24.109 24.953 1 94.38 83 GLY B N 1
ATOM 2643 C CA . GLY B 1 83 ? -8.844 24.828 24.5 1 94.38 83 GLY B CA 1
ATOM 2644 C C . GLY B 1 83 ? -9.578 24.094 23.375 1 94.38 83 GLY B C 1
ATOM 2645 O O . GLY B 1 83 ? -10.547 24.625 22.828 1 94.38 83 GLY B O 1
ATOM 2646 N N . PHE B 1 84 ? -9.117 22.969 22.984 1 96 84 PHE B N 1
ATOM 2647 C CA . PHE B 1 84 ? -9.82 22.234 21.953 1 96 84 PHE B CA 1
ATOM 2648 C C . PHE B 1 84 ? -11.141 21.688 22.469 1 96 84 PHE B C 1
ATOM 2650 O O . PHE B 1 84 ? -11.242 21.328 23.641 1 96 84 PHE B O 1
ATOM 2657 N N . SER B 1 85 ? -12.156 21.672 21.656 1 95.75 85 SER B N 1
ATOM 2658 C CA . SER B 1 85 ? -13.438 21.062 21.984 1 95.75 85 SER B CA 1
ATOM 2659 C C . SER B 1 85 ? -13.375 19.547 21.922 1 95.75 85 SER B C 1
ATOM 2661 O O . SER B 1 85 ? -13.219 18.969 20.844 1 95.75 85 SER B O 1
ATOM 2663 N N . VAL B 1 86 ? -13.461 18.906 23.047 1 97.44 86 VAL B N 1
ATOM 2664 C CA . VAL B 1 86 ? -13.461 17.453 23.109 1 97.44 86 VAL B CA 1
ATOM 2665 C C . VAL B 1 86 ? -14.805 16.969 23.672 1 97.44 86 VAL B C 1
ATOM 2667 O O . VAL B 1 86 ? -15.234 17.406 24.734 1 97.44 86 VAL B O 1
ATOM 2670 N N . SER B 1 87 ? -15.461 16.094 22.922 1 97.75 87 SER B N 1
ATOM 2671 C CA . SER B 1 87 ? -16.766 15.586 23.344 1 97.75 87 SER B CA 1
ATOM 2672 C C . SER B 1 87 ? -16.781 14.062 23.375 1 97.75 87 SER B C 1
ATOM 2674 O O . SER B 1 87 ? -16.125 13.414 22.562 1 97.75 87 SER B O 1
ATOM 2676 N N . LEU B 1 88 ? -17.516 13.523 24.297 1 97.94 88 LEU B N 1
ATOM 2677 C CA . LEU B 1 88 ? -17.734 12.078 24.359 1 97.94 88 LEU B CA 1
ATOM 2678 C C . LEU B 1 88 ? -18.844 11.656 23.406 1 97.94 88 LEU B C 1
ATOM 2680 O O . LEU B 1 88 ? -19.828 12.367 23.234 1 97.94 88 LEU B O 1
ATOM 2684 N N . ILE B 1 89 ? -18.578 10.5 22.828 1 98.25 89 ILE B N 1
ATOM 2685 C CA . ILE B 1 89 ? -19.578 9.93 21.922 1 98.25 89 ILE B CA 1
ATOM 2686 C C . ILE B 1 89 ? -19.828 8.469 22.297 1 98.25 89 ILE B C 1
ATOM 2688 O O . ILE B 1 89 ? -19 7.828 22.938 1 98.25 89 ILE B O 1
ATOM 2692 N N . ASP B 1 90 ? -21.047 7.98 21.969 1 97.44 90 ASP B N 1
ATOM 2693 C CA . ASP B 1 90 ? -21.344 6.574 22.25 1 97.44 90 ASP B CA 1
ATOM 2694 C C . ASP B 1 90 ? -20.953 5.691 21.062 1 97.44 90 ASP B C 1
ATOM 2696 O O . ASP B 1 90 ? -20.422 6.18 20.078 1 97.44 90 ASP B O 1
ATOM 2700 N N . ASP B 1 91 ? -21.172 4.449 21.203 1 96.69 91 ASP B N 1
ATOM 2701 C CA . ASP B 1 91 ? -20.734 3.492 20.203 1 96.69 91 ASP B CA 1
ATOM 2702 C C . ASP B 1 91 ? -21.484 3.68 18.891 1 96.69 91 ASP B C 1
ATOM 2704 O O . ASP B 1 91 ? -20.938 3.439 17.812 1 96.69 91 ASP B O 1
ATOM 2708 N N . SER B 1 92 ? -22.703 4.051 19 1 97 92 SER B N 1
ATOM 2709 C CA . SER B 1 92 ? -23.469 4.281 17.781 1 97 92 SER B CA 1
ATOM 2710 C C . SER B 1 92 ? -22.891 5.43 16.969 1 97 92 SER B C 1
ATOM 2712 O O . SER B 1 92 ? -22.797 5.344 15.742 1 97 92 SER B O 1
ATOM 2714 N N . ALA B 1 93 ? -22.516 6.516 17.656 1 98.19 93 ALA B N 1
ATOM 2715 C CA . ALA B 1 93 ? -21.859 7.641 17 1 98.19 93 ALA B CA 1
ATOM 2716 C C . ALA B 1 93 ? -20.516 7.223 16.406 1 98.19 93 ALA B C 1
ATOM 2718 O O . ALA B 1 93 ? -20.219 7.539 15.258 1 98.19 93 ALA B O 1
ATOM 2719 N N . ALA B 1 94 ? -19.766 6.516 17.203 1 98.19 94 ALA B N 1
ATOM 2720 C CA . ALA B 1 94 ? -18.453 6.055 16.75 1 98.19 94 ALA B CA 1
ATOM 2721 C C . ALA B 1 94 ? -18.594 5.215 15.477 1 98.19 94 ALA B C 1
ATOM 2723 O O . ALA B 1 94 ? -17.812 5.383 14.531 1 98.19 94 ALA B O 1
ATOM 2724 N N . SER B 1 95 ? -19.516 4.359 15.438 1 97.12 95 SER B N 1
ATOM 2725 C CA . SER B 1 95 ? -19.75 3.496 14.281 1 97.12 95 SER B CA 1
ATOM 2726 C C . SER B 1 95 ? -20.141 4.309 13.055 1 97.12 95 SER B C 1
ATOM 2728 O O . SER B 1 95 ? -19.734 3.986 11.938 1 97.12 95 SER B O 1
ATOM 2730 N N . SER B 1 96 ? -20.922 5.324 13.258 1 97.38 96 SER B N 1
ATOM 2731 C CA . SER B 1 96 ? -21.375 6.152 12.141 1 97.38 96 SER B CA 1
ATOM 2732 C C . SER B 1 96 ? -20.234 6.988 11.578 1 97.38 96 SER B C 1
ATOM 2734 O O . SER B 1 96 ? -20.25 7.355 10.398 1 97.38 96 SER B O 1
ATOM 2736 N N . LEU B 1 97 ? -19.266 7.309 12.438 1 98 97 LEU B N 1
ATOM 2737 C CA . LEU B 1 97 ? -18.141 8.148 12.031 1 98 97 LEU B CA 1
ATOM 2738 C C . LEU B 1 97 ? -17.016 7.297 11.438 1 98 97 LEU B C 1
ATOM 2740 O O . LEU B 1 97 ? -16.188 7.797 10.68 1 98 97 LEU B O 1
ATOM 2744 N N . ALA B 1 98 ? -17 6.039 11.789 1 96.88 98 ALA B N 1
ATOM 2745 C CA . ALA B 1 98 ? -15.891 5.164 11.406 1 96.88 98 ALA B CA 1
ATOM 2746 C C . ALA B 1 98 ? -16.031 4.711 9.953 1 96.88 98 ALA B C 1
ATOM 2748 O O . ALA B 1 98 ? -17.141 4.469 9.477 1 96.88 98 ALA B O 1
ATOM 2749 N N . GLU B 1 99 ? -14.906 4.68 9.266 1 92.25 99 GLU B N 1
ATOM 2750 C CA . GLU B 1 99 ? -14.875 4.082 7.934 1 92.25 99 GLU B CA 1
ATOM 2751 C C . GLU B 1 99 ? -14.156 2.736 7.949 1 92.25 99 GLU B C 1
ATOM 2753 O O . GLU B 1 99 ? -13.914 2.145 6.895 1 92.25 99 GLU B O 1
ATOM 2758 N N . THR B 1 100 ? -13.812 2.252 9.102 1 85.81 100 THR B N 1
ATOM 2759 C CA . THR B 1 100 ? -13.172 0.953 9.281 1 85.81 100 THR B CA 1
ATOM 2760 C C . THR B 1 100 ? -14.102 -0.009 10.023 1 85.81 100 THR B C 1
ATOM 2762 O O . THR B 1 100 ? -15.078 0.416 10.648 1 85.81 100 THR B O 1
ATOM 2765 N N . VAL B 1 101 ? -13.773 -1.246 9.891 1 80.94 101 VAL B N 1
ATOM 2766 C CA . VAL B 1 101 ? -14.57 -2.271 10.562 1 80.94 101 VAL B CA 1
ATOM 2767 C C . VAL B 1 101 ? -14.375 -2.172 12.07 1 80.94 101 VAL B C 1
ATOM 2769 O O . VAL B 1 101 ? -15.328 -2.314 12.836 1 80.94 101 VAL B O 1
ATOM 2772 N N . THR B 1 102 ? -13.148 -1.999 12.531 1 83 102 THR B N 1
ATOM 2773 C CA . THR B 1 102 ? -12.828 -1.791 13.938 1 83 102 THR B CA 1
ATOM 2774 C C . THR B 1 102 ? -12.297 -0.379 14.164 1 83 102 THR B C 1
ATOM 2776 O O . THR B 1 102 ? -11.328 0.039 13.523 1 83 102 THR B O 1
ATOM 2779 N N . THR B 1 103 ? -13.031 0.317 15.062 1 89.06 103 THR B N 1
ATOM 2780 C CA . THR B 1 103 ? -12.648 1.707 15.281 1 89.06 103 THR B CA 1
ATOM 2781 C C . THR B 1 103 ? -11.992 1.879 16.641 1 89.06 103 THR B C 1
ATOM 2783 O O . THR B 1 103 ? -12.352 1.185 17.609 1 89.06 103 THR B O 1
ATOM 2786 N N . THR B 1 104 ? -11.055 2.82 16.719 1 91.81 104 THR B N 1
ATOM 2787 C CA . THR B 1 104 ? -10.414 3.184 17.984 1 91.81 104 THR B CA 1
ATOM 2788 C C . THR B 1 104 ? -11.344 4.051 18.828 1 91.81 104 THR B C 1
ATOM 2790 O O . THR B 1 104 ? -11.109 4.23 20.016 1 91.81 104 THR B O 1
ATOM 2793 N N . GLY B 1 105 ? -12.367 4.652 18.141 1 97.31 105 GLY B N 1
ATOM 2794 C CA . GLY B 1 105 ? -13.312 5.508 18.844 1 97.31 105 GLY B CA 1
ATOM 2795 C C . GLY B 1 105 ? -12.82 6.934 19 1 97.31 105 GLY B C 1
ATOM 2796 O O . GLY B 1 105 ? -13.312 7.672 19.859 1 97.31 105 GLY B O 1
ATOM 2797 N N . LEU B 1 106 ? -11.812 7.324 18.328 1 98.31 106 LEU B N 1
ATOM 2798 C CA . LEU B 1 106 ? -11.219 8.656 18.391 1 98.31 106 LEU B CA 1
ATOM 2799 C C . LEU B 1 106 ? -11.281 9.328 17.016 1 98.31 106 LEU B C 1
ATOM 2801 O O . LEU B 1 106 ? -10.797 8.781 16.031 1 98.31 106 LEU B O 1
ATOM 2805 N N . PHE B 1 107 ? -11.906 10.539 16.938 1 98.62 107 PHE B N 1
ATOM 2806 C CA . PHE B 1 107 ? -12.141 11.242 15.688 1 98.62 107 PHE B CA 1
ATOM 2807 C C . PHE B 1 107 ? -11.906 12.734 15.852 1 98.62 107 PHE B C 1
ATOM 2809 O O . PHE B 1 107 ? -11.945 13.258 16.969 1 98.62 107 PHE B O 1
ATOM 2816 N N . ALA B 1 108 ? -11.711 13.406 14.734 1 98.75 108 ALA B N 1
ATOM 2817 C CA . ALA B 1 108 ? -11.68 14.859 14.734 1 98.75 108 ALA B CA 1
ATOM 2818 C C . ALA B 1 108 ? -12.234 15.422 13.43 1 98.75 108 ALA B C 1
ATOM 2820 O O . ALA B 1 108 ? -11.984 14.875 12.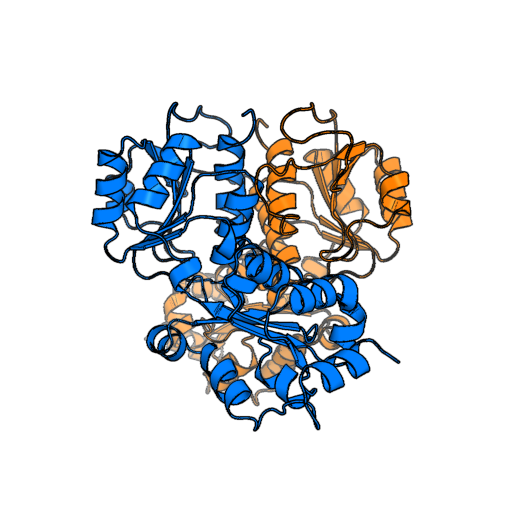352 1 98.75 108 ALA B O 1
ATOM 2821 N N . VAL B 1 109 ? -13.039 16.344 13.531 1 98.81 109 VAL B N 1
ATOM 2822 C CA . VAL B 1 109 ? -13.398 17.188 12.398 1 98.81 109 VAL B CA 1
ATOM 2823 C C . VAL B 1 109 ? -12.359 18.297 12.227 1 98.81 109 VAL B C 1
ATOM 2825 O O . VAL B 1 109 ? -12.016 18.984 13.188 1 98.81 109 VAL B O 1
ATOM 2828 N N . CYS B 1 110 ? -11.875 18.484 11.008 1 98.81 110 CYS B N 1
ATOM 2829 C CA . CYS B 1 110 ? -10.75 19.391 10.766 1 98.81 110 CYS B CA 1
ATOM 2830 C C . CYS B 1 110 ? -11.102 20.406 9.688 1 98.81 110 CYS B C 1
ATOM 2832 O O . CYS B 1 110 ? -11.906 20.125 8.805 1 98.81 110 CYS B O 1
ATOM 2834 N N . GLU B 1 111 ? -10.445 21.516 9.789 1 98.31 111 GLU B N 1
ATOM 2835 C CA . GLU B 1 111 ? -10.586 22.562 8.781 1 98.31 111 GLU B CA 1
ATOM 2836 C C . GLU B 1 111 ? -9.711 22.297 7.566 1 98.31 111 GLU B C 1
ATOM 2838 O O . GLU B 1 111 ? -8.484 22.234 7.684 1 98.31 111 GLU B O 1
ATOM 2843 N N . ALA B 1 112 ? -10.312 22.234 6.391 1 97.5 112 ALA B N 1
ATOM 2844 C CA . ALA B 1 112 ? -9.594 21.875 5.168 1 97.5 112 ALA B CA 1
ATOM 2845 C C . ALA B 1 112 ? -8.617 22.984 4.773 1 97.5 112 ALA B C 1
ATOM 2847 O O . ALA B 1 112 ? -7.539 22.703 4.234 1 97.5 112 ALA B O 1
ATOM 2848 N N . SER B 1 113 ? -8.938 24.234 5.043 1 95.88 113 SER B N 1
ATOM 2849 C CA . SER B 1 113 ? -8.117 25.375 4.625 1 95.88 113 SER B CA 1
ATOM 2850 C C . SER B 1 113 ? -6.773 25.391 5.344 1 95.88 113 SER B C 1
ATOM 2852 O O . SER B 1 113 ? -5.832 26.031 4.895 1 95.88 113 SER B O 1
ATOM 2854 N N . ARG B 1 114 ? -6.68 24.641 6.438 1 95.44 114 ARG B N 1
ATOM 2855 C CA . ARG B 1 114 ? -5.457 24.609 7.23 1 95.44 114 ARG B CA 1
ATOM 2856 C C . ARG B 1 114 ? -4.43 23.656 6.633 1 95.44 114 ARG B C 1
ATOM 2858 O O . ARG B 1 114 ? -3.252 23.703 6.996 1 95.44 114 ARG B O 1
ATOM 2865 N N . VAL B 1 115 ? -4.891 22.812 5.645 1 95.44 115 VAL B N 1
ATOM 2866 C CA . VAL B 1 115 ? -3.982 21.766 5.188 1 95.44 115 VAL B CA 1
ATOM 2867 C C . VAL B 1 115 ? -3.83 21.828 3.67 1 95.44 115 VAL B C 1
ATOM 2869 O O . VAL B 1 115 ? -2.982 21.156 3.09 1 95.44 115 VAL B O 1
ATOM 2872 N N . GLN B 1 116 ? -4.598 22.531 3.035 1 91.12 116 GLN B N 1
ATOM 2873 C CA . GLN B 1 116 ? -4.523 22.672 1.585 1 91.12 116 GLN B CA 1
ATOM 2874 C C . GLN B 1 116 ? -3.611 23.828 1.195 1 91.12 116 GLN B C 1
ATOM 2876 O O . GLN B 1 116 ? -3.639 24.891 1.828 1 91.12 116 GLN B O 1
ATOM 2881 N N . HIS B 1 117 ? -2.803 23.594 0.229 1 96.06 117 HIS B N 1
ATOM 2882 C CA . HIS B 1 117 ? -1.83 24.594 -0.189 1 96.06 117 HIS B CA 1
ATOM 2883 C C . HIS B 1 117 ? -1.997 24.938 -1.665 1 96.06 117 HIS B C 1
ATOM 2885 O O . HIS B 1 117 ? -2.773 24.297 -2.375 1 96.06 117 HIS B O 1
ATOM 2891 N N . GLU B 1 118 ? -1.346 25.969 -2.045 1 96.19 118 GLU B N 1
ATOM 2892 C CA . GLU B 1 118 ? -1.297 26.359 -3.449 1 96.19 118 GLU B CA 1
ATOM 2893 C C . GLU B 1 118 ? -0.107 25.719 -4.16 1 96.19 118 GLU B C 1
ATOM 2895 O O . GLU B 1 118 ? 0.853 25.297 -3.514 1 96.19 118 GLU B O 1
ATOM 2900 N N . LEU B 1 119 ? -0.209 25.719 -5.453 1 97.69 119 LEU B N 1
ATOM 2901 C CA . LEU B 1 119 ? 0.825 25.094 -6.266 1 97.69 119 LEU B CA 1
ATOM 2902 C C . LEU B 1 119 ? 2.191 25.703 -5.98 1 97.69 119 LEU B C 1
ATOM 2904 O O . LEU B 1 119 ? 3.18 24.984 -5.816 1 97.69 119 LEU B O 1
ATOM 2908 N N . ASP B 1 120 ? 2.254 27 -5.809 1 97.31 120 ASP B N 1
ATOM 2909 C CA . ASP B 1 120 ? 3.521 27.688 -5.59 1 97.31 120 ASP B CA 1
ATOM 2910 C C . ASP B 1 120 ? 4.172 27.234 -4.281 1 97.31 120 ASP B C 1
ATOM 2912 O O . ASP B 1 120 ? 5.398 27.172 -4.18 1 97.31 120 ASP B O 1
ATOM 2916 N N . THR B 1 121 ? 3.355 26.969 -3.326 1 97.44 121 THR B N 1
ATOM 2917 C CA . THR B 1 121 ? 3.867 26.5 -2.041 1 97.44 121 THR B CA 1
ATOM 2918 C C . THR B 1 121 ? 4.543 25.141 -2.186 1 97.44 121 THR B C 1
ATOM 2920 O O . THR B 1 121 ? 5.633 24.922 -1.649 1 97.44 121 THR B O 1
ATOM 2923 N N . VAL B 1 122 ? 3.916 24.281 -2.916 1 98.25 122 VAL B N 1
ATOM 2924 C CA . VAL B 1 122 ? 4.465 22.938 -3.125 1 98.25 122 VAL B CA 1
ATOM 2925 C C . VAL B 1 122 ? 5.746 23.031 -3.947 1 98.25 122 VAL B C 1
ATOM 2927 O O . VAL B 1 122 ? 6.742 22.375 -3.631 1 98.25 122 VAL B O 1
ATOM 2930 N N . LEU B 1 123 ? 5.715 23.875 -4.957 1 98.38 123 LEU B N 1
ATOM 2931 C CA . LEU B 1 123 ? 6.895 24.047 -5.801 1 98.38 123 LEU B CA 1
ATOM 2932 C C . LEU B 1 123 ? 8.062 24.609 -4.992 1 98.38 123 LEU B C 1
ATOM 2934 O O . LEU B 1 123 ? 9.195 24.141 -5.121 1 98.38 123 LEU B O 1
ATOM 2938 N N . SER B 1 124 ? 7.777 25.594 -4.172 1 98.06 124 SER B N 1
ATOM 2939 C CA . SER B 1 124 ? 8.82 26.188 -3.342 1 98.06 124 SER B CA 1
ATOM 2940 C C . SER B 1 124 ? 9.398 25.172 -2.363 1 98.06 124 SER B C 1
ATOM 2942 O O . SER B 1 124 ? 10.617 25.109 -2.174 1 98.06 124 SER B O 1
ATOM 2944 N N . ALA B 1 125 ? 8.547 24.391 -1.773 1 97.62 125 ALA B N 1
ATOM 2945 C CA . ALA B 1 125 ? 9 23.344 -0.865 1 97.62 125 ALA B CA 1
ATOM 2946 C C . ALA B 1 125 ? 9.859 22.328 -1.599 1 97.62 125 ALA B C 1
ATOM 2948 O O . ALA B 1 125 ? 10.883 21.875 -1.078 1 97.62 125 ALA B O 1
ATOM 2949 N N . GLY B 1 126 ? 9.391 21.984 -2.758 1 97.56 126 GLY B N 1
ATOM 2950 C CA . GLY B 1 126 ? 10.148 21.047 -3.578 1 97.56 126 GLY B CA 1
ATOM 2951 C C . GLY B 1 126 ? 11.531 21.562 -3.93 1 97.56 126 GLY B C 1
ATOM 2952 O O . GLY B 1 126 ? 12.5 20.797 -3.93 1 97.56 126 GLY B O 1
ATOM 2953 N N . LYS B 1 127 ? 11.609 22.812 -4.227 1 97.31 127 LYS B N 1
ATOM 2954 C CA . LYS B 1 127 ? 12.906 23.406 -4.543 1 97.31 127 LYS B CA 1
ATOM 2955 C C . LYS B 1 127 ? 13.828 23.375 -3.33 1 97.31 127 LYS B C 1
ATOM 2957 O O . LYS B 1 127 ? 15.031 23.125 -3.463 1 97.31 127 LYS B O 1
ATOM 2962 N N . ARG B 1 128 ? 13.305 23.641 -2.213 1 96.88 128 ARG B N 1
ATOM 2963 C CA . ARG B 1 128 ? 14.086 23.672 -0.981 1 96.88 128 ARG B CA 1
ATOM 2964 C C . ARG B 1 128 ? 14.586 22.281 -0.616 1 96.88 128 ARG B C 1
ATOM 2966 O O . ARG B 1 128 ? 15.742 22.109 -0.215 1 96.88 128 ARG B O 1
ATOM 2973 N N . THR B 1 129 ? 13.812 21.234 -0.794 1 96.38 129 THR B N 1
ATOM 2974 C CA . THR B 1 129 ? 14.156 19.875 -0.363 1 96.38 129 THR B CA 1
ATOM 2975 C C . THR B 1 129 ? 14.773 19.078 -1.511 1 96.38 129 THR B C 1
ATOM 2977 O O . THR B 1 129 ? 15.375 18.031 -1.29 1 96.38 129 THR B O 1
ATOM 2980 N N . GLY B 1 130 ? 14.461 19.547 -2.719 1 96.25 130 GLY B N 1
ATOM 2981 C CA . GLY B 1 130 ? 15.078 18.938 -3.887 1 96.25 130 GLY B CA 1
ATOM 2982 C C . GLY B 1 130 ? 14.156 17.984 -4.621 1 96.25 130 GLY B C 1
ATOM 2983 O O . GLY B 1 130 ? 14.492 17.484 -5.703 1 96.25 130 GLY B O 1
ATOM 2984 N N . VAL B 1 131 ? 13 17.688 -4.031 1 97.62 131 VAL B N 1
ATOM 2985 C CA . VAL B 1 131 ? 12.18 16.656 -4.664 1 97.62 131 VAL B CA 1
ATOM 2986 C C . VAL B 1 131 ? 10.703 16.969 -4.438 1 97.62 131 VAL B C 1
ATOM 2988 O O . VAL B 1 131 ? 10.305 17.375 -3.344 1 97.62 131 VAL B O 1
ATOM 2991 N N . VAL B 1 132 ? 9.836 16.797 -5.453 1 98.44 132 VAL B N 1
ATOM 2992 C CA . VAL B 1 132 ? 8.383 16.781 -5.324 1 98.44 132 VAL B CA 1
ATOM 2993 C C . VAL B 1 132 ? 7.82 15.539 -6.02 1 98.44 132 VAL B C 1
ATOM 2995 O O . VAL B 1 132 ? 8.383 15.07 -7.016 1 98.44 132 VAL B O 1
ATOM 2998 N N . ALA B 1 133 ? 6.801 14.984 -5.465 1 98.81 133 ALA B N 1
ATOM 2999 C CA . ALA B 1 133 ? 6.09 13.867 -6.078 1 98.81 133 ALA B CA 1
ATOM 3000 C C . ALA B 1 133 ? 4.812 14.344 -6.766 1 98.81 133 ALA B C 1
ATOM 3002 O O . ALA B 1 133 ? 4.055 15.133 -6.203 1 98.81 133 ALA B O 1
ATOM 3003 N N . VAL B 1 134 ? 4.578 13.883 -7.969 1 98.94 134 VAL B N 1
ATOM 3004 C CA . VAL B 1 134 ? 3.383 14.242 -8.727 1 98.94 134 VAL B CA 1
ATOM 3005 C C . VAL B 1 134 ? 2.619 12.969 -9.109 1 98.94 134 VAL B C 1
ATOM 3007 O O . VAL B 1 134 ? 3.174 12.078 -9.75 1 98.94 134 VAL B O 1
ATOM 3010 N N . LEU B 1 135 ? 1.406 12.914 -8.711 1 98.81 135 LEU B N 1
ATOM 3011 C CA . LEU B 1 135 ? 0.537 11.797 -9.062 1 98.81 135 LEU B CA 1
ATOM 3012 C C . LEU B 1 135 ? -0.485 12.211 -10.109 1 98.81 135 LEU B C 1
ATOM 3014 O O . LEU B 1 135 ? -1.295 13.109 -9.875 1 98.81 135 LEU B O 1
ATOM 3018 N N . PHE B 1 136 ? -0.411 11.578 -11.25 1 98.69 136 PHE B N 1
ATOM 3019 C CA . PHE B 1 136 ? -1.354 11.867 -12.328 1 98.69 136 PHE B CA 1
ATOM 3020 C C . PHE B 1 136 ? -2.52 10.883 -12.305 1 98.69 136 PHE B C 1
ATOM 3022 O O . PHE B 1 136 ? -2.318 9.672 -12.391 1 98.69 136 PHE B O 1
ATOM 3029 N N . ASP B 1 137 ? -3.752 11.414 -12.141 1 98.06 137 ASP B N 1
ATOM 3030 C CA . ASP B 1 137 ? -4.992 10.648 -12.211 1 98.06 137 ASP B CA 1
ATOM 3031 C C . ASP B 1 137 ? -4.961 9.469 -11.234 1 98.06 137 ASP B C 1
ATOM 3033 O O . ASP B 1 137 ? -5.285 8.344 -11.609 1 98.06 137 ASP B O 1
ATOM 3037 N N . CYS B 1 138 ? -4.449 9.758 -10.047 1 97.81 138 CYS B N 1
ATOM 3038 C CA . CYS B 1 138 ? -4.41 8.742 -8.992 1 97.81 138 CYS B CA 1
ATOM 3039 C C . CYS B 1 138 ? -5.816 8.375 -8.539 1 97.81 138 CYS B C 1
ATOM 3041 O O . CYS B 1 138 ? -6.594 9.25 -8.141 1 97.81 138 CYS B O 1
ATOM 3043 N N . GLN B 1 139 ? -6.141 7.109 -8.547 1 96.19 139 GLN B N 1
ATOM 3044 C CA . GLN B 1 139 ? -7.52 6.707 -8.289 1 96.19 139 GLN B CA 1
ATOM 3045 C C . GLN B 1 139 ? -7.645 5.996 -6.945 1 96.19 139 GLN B C 1
ATOM 3047 O O . GLN B 1 139 ? -8.75 5.836 -6.422 1 96.19 139 GLN B O 1
ATOM 3052 N N . ASP B 1 140 ? -6.641 5.527 -6.344 1 95.81 140 ASP B N 1
ATOM 3053 C CA . ASP B 1 140 ? -6.688 4.789 -5.086 1 95.81 140 ASP B CA 1
ATOM 3054 C C . ASP B 1 140 ? -6.32 5.688 -3.908 1 95.81 140 ASP B C 1
ATOM 3056 O O . ASP B 1 140 ? -5.156 6.062 -3.746 1 95.81 140 ASP B O 1
ATOM 3060 N N . PRO B 1 141 ? -7.246 5.957 -2.986 1 97 141 PRO B N 1
ATOM 3061 C CA . PRO B 1 141 ? -6.961 6.84 -1.855 1 97 141 PRO B CA 1
ATOM 3062 C C . PRO B 1 141 ? -5.895 6.273 -0.919 1 97 141 PRO B C 1
ATOM 3064 O O . PRO B 1 141 ? -5.156 7.031 -0.286 1 97 141 PRO B O 1
ATOM 3067 N N . GLY B 1 142 ? -5.816 4.949 -0.828 1 96.88 142 GLY B N 1
ATOM 3068 C CA . GLY B 1 142 ? -4.77 4.34 -0.025 1 96.88 142 GLY B CA 1
ATOM 3069 C C . GLY B 1 142 ? -3.375 4.625 -0.547 1 96.88 142 GLY B C 1
ATOM 3070 O O . GLY B 1 142 ? -2.479 4.98 0.222 1 96.88 142 GLY B O 1
ATOM 3071 N N . ASN B 1 143 ? -3.213 4.52 -1.874 1 97.69 143 ASN B N 1
ATOM 3072 C CA . ASN B 1 143 ? -1.939 4.855 -2.498 1 97.69 143 ASN B CA 1
ATOM 3073 C C . ASN B 1 143 ? -1.565 6.316 -2.254 1 97.69 143 ASN B C 1
ATOM 3075 O O . ASN B 1 143 ? -0.422 6.617 -1.908 1 97.69 143 ASN B O 1
ATOM 3079 N N . LEU B 1 144 ? -2.553 7.129 -2.424 1 98.25 144 LEU B N 1
ATOM 3080 C CA . LEU B 1 144 ? -2.305 8.555 -2.238 1 98.25 144 LEU B CA 1
ATOM 3081 C C . LEU B 1 144 ? -1.84 8.844 -0.814 1 98.25 144 LEU B C 1
ATOM 3083 O O . LEU B 1 144 ? -0.808 9.492 -0.613 1 98.25 144 LEU B O 1
ATOM 3087 N N . GLY B 1 145 ? -2.619 8.383 0.198 1 98.19 145 GLY B N 1
ATOM 3088 C CA . GLY B 1 145 ? -2.229 8.594 1.582 1 98.19 145 GLY B CA 1
ATOM 3089 C C . GLY B 1 145 ? -0.849 8.055 1.904 1 98.19 145 GLY B C 1
ATOM 3090 O O . GLY B 1 145 ? -0.07 8.703 2.605 1 98.19 145 GLY B O 1
ATOM 3091 N N . THR B 1 146 ? -0.551 6.898 1.349 1 98.12 146 THR B N 1
ATOM 3092 C CA . THR B 1 146 ? 0.737 6.25 1.573 1 98.12 146 THR B CA 1
ATOM 3093 C C . THR B 1 146 ? 1.871 7.086 0.987 1 98.12 146 THR B C 1
ATOM 3095 O O . THR B 1 146 ? 2.928 7.23 1.606 1 98.12 146 THR B O 1
ATOM 3098 N N . VAL B 1 147 ? 1.669 7.66 -0.174 1 98.56 147 VAL B N 1
ATOM 3099 C CA . VAL B 1 147 ? 2.688 8.492 -0.807 1 98.56 147 VAL B CA 1
ATOM 3100 C C . VAL B 1 147 ? 2.906 9.758 0.015 1 98.56 147 VAL B C 1
ATOM 3102 O O . VAL B 1 147 ? 4.047 10.164 0.25 1 98.56 147 VAL B O 1
ATOM 3105 N N . ILE B 1 148 ? 1.827 10.383 0.49 1 98.44 148 ILE B N 1
ATOM 3106 C CA . ILE B 1 148 ? 1.935 11.578 1.324 1 98.44 148 ILE B CA 1
ATOM 3107 C C . ILE B 1 148 ? 2.736 11.258 2.582 1 98.44 148 ILE B C 1
ATOM 3109 O O . ILE B 1 148 ? 3.617 12.023 2.979 1 98.44 148 ILE B O 1
ATOM 3113 N N . ARG B 1 149 ? 2.418 10.086 3.146 1 98.38 149 ARG B N 1
ATOM 3114 C CA . ARG B 1 149 ? 3.123 9.648 4.348 1 98.38 149 ARG B CA 1
ATOM 3115 C C . ARG B 1 149 ? 4.605 9.422 4.062 1 98.38 149 ARG B C 1
ATOM 3117 O O . ARG B 1 149 ? 5.461 9.789 4.871 1 98.38 149 ARG B O 1
ATOM 3124 N N . MET B 1 150 ? 4.91 8.891 2.982 1 97.75 150 MET B N 1
ATOM 3125 C CA . MET B 1 150 ? 6.285 8.617 2.574 1 97.75 150 MET B CA 1
ATOM 3126 C C . MET B 1 150 ? 7.043 9.914 2.311 1 97.75 150 MET B C 1
ATOM 3128 O O . MET B 1 150 ? 8.203 10.047 2.709 1 97.75 150 MET B O 1
ATOM 3132 N N . VAL B 1 151 ? 6.41 10.836 1.624 1 98.25 151 VAL B N 1
ATOM 3133 C CA . VAL B 1 151 ? 7.004 12.148 1.365 1 98.25 151 VAL B CA 1
ATOM 3134 C C . VAL B 1 151 ? 7.352 12.828 2.688 1 98.25 151 VAL B C 1
ATOM 3136 O O . VAL B 1 1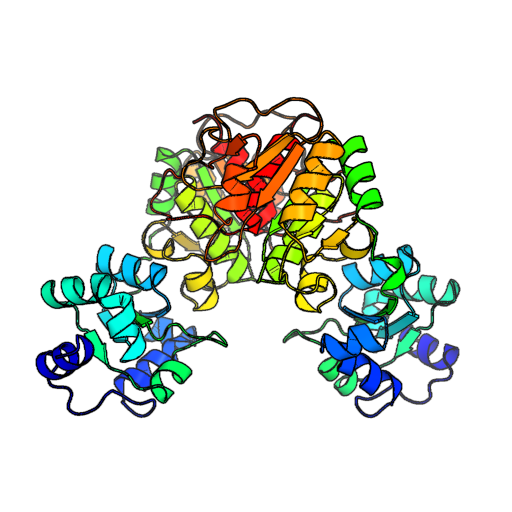51 ? 8.43 13.406 2.83 1 98.25 151 VAL B O 1
ATOM 3139 N N . ASP B 1 152 ? 6.465 12.727 3.646 1 98.25 152 ASP B N 1
ATOM 3140 C CA . ASP B 1 152 ? 6.703 13.258 4.988 1 98.25 152 ASP B CA 1
ATOM 3141 C C . ASP B 1 152 ? 7.902 12.57 5.641 1 98.25 152 ASP B C 1
ATOM 3143 O O . ASP B 1 152 ? 8.852 13.242 6.051 1 98.25 152 ASP B O 1
ATOM 3147 N N . ALA B 1 153 ? 7.898 11.242 5.633 1 97.31 153 ALA B N 1
ATOM 3148 C CA . ALA B 1 153 ? 8.945 10.469 6.293 1 97.31 153 ALA B CA 1
ATOM 3149 C C . ALA B 1 153 ? 10.312 10.789 5.703 1 97.31 153 ALA B C 1
ATOM 3151 O O . ALA B 1 153 ? 11.305 10.898 6.438 1 97.31 153 ALA B O 1
ATOM 3152 N N . LEU B 1 154 ? 10.375 11.008 4.422 1 97.12 154 LEU B N 1
ATOM 3153 C CA . LEU B 1 154 ? 11.641 11.211 3.73 1 97.12 154 LEU B CA 1
ATOM 3154 C C . LEU B 1 154 ? 12.039 12.688 3.74 1 97.12 154 LEU B C 1
ATOM 3156 O O . LEU B 1 154 ? 13.109 13.047 3.248 1 97.12 154 LEU B O 1
ATOM 3160 N N . GLY B 1 155 ? 11.203 13.539 4.25 1 96.88 155 GLY B N 1
ATOM 3161 C CA . GLY B 1 155 ? 11.492 14.961 4.328 1 96.88 155 GLY B CA 1
ATOM 3162 C C . GLY B 1 155 ? 11.5 15.648 2.973 1 96.88 155 GLY B C 1
ATOM 3163 O O . GLY B 1 155 ? 12.32 16.531 2.719 1 96.88 155 GLY B O 1
ATOM 3164 N N . LEU B 1 156 ? 10.609 15.242 2.109 1 97.12 156 LEU B N 1
ATOM 3165 C CA . LEU B 1 156 ? 10.539 15.789 0.759 1 97.12 156 LEU B CA 1
ATOM 3166 C C . LEU B 1 156 ? 9.539 16.938 0.686 1 97.12 156 LEU B C 1
ATOM 3168 O O . LEU B 1 156 ? 8.898 17.266 1.686 1 97.12 156 LEU B O 1
ATOM 3172 N N . GLY B 1 157 ? 9.445 17.609 -0.449 1 94.62 157 GLY B N 1
ATOM 3173 C CA . GLY B 1 157 ? 8.852 18.922 -0.56 1 94.62 157 GLY B CA 1
ATOM 3174 C C . GLY B 1 157 ? 7.34 18.891 -0.584 1 94.62 157 GLY B C 1
ATOM 3175 O O . GLY B 1 157 ? 6.688 19.859 -0.186 1 94.62 157 GLY B O 1
ATOM 3176 N N . GLY B 1 158 ? 6.766 17.859 -1.216 1 97.31 158 GLY B N 1
ATOM 3177 C CA . GLY B 1 158 ? 5.312 17.812 -1.266 1 97.31 158 GLY B CA 1
ATOM 3178 C C . GLY B 1 158 ? 4.785 16.906 -2.367 1 97.31 158 GLY B C 1
ATOM 3179 O O . GLY B 1 158 ? 5.547 16.141 -2.971 1 97.31 158 GLY B O 1
ATOM 3180 N N . VAL B 1 159 ? 3.387 17.047 -2.492 1 98.69 159 VAL B N 1
ATOM 3181 C CA . VAL B 1 159 ? 2.711 16.172 -3.451 1 98.69 159 VAL B CA 1
ATOM 3182 C C . VAL B 1 159 ? 1.767 17 -4.32 1 98.69 159 VAL B C 1
ATOM 3184 O O . VAL B 1 159 ? 0.985 17.797 -3.805 1 98.69 159 VAL B O 1
ATOM 3187 N N . ILE B 1 160 ? 1.872 16.859 -5.586 1 98.81 160 ILE B N 1
ATOM 3188 C CA . ILE B 1 160 ? 0.92 17.469 -6.516 1 98.81 160 ILE B CA 1
ATOM 3189 C C . ILE B 1 160 ? -0.003 16.391 -7.078 1 98.81 160 ILE B C 1
ATOM 3191 O O . ILE B 1 160 ? 0.464 15.367 -7.594 1 98.81 160 ILE B O 1
ATOM 3195 N N . LEU B 1 161 ? -1.269 16.594 -6.887 1 98.44 161 LEU B N 1
ATOM 3196 C CA . LEU B 1 161 ? -2.275 15.742 -7.5 1 98.44 161 LEU B CA 1
ATOM 3197 C C . LEU B 1 161 ? -2.791 16.344 -8.797 1 98.44 161 LEU B C 1
ATOM 3199 O O . LEU B 1 161 ? -3.59 17.281 -8.781 1 98.44 161 LEU B O 1
ATOM 3203 N N . ALA B 1 162 ? -2.344 15.758 -9.875 1 98.38 162 ALA B N 1
ATOM 3204 C CA . ALA B 1 162 ? -2.658 16.297 -11.195 1 98.38 162 ALA B CA 1
ATOM 3205 C C . ALA B 1 162 ? -3.811 15.531 -11.844 1 98.38 162 ALA B C 1
ATOM 3207 O O . ALA B 1 162 ? -3.957 14.328 -11.625 1 98.38 162 ALA B O 1
ATOM 3208 N N . GLY B 1 163 ? -4.633 16.203 -12.617 1 97 163 GLY B N 1
ATOM 3209 C CA . GLY B 1 163 ? -5.746 15.586 -13.312 1 97 163 GLY B CA 1
ATOM 3210 C C . GLY B 1 163 ? -6.895 15.211 -12.398 1 97 163 GLY B C 1
ATOM 3211 O O . GLY B 1 163 ? -7.234 15.969 -11.484 1 97 163 GLY B O 1
ATOM 3212 N N . ASP B 1 164 ? -7.531 14.148 -12.75 1 95.81 164 ASP B N 1
ATOM 3213 C CA . ASP B 1 164 ? -8.656 13.672 -11.961 1 95.81 164 ASP B CA 1
ATOM 3214 C C . ASP B 1 164 ? -8.203 12.672 -10.898 1 95.81 164 ASP B C 1
ATOM 3216 O O . ASP B 1 164 ? -8.359 11.461 -11.078 1 95.81 164 ASP B O 1
ATOM 3220 N N . SER B 1 165 ? -7.703 13.211 -9.82 1 96.62 165 SER B N 1
ATOM 3221 C CA . SER B 1 165 ? -7.176 12.383 -8.742 1 96.62 165 SER B CA 1
ATOM 3222 C C . SER B 1 165 ? -8.117 12.367 -7.543 1 96.62 165 SER B C 1
ATOM 3224 O O . SER B 1 165 ? -8.891 13.305 -7.348 1 96.62 165 SER B O 1
ATOM 3226 N N . VAL B 1 166 ? -8.055 11.352 -6.809 1 96.5 166 VAL B N 1
ATOM 3227 C CA . VAL B 1 166 ? -8.898 11.164 -5.629 1 96.5 166 VAL B CA 1
ATOM 3228 C C . VAL B 1 166 ? -8.617 12.273 -4.617 1 96.5 166 VAL B C 1
ATOM 3230 O O . VAL B 1 166 ? -7.566 12.922 -4.672 1 96.5 166 VAL B O 1
ATOM 3233 N N . ASP B 1 167 ? -9.586 12.516 -3.715 1 96.44 167 ASP B N 1
ATOM 3234 C CA . ASP B 1 167 ? -9.531 13.555 -2.689 1 96.44 167 ASP B CA 1
ATOM 3235 C C . ASP B 1 167 ? -8.594 13.148 -1.551 1 96.44 167 ASP B C 1
ATOM 3237 O O . ASP B 1 167 ? -8.852 12.172 -0.85 1 96.44 167 ASP B O 1
ATOM 3241 N N . PRO B 1 168 ? -7.5 13.922 -1.31 1 96.94 168 PRO B N 1
ATOM 3242 C CA . PRO B 1 168 ? -6.562 13.57 -0.242 1 96.94 168 PRO B CA 1
ATOM 3243 C C . PRO B 1 168 ? -7.18 13.688 1.149 1 96.94 168 PRO B C 1
ATOM 3245 O O . PRO B 1 168 ? -6.602 13.211 2.129 1 96.94 168 PRO B O 1
ATOM 3248 N N . LEU B 1 169 ? -8.32 14.273 1.229 1 97.75 169 LEU B N 1
ATOM 3249 C CA . LEU B 1 169 ? -8.938 14.5 2.529 1 97.75 169 LEU B CA 1
ATOM 3250 C C . LEU B 1 169 ? -10.055 13.492 2.775 1 97.75 169 LEU B C 1
ATOM 3252 O O . LEU B 1 169 ? -10.789 13.594 3.766 1 97.75 169 LEU B O 1
ATOM 3256 N N . SER B 1 170 ? -10.164 12.516 1.836 1 97.31 170 SER B N 1
ATOM 3257 C CA . SER B 1 170 ? -11.078 11.406 2.094 1 97.31 170 SER B CA 1
ATOM 3258 C C . SER B 1 170 ? -10.602 10.562 3.27 1 97.31 170 SER B C 1
ATOM 3260 O O . SER B 1 170 ? -9.438 10.625 3.652 1 97.31 170 SER B O 1
ATOM 3262 N N . GLY B 1 171 ? -11.562 9.859 3.85 1 96.19 171 GLY B N 1
ATOM 3263 C CA . GLY B 1 171 ? -11.266 9.062 5.031 1 96.19 171 GLY B CA 1
ATOM 3264 C C . GLY B 1 171 ? -10.117 8.094 4.824 1 96.19 171 GLY B C 1
ATOM 3265 O O . GLY B 1 171 ? -9.172 8.062 5.617 1 96.19 171 GLY B O 1
ATOM 3266 N N . LYS B 1 172 ? -10.148 7.34 3.738 1 94.44 172 LYS B N 1
ATOM 3267 C CA . LYS B 1 172 ? -9.117 6.344 3.477 1 94.44 172 LYS B CA 1
ATOM 3268 C C . LYS B 1 172 ? -7.766 7.004 3.229 1 94.44 172 LYS B C 1
ATOM 3270 O O . LYS B 1 172 ? -6.742 6.535 3.73 1 94.44 172 LYS B O 1
ATOM 3275 N N . ALA B 1 173 ? -7.754 8.078 2.438 1 97.12 173 ALA B N 1
ATOM 3276 C CA . ALA B 1 173 ? -6.5 8.773 2.158 1 97.12 173 ALA B CA 1
ATOM 3277 C C . ALA B 1 173 ? -5.91 9.375 3.432 1 97.12 173 ALA B C 1
ATOM 3279 O O . ALA B 1 173 ? -4.711 9.242 3.688 1 97.12 173 ALA B O 1
ATOM 3280 N N . SER B 1 174 ? -6.746 9.984 4.223 1 96.81 174 SER B N 1
ATOM 3281 C CA . SER B 1 174 ? -6.305 10.57 5.48 1 96.81 174 SER B CA 1
ATOM 3282 C C . SER B 1 174 ? -5.773 9.508 6.434 1 96.81 174 SER B C 1
ATOM 3284 O O . SER B 1 174 ? -4.711 9.68 7.035 1 96.81 174 SER B O 1
ATOM 3286 N N . ARG B 1 175 ? -6.438 8.445 6.516 1 95.69 175 ARG B N 1
ATOM 3287 C CA . ARG B 1 175 ? -6.012 7.367 7.398 1 95.69 175 ARG B CA 1
ATOM 3288 C C . ARG B 1 175 ? -4.688 6.77 6.934 1 95.69 175 ARG B C 1
ATOM 3290 O O . ARG B 1 175 ? -3.787 6.535 7.746 1 95.69 175 ARG B O 1
ATOM 3297 N N . SER B 1 176 ? -4.574 6.551 5.613 1 96.44 176 SER B N 1
ATOM 3298 C CA . SER B 1 176 ? -3.361 5.945 5.07 1 96.44 176 SER B CA 1
ATOM 3299 C C . SER B 1 176 ? -2.172 6.891 5.191 1 96.44 176 SER B C 1
ATOM 3301 O O . SER B 1 176 ? -1.021 6.449 5.215 1 96.44 176 SER B O 1
ATOM 3303 N N . SER B 1 177 ? -2.404 8.172 5.332 1 97.81 177 SER B N 1
ATOM 3304 C CA . SER B 1 177 ? -1.335 9.141 5.523 1 97.81 177 SER B CA 1
ATOM 3305 C C . SER B 1 177 ? -0.873 9.18 6.973 1 97.81 177 SER B C 1
ATOM 3307 O O . SER B 1 177 ? 0.188 9.727 7.281 1 97.81 177 SER B O 1
ATOM 3309 N N . ALA B 1 178 ? -1.728 8.711 7.875 1 97 178 ALA B N 1
ATOM 3310 C CA . ALA B 1 178 ? -1.434 8.609 9.297 1 97 178 ALA B CA 1
ATOM 3311 C C . ALA B 1 178 ? -1.011 9.961 9.867 1 97 178 ALA B C 1
ATOM 3313 O O . ALA B 1 178 ? -0.022 10.055 10.602 1 97 178 ALA B O 1
ATOM 3314 N N . GLY B 1 179 ? -1.699 10.984 9.438 1 97.94 179 GLY B N 1
ATOM 3315 C CA . GLY B 1 179 ? -1.455 12.312 9.977 1 97.94 179 GLY B CA 1
ATOM 3316 C C . GLY B 1 179 ? -0.585 13.172 9.078 1 97.94 179 GLY B C 1
ATOM 3317 O O . GLY B 1 179 ? -0.56 14.398 9.227 1 97.94 179 GLY B O 1
ATOM 3318 N N . SER B 1 180 ? 0.043 12.609 8.047 1 98.38 180 SER B N 1
ATOM 3319 C CA . SER B 1 180 ? 1.005 13.328 7.223 1 98.38 180 SER B CA 1
ATOM 3320 C C . SER B 1 180 ? 0.312 14.367 6.344 1 98.38 180 SER B C 1
ATOM 3322 O O . SER B 1 180 ? 0.957 15.281 5.824 1 98.38 180 SER B O 1
ATOM 3324 N N . VAL B 1 181 ? -0.998 14.266 6.195 1 97.81 181 VAL B N 1
ATOM 3325 C CA . VAL B 1 181 ? -1.759 15.242 5.426 1 97.81 181 VAL B CA 1
ATOM 3326 C C . VAL B 1 181 ? -1.688 16.609 6.105 1 97.81 181 VAL B C 1
ATOM 3328 O O . VAL B 1 181 ? -1.927 17.641 5.473 1 97.81 181 VAL B O 1
ATOM 3331 N N . PHE B 1 182 ? -1.312 16.641 7.375 1 97.94 182 PHE B N 1
ATOM 3332 C CA . PHE B 1 182 ? -1.271 17.891 8.133 1 97.94 182 PHE B CA 1
ATOM 3333 C C . PHE B 1 182 ? 0.119 18.516 8.07 1 97.94 182 PHE B C 1
ATOM 3335 O O . PHE B 1 182 ? 0.303 19.672 8.461 1 97.94 182 PHE B O 1
ATOM 3342 N N . HIS B 1 183 ? 1.156 17.719 7.531 1 95.25 183 HIS B N 1
ATOM 3343 C CA . HIS B 1 183 ? 2.551 18.125 7.621 1 95.25 183 HIS B CA 1
ATOM 3344 C C . HIS B 1 183 ? 3.141 18.391 6.242 1 95.25 183 HIS B C 1
ATOM 3346 O O . HIS B 1 183 ? 4.09 19.172 6.105 1 95.25 183 HIS B O 1
ATOM 3352 N N . VAL B 1 184 ? 2.613 17.734 5.254 1 96.62 184 VAL B N 1
ATOM 3353 C CA . VAL B 1 184 ? 3.17 17.75 3.906 1 96.62 184 VAL B CA 1
ATOM 3354 C C . VAL B 1 184 ? 2.318 18.641 3.008 1 96.62 184 VAL B C 1
ATOM 3356 O O . VAL B 1 184 ? 1.109 18.438 2.881 1 96.62 184 VAL B O 1
ATOM 3359 N N . PRO B 1 185 ? 2.953 19.656 2.412 1 97.19 185 PRO B N 1
ATOM 3360 C CA . PRO B 1 185 ? 2.166 20.422 1.44 1 97.19 185 PRO B CA 1
ATOM 3361 C C . PRO B 1 185 ? 1.665 19.562 0.283 1 97.19 185 PRO B C 1
ATOM 3363 O O . PRO B 1 185 ? 2.418 18.75 -0.257 1 97.19 185 PRO B O 1
ATOM 3366 N N . PHE B 1 186 ? 0.4 19.703 -0.048 1 97.88 186 PHE B N 1
ATOM 3367 C CA . PHE B 1 186 ? -0.144 19.078 -1.244 1 97.88 186 PHE B CA 1
ATOM 3368 C C . PHE B 1 186 ? -1.134 20 -1.942 1 97.88 186 PHE B C 1
ATOM 3370 O O . PHE B 1 186 ? -1.657 20.922 -1.33 1 97.88 186 PHE B O 1
ATOM 3377 N N . VAL B 1 187 ? -1.324 19.719 -3.215 1 97.62 187 VAL B N 1
ATOM 3378 C CA . VAL B 1 187 ? -2.25 20.531 -3.994 1 97.62 187 VAL B CA 1
ATOM 3379 C C . VAL B 1 187 ? -2.895 19.672 -5.086 1 97.62 187 VAL B C 1
ATOM 3381 O O . VAL B 1 187 ? -2.268 18.766 -5.617 1 97.62 187 VAL B O 1
ATOM 3384 N N . ARG B 1 188 ? -4.113 20 -5.332 1 96.56 188 ARG B N 1
ATOM 3385 C CA . ARG B 1 188 ? -4.812 19.422 -6.473 1 96.56 188 ARG B CA 1
ATOM 3386 C C . ARG B 1 188 ? -4.844 20.391 -7.648 1 96.56 188 ARG B C 1
ATOM 3388 O O . ARG B 1 188 ? -5.203 21.562 -7.488 1 96.56 188 ARG B O 1
ATOM 3395 N N . GLU B 1 189 ? -4.398 19.922 -8.734 1 96.69 189 GLU B N 1
ATOM 3396 C CA . GLU B 1 189 ? -4.422 20.688 -9.977 1 96.69 189 GLU B CA 1
ATOM 3397 C C . GLU B 1 189 ? -5.023 19.875 -11.117 1 96.69 189 GLU B C 1
ATOM 3399 O O . GLU B 1 189 ? -4.414 18.906 -11.586 1 96.69 189 GLU B O 1
ATOM 3404 N N . ARG B 1 190 ? -6.145 20.266 -11.664 1 94.94 190 ARG B N 1
ATOM 3405 C CA . ARG B 1 190 ? -6.895 19.484 -12.633 1 94.94 190 ARG B CA 1
ATOM 3406 C C . ARG B 1 190 ? -6.215 19.5 -14 1 94.94 190 ARG B C 1
ATOM 3408 O O . ARG B 1 190 ? -6.312 18.531 -14.758 1 94.94 190 ARG B O 1
ATOM 3415 N N . ASP B 1 191 ? -5.57 20.531 -14.273 1 95.38 191 ASP B N 1
ATOM 3416 C CA . ASP B 1 191 ? -4.922 20.656 -15.578 1 95.38 191 ASP B CA 1
ATOM 3417 C C . ASP B 1 191 ? -3.527 20.031 -15.555 1 95.38 191 ASP B C 1
ATOM 3419 O O . ASP B 1 191 ? -2.553 20.703 -15.188 1 95.38 191 ASP B O 1
ATOM 3423 N N . ALA B 1 192 ? -3.422 18.812 -16.078 1 94.12 192 ALA B N 1
ATOM 3424 C CA . ALA B 1 192 ? -2.178 18.047 -16.062 1 94.12 192 ALA B CA 1
ATOM 3425 C C . ALA B 1 192 ? -1.084 18.766 -16.859 1 94.12 192 ALA B C 1
ATOM 3427 O O . ALA B 1 192 ? 0.077 18.797 -16.438 1 94.12 192 ALA B O 1
ATOM 3428 N N . GLY B 1 193 ? -1.45 19.297 -17.969 1 93.12 193 GLY B N 1
ATOM 3429 C CA . GLY B 1 193 ? -0.487 20.031 -18.781 1 93.12 193 GLY B CA 1
ATOM 3430 C C . GLY B 1 193 ? 0.081 21.234 -18.078 1 93.12 193 GLY B C 1
ATOM 3431 O O . GLY B 1 193 ? 1.281 21.516 -18.156 1 93.12 193 GLY B O 1
ATOM 3432 N N . ALA B 1 194 ? -0.726 21.938 -17.375 1 95.38 194 ALA B N 1
ATOM 3433 C CA . ALA B 1 194 ? -0.298 23.109 -16.609 1 95.38 194 ALA B CA 1
ATOM 3434 C C . ALA B 1 194 ? 0.685 22.719 -15.508 1 95.38 194 ALA B C 1
ATOM 3436 O O . ALA B 1 194 ? 1.603 23.484 -15.188 1 95.38 194 ALA B O 1
ATOM 3437 N N . VAL B 1 195 ? 0.456 21.562 -14.93 1 97.38 195 VAL B N 1
ATOM 3438 C CA . VAL B 1 195 ? 1.349 21.094 -13.883 1 97.38 195 VAL B CA 1
ATOM 3439 C C . VAL B 1 195 ? 2.75 20.875 -14.445 1 97.38 195 VAL B C 1
ATOM 3441 O O . VAL B 1 195 ? 3.734 21.359 -13.883 1 97.38 195 VAL B O 1
ATOM 3444 N N . VAL B 1 196 ? 2.855 20.219 -15.562 1 97.06 196 VAL B N 1
ATOM 3445 C CA . VAL B 1 196 ? 4.145 19.938 -16.188 1 97.06 196 VAL B CA 1
ATOM 3446 C C . VAL B 1 196 ? 4.844 21.25 -16.547 1 97.06 196 VAL B C 1
ATOM 3448 O O . VAL B 1 196 ? 6.043 21.406 -16.312 1 97.06 196 VAL B O 1
ATOM 3451 N N . THR B 1 197 ? 4.055 22.172 -17.078 1 96.69 197 THR B N 1
ATOM 3452 C CA . THR B 1 197 ? 4.594 23.469 -17.453 1 96.69 197 THR B CA 1
ATOM 3453 C C . THR B 1 197 ? 5.109 24.219 -16.234 1 96.69 197 THR B C 1
ATOM 3455 O O . THR B 1 197 ? 6.211 24.766 -16.25 1 96.69 197 THR B O 1
ATOM 3458 N N . SER B 1 198 ? 4.352 24.203 -15.188 1 98.06 198 SER B N 1
ATOM 3459 C CA . SER B 1 198 ? 4.73 24.906 -13.961 1 98.06 198 SER B CA 1
ATOM 3460 C C . SER B 1 198 ? 6.008 24.312 -13.367 1 98.06 198 SER B C 1
ATOM 3462 O O . SER B 1 198 ? 6.852 25.047 -12.852 1 98.06 198 SER B O 1
ATOM 3464 N N . LEU B 1 199 ? 6.125 23.031 -13.414 1 98.5 199 LEU B N 1
ATOM 3465 C CA . LEU B 1 199 ? 7.328 22.359 -12.922 1 98.5 199 LEU B CA 1
ATOM 3466 C C . LEU B 1 199 ? 8.555 22.797 -13.711 1 98.5 199 LEU B C 1
ATOM 3468 O O . LEU B 1 199 ? 9.586 23.141 -13.133 1 98.5 199 LEU B O 1
ATOM 3472 N N . ARG B 1 200 ? 8.406 22.812 -14.977 1 96.81 200 ARG B N 1
ATOM 3473 C CA . ARG B 1 200 ? 9.5 23.219 -15.844 1 96.81 200 ARG B CA 1
ATOM 3474 C C . ARG B 1 200 ? 9.898 24.672 -15.578 1 96.81 200 ARG B C 1
ATOM 3476 O O . ARG B 1 200 ? 11.086 24.984 -15.461 1 96.81 200 ARG B O 1
ATOM 3483 N N . GLU B 1 201 ? 8.891 25.484 -15.523 1 97.62 201 GLU B N 1
ATOM 3484 C CA . GLU B 1 201 ? 9.141 26.906 -15.297 1 97.62 201 GLU B CA 1
ATOM 3485 C C . GLU B 1 201 ? 9.789 27.141 -13.93 1 97.62 201 GLU B C 1
ATOM 3487 O O . GLU B 1 201 ? 10.586 28.062 -13.766 1 97.62 201 GLU B O 1
ATOM 3492 N N . ALA B 1 202 ? 9.508 26.281 -13.008 1 97.94 202 ALA B N 1
ATOM 3493 C CA . ALA B 1 202 ? 10.062 26.406 -11.664 1 97.94 202 ALA B CA 1
ATOM 3494 C C . ALA B 1 202 ? 11.461 25.797 -11.586 1 97.94 202 ALA B C 1
ATOM 3496 O O . ALA B 1 202 ? 12.133 25.906 -10.562 1 97.94 202 ALA B O 1
ATOM 3497 N N . GLY B 1 203 ? 11.914 25.109 -12.633 1 98 203 GLY B N 1
ATOM 3498 C CA . GLY B 1 203 ? 13.289 24.641 -12.711 1 98 203 GLY B CA 1
ATOM 3499 C C . GLY B 1 203 ? 13.453 23.188 -12.305 1 98 203 GLY B C 1
ATOM 3500 O O . GLY B 1 203 ? 14.578 22.734 -12.055 1 98 203 GLY B O 1
ATOM 3501 N N . PHE B 1 204 ? 12.383 22.453 -12.25 1 98.62 204 PHE B N 1
ATOM 3502 C CA . PHE B 1 204 ? 12.469 21.031 -11.906 1 98.62 204 PHE B CA 1
ATOM 3503 C C . PHE B 1 204 ? 12.859 20.203 -13.133 1 98.62 204 PHE B C 1
ATOM 3505 O O . PHE B 1 204 ? 12.391 20.469 -14.242 1 98.62 204 PHE B O 1
ATOM 3512 N N . THR B 1 205 ? 13.734 19.234 -12.922 1 98.44 205 THR B N 1
ATOM 3513 C CA . THR B 1 205 ? 13.859 18.156 -13.883 1 98.44 205 THR B CA 1
ATOM 3514 C C . THR B 1 205 ? 12.773 17.094 -13.656 1 98.44 205 THR B C 1
ATOM 3516 O O . THR B 1 205 ? 12.688 16.516 -12.57 1 98.44 205 THR B O 1
ATOM 3519 N N . THR B 1 206 ? 11.977 16.859 -14.672 1 98.62 206 THR B N 1
ATOM 3520 C CA . THR B 1 206 ? 10.859 15.938 -14.516 1 98.62 206 THR B CA 1
ATOM 3521 C C . THR B 1 206 ? 11.273 14.516 -14.883 1 98.62 206 THR B C 1
ATOM 3523 O O . THR B 1 206 ? 11.93 14.305 -15.906 1 98.62 206 THR B O 1
ATOM 3526 N N . LEU B 1 207 ? 10.969 13.586 -13.977 1 98.62 207 LEU B N 1
ATOM 3527 C CA . LEU B 1 207 ? 11.234 12.164 -14.141 1 98.62 207 LEU B CA 1
ATOM 3528 C C . LEU B 1 207 ? 9.938 11.375 -14.25 1 98.62 207 LEU B C 1
ATOM 3530 O O . LEU B 1 207 ? 9.266 11.125 -13.25 1 98.62 207 LEU B O 1
ATOM 3534 N N . ALA B 1 208 ? 9.57 10.992 -15.477 1 98.62 208 ALA B N 1
ATOM 3535 C CA . ALA B 1 208 ? 8.336 10.258 -15.734 1 98.62 208 ALA B CA 1
ATOM 3536 C C . ALA B 1 208 ? 8.555 8.75 -15.602 1 98.62 208 ALA B C 1
ATOM 3538 O O . ALA B 1 208 ? 9.398 8.18 -16.297 1 98.62 208 ALA B O 1
ATOM 3539 N N . THR B 1 209 ? 7.77 8.141 -14.734 1 98.38 209 THR B N 1
ATOM 3540 C CA . THR B 1 209 ? 7.941 6.711 -14.523 1 98.38 209 THR B CA 1
ATOM 3541 C C . THR B 1 209 ? 7.141 5.91 -15.547 1 98.38 209 THR B C 1
ATOM 3543 O O . THR B 1 209 ? 5.969 6.211 -15.797 1 98.38 209 THR B O 1
ATOM 3546 N N . THR B 1 210 ? 7.754 4.984 -16.156 1 97.44 210 THR B N 1
ATOM 3547 C CA . THR B 1 210 ? 7.133 4.105 -17.141 1 97.44 210 THR B CA 1
ATOM 3548 C C . THR B 1 210 ? 7.887 2.781 -17.234 1 97.44 210 THR B C 1
ATOM 3550 O O . THR B 1 210 ? 9.023 2.674 -16.766 1 97.44 210 THR B O 1
ATOM 3553 N N . MET B 1 211 ? 7.242 1.75 -17.766 1 94.56 211 MET B N 1
ATOM 3554 C CA . MET B 1 211 ? 7.832 0.416 -17.844 1 94.56 211 MET B CA 1
ATOM 3555 C C . MET B 1 211 ? 9.031 0.408 -18.797 1 94.56 211 MET B C 1
ATOM 3557 O O . MET B 1 211 ? 9.969 -0.366 -18.594 1 94.56 211 MET B O 1
ATOM 3561 N N . ASP B 1 212 ? 9.008 1.306 -19.734 1 93.44 212 ASP B N 1
ATOM 3562 C CA . ASP B 1 212 ? 10.055 1.295 -20.75 1 93.44 212 ASP B CA 1
ATOM 3563 C C . ASP B 1 212 ? 10.875 2.584 -20.703 1 93.44 212 ASP B C 1
ATOM 3565 O O . ASP B 1 212 ? 11.258 3.113 -21.75 1 93.44 212 ASP B O 1
ATOM 3569 N N . GLY B 1 213 ? 11.125 3.049 -19.547 1 96.25 213 GLY B N 1
ATOM 3570 C CA . G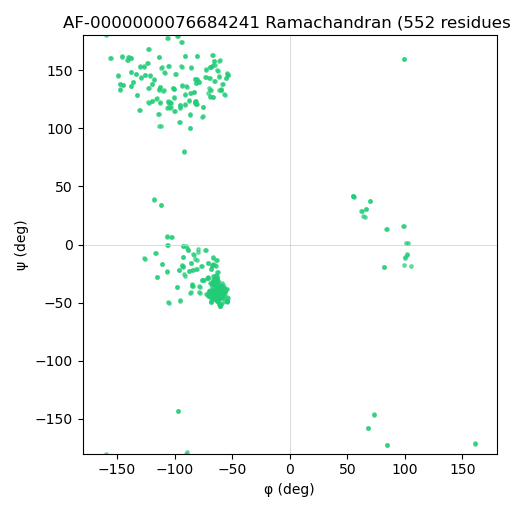LY B 1 213 ? 11.883 4.281 -19.391 1 96.25 213 GLY B CA 1
ATOM 3571 C C . GLY B 1 213 ? 13.336 4.141 -19.781 1 96.25 213 GLY B C 1
ATOM 3572 O O . GLY B 1 213 ? 13.93 3.07 -19.609 1 96.25 213 GLY B O 1
ATOM 3573 N N . GLN B 1 214 ? 13.93 5.223 -20.188 1 96.31 214 GLN B N 1
ATOM 3574 C CA . GLN B 1 214 ? 15.305 5.238 -20.656 1 96.31 214 GLN B CA 1
ATOM 3575 C C . GLN B 1 214 ? 16.297 5.203 -19.5 1 96.31 214 GLN B C 1
ATOM 3577 O O . GLN B 1 214 ? 17.344 4.562 -19.594 1 96.31 214 GLN B O 1
ATOM 3582 N N . VAL B 1 215 ? 16.016 5.941 -18.484 1 97.06 215 VAL B N 1
ATOM 3583 C CA . VAL B 1 215 ? 16.812 5.883 -17.266 1 97.06 215 VAL B CA 1
ATOM 3584 C C . VAL B 1 215 ? 16.391 4.68 -16.422 1 97.06 215 VAL B C 1
ATOM 3586 O O . VAL B 1 215 ? 15.219 4.527 -16.094 1 97.06 215 VAL B O 1
ATOM 3589 N N . VAL B 1 216 ? 17.297 3.799 -16.156 1 96.56 216 VAL B N 1
ATOM 3590 C CA . VAL B 1 216 ? 16.984 2.623 -15.352 1 96.56 216 VAL B CA 1
ATOM 3591 C C . VAL B 1 216 ? 17.359 2.893 -13.898 1 96.56 216 VAL B C 1
ATOM 3593 O O . VAL B 1 216 ? 18.531 3.123 -13.578 1 96.56 216 VAL B O 1
ATOM 3596 N N . LEU B 1 217 ? 16.359 2.861 -13.023 1 96.75 217 LEU B N 1
ATOM 3597 C CA . LEU B 1 217 ? 16.531 3.164 -11.609 1 96.75 217 LEU B CA 1
ATOM 3598 C C . LEU B 1 217 ? 17.547 2.209 -10.977 1 96.75 217 LEU B C 1
ATOM 3600 O O . LEU B 1 217 ? 17.5 1 -11.219 1 96.75 217 LEU B O 1
ATOM 3604 N N . GLY B 1 218 ? 18.406 2.746 -10.141 1 93.88 218 GLY B N 1
ATOM 3605 C CA . GLY B 1 218 ? 19.406 1.936 -9.461 1 93.88 218 GLY B CA 1
ATOM 3606 C C . GLY B 1 218 ? 20.641 1.658 -10.32 1 93.88 218 GLY B C 1
ATOM 3607 O O . GLY B 1 218 ? 21.672 1.239 -9.805 1 93.88 218 GLY B O 1
ATOM 3608 N N . ARG B 1 219 ? 20.547 1.806 -11.633 1 94.38 219 ARG B N 1
ATOM 3609 C CA . ARG B 1 219 ? 21.641 1.57 -12.555 1 94.38 219 ARG B CA 1
ATOM 3610 C C . ARG B 1 219 ? 22.219 2.887 -13.07 1 94.38 219 ARG B C 1
ATOM 3612 O O . ARG B 1 219 ? 23.422 3.104 -13.023 1 94.38 219 ARG B O 1
ATOM 3619 N N . ASP B 1 220 ? 21.312 3.746 -13.539 1 94.94 220 ASP B N 1
ATOM 3620 C CA . ASP B 1 220 ? 21.703 5.035 -14.094 1 94.94 220 ASP B CA 1
ATOM 3621 C C . ASP B 1 220 ? 21.656 6.133 -13.031 1 94.94 220 ASP B C 1
ATOM 3623 O O . ASP B 1 220 ? 20.875 6.043 -12.078 1 94.94 220 ASP B O 1
ATOM 3627 N N . SER B 1 221 ? 22.469 7.164 -13.195 1 94.44 221 SER B N 1
ATOM 3628 C CA . SER B 1 221 ? 22.469 8.297 -12.273 1 94.44 221 SER B CA 1
ATOM 3629 C C . SER B 1 221 ? 21.219 9.164 -12.469 1 94.44 221 SER B C 1
ATOM 3631 O O . SER B 1 221 ? 20.781 9.367 -13.602 1 94.44 221 SER B O 1
ATOM 3633 N N . LEU B 1 222 ? 20.766 9.656 -11.406 1 94.12 222 LEU B N 1
ATOM 3634 C CA . LEU B 1 222 ? 19.672 10.617 -11.453 1 94.12 222 LEU B CA 1
ATOM 3635 C C . LEU B 1 222 ? 20.203 12.031 -11.664 1 94.12 222 LEU B C 1
ATOM 3637 O O . LEU B 1 222 ? 21.344 12.328 -11.305 1 94.12 222 LEU B O 1
ATOM 3641 N N . PRO B 1 223 ? 19.359 12.805 -12.25 1 94.06 223 PRO B N 1
ATOM 3642 C CA . PRO B 1 223 ? 19.828 14.172 -12.492 1 94.06 223 PRO B CA 1
ATOM 3643 C C . PRO B 1 223 ? 20.047 14.953 -11.203 1 94.06 223 PRO B C 1
ATOM 3645 O O . PRO B 1 223 ? 19.453 14.641 -10.172 1 94.06 223 PRO B O 1
ATOM 3648 N N . GLU B 1 224 ? 20.938 15.938 -11.344 1 92 224 GLU B N 1
ATOM 3649 C CA . GLU B 1 224 ? 21.188 16.844 -10.227 1 92 224 GLU B CA 1
ATOM 3650 C C . GLU B 1 224 ? 20.109 17.922 -10.133 1 92 224 GLU B C 1
ATOM 3652 O O . GLU B 1 224 ? 19.391 18.172 -11.102 1 92 224 GLU B O 1
ATOM 3657 N N . GLY B 1 225 ? 20.016 18.562 -8.984 1 94 225 GLY B N 1
ATOM 3658 C CA . GLY B 1 225 ? 19.062 19.625 -8.797 1 94 225 GLY B CA 1
ATOM 3659 C C . GLY B 1 225 ? 17.672 19.125 -8.414 1 94 225 GLY B C 1
ATOM 3660 O O . GLY B 1 225 ? 17.5 17.938 -8.133 1 94 225 GLY B O 1
ATOM 3661 N N . PRO B 1 226 ? 16.75 20.062 -8.398 1 97.31 226 PRO B N 1
ATOM 3662 C CA . PRO B 1 226 ? 15.391 19.688 -7.992 1 97.31 226 PRO B CA 1
ATOM 3663 C C . PRO B 1 226 ? 14.703 18.797 -9.023 1 97.31 226 PRO B C 1
ATOM 3665 O O . PRO B 1 226 ? 14.781 19.047 -10.227 1 97.31 226 PRO B O 1
ATOM 3668 N N . THR B 1 227 ? 14.109 17.734 -8.555 1 98 227 THR B N 1
ATOM 3669 C CA . THR B 1 227 ? 13.445 16.781 -9.43 1 98 227 THR B CA 1
ATOM 3670 C C . THR B 1 227 ? 11.969 16.641 -9.062 1 98 227 THR B C 1
ATOM 3672 O O . THR B 1 227 ? 11.594 16.828 -7.898 1 98 227 THR B O 1
ATOM 3675 N N . ALA B 1 228 ? 11.156 16.438 -10.047 1 98.75 228 ALA B N 1
ATOM 3676 C CA . ALA B 1 228 ? 9.75 16.078 -9.891 1 98.75 228 ALA B CA 1
ATOM 3677 C C . ALA B 1 228 ? 9.492 14.672 -10.43 1 98.75 228 ALA B C 1
ATOM 3679 O O . ALA B 1 228 ? 9.641 14.422 -11.625 1 98.75 228 ALA B O 1
ATOM 3680 N N . TRP B 1 229 ? 9.203 13.836 -9.547 1 98.81 229 TRP B N 1
ATOM 3681 C CA . TRP B 1 229 ? 8.859 12.477 -9.953 1 98.81 229 TRP B CA 1
ATOM 3682 C C . TRP B 1 229 ? 7.398 12.383 -10.375 1 98.81 229 TRP B C 1
ATOM 3684 O O . TRP B 1 229 ? 6.496 12.703 -9.602 1 98.81 229 TRP B O 1
ATOM 3694 N N . LEU B 1 230 ? 7.145 11.938 -11.602 1 98.88 230 LEU B N 1
ATOM 3695 C CA . LEU B 1 230 ? 5.801 11.82 -12.148 1 98.88 230 LEU B CA 1
ATOM 3696 C C . LEU B 1 230 ? 5.336 10.367 -12.141 1 98.88 230 LEU B C 1
ATOM 3698 O O . LEU B 1 230 ? 5.949 9.516 -12.781 1 98.88 230 LEU B O 1
ATOM 3702 N N . PHE B 1 231 ? 4.285 10.133 -11.406 1 98.75 231 PHE B N 1
ATOM 3703 C CA . PHE B 1 231 ? 3.686 8.805 -11.32 1 98.75 231 PHE B CA 1
ATOM 3704 C C . PHE B 1 231 ? 2.303 8.797 -11.961 1 98.75 231 PHE B C 1
ATOM 3706 O O . PHE B 1 231 ? 1.491 9.688 -11.711 1 98.75 231 PHE B O 1
ATOM 3713 N N . GLY B 1 232 ? 2.027 7.785 -12.742 1 98 232 GLY B N 1
ATOM 3714 C CA . GLY B 1 232 ? 0.787 7.734 -13.5 1 98 232 GLY B CA 1
ATOM 3715 C C . GLY B 1 232 ? -0.292 6.91 -12.828 1 98 232 GLY B C 1
ATOM 3716 O O . GLY B 1 232 ? -0.073 6.348 -11.75 1 98 232 GLY B O 1
ATOM 3717 N N . ASN B 1 233 ? -1.425 6.875 -13.508 1 96.88 233 ASN B N 1
ATOM 3718 C CA . ASN B 1 233 ? -2.592 6.109 -13.078 1 96.88 233 ASN B CA 1
ATOM 3719 C C . ASN B 1 233 ? -2.24 4.645 -12.836 1 96.88 233 ASN B C 1
ATOM 3721 O O . ASN B 1 233 ? -1.438 4.062 -13.57 1 96.88 233 ASN B O 1
ATOM 3725 N N . GLU B 1 234 ? -2.928 4.02 -11.867 1 93.25 234 GLU B N 1
ATOM 3726 C CA . GLU B 1 234 ? -2.637 2.654 -11.438 1 93.25 234 GLU B CA 1
ATOM 3727 C C . GLU B 1 234 ? -2.852 1.658 -12.57 1 93.25 234 GLU B C 1
ATOM 3729 O O . GLU B 1 234 ? -2.111 0.679 -12.695 1 93.25 234 GLU B O 1
ATOM 3734 N N . ALA B 1 235 ? -3.795 1.964 -13.43 1 88.69 235 ALA B N 1
ATOM 3735 C CA . ALA B 1 235 ? -4.152 1.031 -14.492 1 88.69 235 ALA B CA 1
ATOM 3736 C C . ALA B 1 235 ? -3.455 1.397 -15.805 1 88.69 235 ALA B C 1
ATOM 3738 O O . ALA B 1 235 ? -2.939 0.523 -16.5 1 88.69 235 ALA B O 1
ATOM 3739 N N . HIS B 1 236 ? -3.336 2.719 -16.016 1 91.69 236 HIS B N 1
ATOM 3740 C CA . HIS B 1 236 ? -3.006 3.135 -17.375 1 91.69 236 HIS B CA 1
ATOM 3741 C C . HIS B 1 236 ? -1.651 3.832 -17.422 1 91.69 236 HIS B C 1
ATOM 3743 O O . HIS B 1 236 ? -1.139 4.125 -18.516 1 91.69 236 HIS B O 1
ATOM 3749 N N . GLY B 1 237 ? -1.08 4.074 -16.25 1 95.75 237 GLY B N 1
ATOM 3750 C CA . GLY B 1 237 ? 0.177 4.805 -16.234 1 95.75 237 GLY B CA 1
ATOM 3751 C C . GLY B 1 237 ? 0.031 6.254 -16.656 1 95.75 237 GLY B C 1
ATOM 3752 O O . GLY B 1 237 ? -1.031 6.855 -16.484 1 95.75 237 GLY B O 1
ATOM 3753 N N . LEU B 1 238 ? 1.122 6.805 -17.078 1 97.38 238 LEU B N 1
ATOM 3754 C CA . LEU B 1 238 ? 1.127 8.195 -17.5 1 97.38 238 LEU B CA 1
ATOM 3755 C C . LEU B 1 238 ? 0.59 8.336 -18.922 1 97.38 238 LEU B C 1
ATOM 3757 O O . LEU B 1 238 ? 0.884 7.5 -19.781 1 97.38 238 LEU B O 1
ATOM 3761 N N . GLN B 1 239 ? -0.145 9.391 -19.125 1 95.5 239 GLN B N 1
ATOM 3762 C CA . GLN B 1 239 ? -0.581 9.688 -20.484 1 95.5 239 GLN B CA 1
ATOM 3763 C C . GLN B 1 239 ? 0.611 9.977 -21.406 1 95.5 239 GLN B C 1
ATOM 3765 O O . GLN B 1 239 ? 1.613 10.539 -20.953 1 95.5 239 GLN B O 1
ATOM 3770 N N . PRO B 1 240 ? 0.463 9.656 -22.688 1 95.44 240 PRO B N 1
ATOM 3771 C CA . PRO B 1 240 ? 1.563 9.867 -23.625 1 95.44 240 PRO B CA 1
ATOM 3772 C C . PRO B 1 240 ? 2.041 11.312 -23.672 1 95.44 240 PRO B C 1
ATOM 3774 O O . PRO B 1 240 ? 3.244 11.57 -23.766 1 95.44 240 PRO B O 1
ATOM 3777 N N . GLU B 1 241 ? 1.154 12.234 -23.562 1 95.62 241 GLU B N 1
ATOM 3778 C CA . GLU B 1 241 ? 1.504 13.648 -23.625 1 95.62 241 GLU B CA 1
ATOM 3779 C C . GLU B 1 241 ? 2.41 14.039 -22.453 1 95.62 241 GLU B C 1
ATOM 3781 O O . GLU B 1 241 ? 3.312 14.867 -22.625 1 95.62 241 GLU B O 1
ATOM 3786 N N . VAL B 1 242 ? 2.164 13.469 -21.297 1 96.69 242 VAL B N 1
ATOM 3787 C CA . VAL B 1 242 ? 2.967 13.742 -20.109 1 96.69 242 VAL B CA 1
ATOM 3788 C C . VAL B 1 242 ? 4.336 13.086 -20.25 1 96.69 242 VAL B C 1
ATOM 3790 O O . VAL B 1 242 ? 5.363 13.703 -19.953 1 96.69 242 VAL B O 1
ATOM 3793 N N . LEU B 1 243 ? 4.328 11.875 -20.734 1 96.62 243 LEU B N 1
ATOM 3794 C CA . LEU B 1 243 ? 5.574 11.148 -20.953 1 96.62 243 LEU B CA 1
ATOM 3795 C C . LEU B 1 243 ? 6.473 11.898 -21.938 1 96.62 243 LEU B C 1
ATOM 3797 O O . LEU B 1 243 ? 7.668 12.062 -21.688 1 96.62 243 LEU B O 1
ATOM 3801 N N . ASP B 1 244 ? 5.84 12.414 -22.984 1 95.62 244 ASP B N 1
ATOM 3802 C CA . ASP B 1 244 ? 6.574 13.094 -24.047 1 95.62 244 ASP B CA 1
ATOM 3803 C C . ASP B 1 244 ? 7.117 14.438 -23.562 1 95.62 244 ASP B C 1
ATOM 3805 O O . ASP B 1 244 ? 8.164 14.891 -24.016 1 95.62 244 ASP B O 1
ATOM 3809 N N . ALA B 1 245 ? 6.445 15.031 -22.641 1 96.56 245 ALA B N 1
ATOM 3810 C CA . ALA B 1 245 ? 6.809 16.359 -22.172 1 96.56 245 ALA B CA 1
ATOM 3811 C C . ALA B 1 245 ? 7.867 16.281 -21.078 1 96.56 245 ALA B C 1
ATOM 3813 O O . ALA B 1 245 ? 8.492 17.297 -20.75 1 96.56 245 ALA B O 1
ATOM 3814 N N . ALA B 1 246 ? 8.047 15.109 -20.5 1 97.31 246 ALA B N 1
ATOM 3815 C CA . ALA B 1 246 ? 8.969 14.961 -19.375 1 97.31 246 ALA B CA 1
ATOM 3816 C C . ALA B 1 246 ? 10.414 15.047 -19.828 1 97.31 246 ALA B C 1
ATOM 3818 O O . ALA B 1 246 ? 10.742 14.664 -20.969 1 97.31 246 ALA B O 1
ATOM 3819 N N . ASN B 1 247 ? 11.328 15.531 -18.938 1 98.06 247 ASN B N 1
ATOM 3820 C CA . ASN B 1 247 ? 12.75 15.594 -19.266 1 98.06 247 ASN B CA 1
ATOM 3821 C C . ASN B 1 247 ? 13.344 14.195 -19.438 1 98.06 247 ASN B C 1
ATOM 3823 O O . ASN B 1 247 ? 14.164 13.984 -20.344 1 98.06 247 ASN B O 1
ATOM 3827 N N . HIS B 1 248 ? 13 13.242 -18.562 1 98.12 248 HIS B N 1
ATOM 3828 C CA . HIS B 1 248 ? 13.477 11.867 -18.625 1 98.12 248 HIS B CA 1
ATOM 3829 C C . HIS B 1 248 ? 12.352 10.883 -18.328 1 98.12 248 HIS B C 1
ATOM 3831 O O . HIS B 1 248 ? 11.398 11.219 -17.609 1 98.12 248 HIS B O 1
ATOM 3837 N N . SER B 1 249 ? 12.445 9.742 -18.938 1 98.31 249 SER B N 1
ATOM 3838 C CA . SER B 1 249 ? 11.633 8.594 -18.562 1 98.31 249 SER B CA 1
ATOM 3839 C C . SER B 1 249 ? 12.43 7.609 -17.719 1 98.31 249 SER B C 1
ATOM 3841 O O . SER B 1 249 ? 13.609 7.359 -17.984 1 98.31 249 SER B O 1
ATOM 3843 N N . VAL B 1 250 ? 11.844 7.137 -16.656 1 98.12 250 VAL B N 1
ATOM 3844 C CA . VAL B 1 250 ? 12.555 6.277 -15.711 1 98.12 250 VAL B CA 1
ATOM 3845 C C . VAL B 1 250 ? 11.812 4.949 -15.562 1 98.12 250 VAL B C 1
ATOM 3847 O O . VAL B 1 250 ? 10.586 4.922 -15.461 1 98.12 250 VAL B O 1
ATOM 3850 N N . SER B 1 251 ? 12.5 3.861 -15.594 1 97.44 251 SER B N 1
ATOM 3851 C CA . SER B 1 251 ? 11.93 2.539 -15.352 1 97.44 251 SER B CA 1
ATOM 3852 C C . SER B 1 251 ? 12.562 1.878 -14.133 1 97.44 251 SER B C 1
ATOM 3854 O O . SER B 1 251 ? 13.734 2.115 -13.828 1 97.44 251 SER B O 1
ATOM 3856 N N . ILE B 1 252 ? 11.773 1.19 -13.375 1 96.31 252 ILE B N 1
ATOM 3857 C CA . ILE B 1 252 ? 12.25 0.299 -12.328 1 96.31 252 ILE B CA 1
ATOM 3858 C C . ILE B 1 252 ? 12.438 -1.107 -12.891 1 96.31 252 ILE B C 1
ATOM 3860 O O . ILE B 1 252 ? 11.5 -1.702 -13.422 1 96.31 252 ILE B O 1
ATOM 3864 N N . PRO B 1 253 ? 13.578 -1.604 -12.836 1 94.62 253 PRO B N 1
ATOM 3865 C CA . PRO B 1 253 ? 13.797 -2.938 -13.398 1 94.62 253 PRO B CA 1
ATOM 3866 C C . PRO B 1 253 ? 12.938 -4.008 -12.727 1 94.62 253 PRO B C 1
ATOM 3868 O O . PRO B 1 253 ? 12.875 -4.062 -11.492 1 94.62 253 PRO B O 1
ATOM 3871 N N . ILE B 1 254 ? 12.328 -4.805 -13.484 1 95.25 254 ILE B N 1
ATOM 3872 C CA . ILE B 1 254 ? 11.594 -5.977 -13.023 1 95.25 254 ILE B CA 1
ATOM 3873 C C . ILE B 1 254 ? 12.398 -7.238 -13.32 1 95.25 254 ILE B C 1
ATOM 3875 O O . ILE B 1 254 ? 12.688 -7.539 -14.484 1 95.25 254 ILE B O 1
ATOM 3879 N N . ARG B 1 255 ? 12.703 -7.988 -12.32 1 95 255 ARG B N 1
ATOM 3880 C CA . ARG B 1 255 ? 13.594 -9.133 -12.484 1 95 255 ARG B CA 1
ATOM 3881 C C . ARG B 1 255 ? 12.828 -10.445 -12.43 1 95 255 ARG B C 1
ATOM 3883 O O . ARG B 1 255 ? 13.297 -11.469 -12.922 1 95 255 ARG B O 1
ATOM 3890 N N . GLY B 1 256 ? 11.664 -10.391 -11.789 1 95.19 256 GLY B N 1
ATOM 3891 C CA . GLY B 1 256 ? 10.828 -11.578 -11.719 1 95.19 256 GLY B CA 1
ATOM 3892 C C . GLY B 1 256 ? 9.742 -11.609 -12.773 1 95.19 256 GLY B C 1
ATOM 3893 O O . GLY B 1 256 ? 9.984 -11.266 -13.93 1 95.19 256 GLY B O 1
ATOM 3894 N N . GLU B 1 257 ? 8.578 -12.125 -12.391 1 94.94 257 GLU B N 1
ATOM 3895 C CA . GLU B 1 257 ? 7.5 -12.32 -13.352 1 94.94 257 GLU B CA 1
ATOM 3896 C C . GLU B 1 257 ? 6.398 -11.281 -13.164 1 94.94 257 GLU B C 1
ATOM 3898 O O . GLU B 1 257 ? 5.402 -11.281 -13.898 1 94.94 257 GLU B O 1
ATOM 3903 N N . ALA B 1 258 ? 6.586 -10.406 -12.188 1 94.69 258 ALA B N 1
ATOM 3904 C CA . ALA B 1 258 ? 5.605 -9.344 -12.008 1 94.69 258 ALA B CA 1
ATOM 3905 C C . ALA B 1 258 ? 5.531 -8.453 -13.25 1 94.69 258 ALA B C 1
ATOM 3907 O O . ALA B 1 258 ? 6.547 -8.195 -13.898 1 94.69 258 ALA B O 1
ATOM 3908 N N . GLU B 1 259 ? 4.363 -7.992 -13.547 1 91.44 259 GLU B N 1
ATOM 3909 C CA . GLU B 1 259 ? 4.199 -7.129 -14.711 1 91.44 259 GLU B CA 1
ATOM 3910 C C . GLU B 1 259 ? 4.512 -5.676 -14.367 1 91.44 259 GLU B C 1
ATOM 3912 O O . GLU B 1 259 ? 4.938 -4.906 -15.234 1 91.44 259 GLU B O 1
ATOM 3917 N N . SER B 1 260 ? 4.168 -5.309 -13.219 1 94.38 260 SER B N 1
ATOM 3918 C CA . SER B 1 260 ? 4.395 -3.955 -12.727 1 94.38 260 SER B CA 1
ATOM 3919 C C . SER B 1 260 ? 4.355 -3.904 -11.203 1 94.38 260 SER B C 1
ATOM 3921 O O . SER B 1 260 ? 4.246 -4.941 -10.547 1 94.38 260 SER B O 1
ATOM 3923 N N . LEU B 1 261 ? 4.551 -2.709 -10.695 1 96.19 261 LEU B N 1
ATOM 3924 C CA . LEU B 1 261 ? 4.512 -2.494 -9.258 1 96.19 261 LEU B CA 1
ATOM 3925 C C . LEU B 1 261 ? 3.293 -1.662 -8.867 1 96.19 261 LEU B C 1
ATOM 3927 O O . LEU B 1 261 ? 2.744 -0.932 -9.688 1 96.19 261 LEU B O 1
ATOM 3931 N N . ASN B 1 262 ? 2.855 -1.888 -7.656 1 96 262 ASN B N 1
ATOM 3932 C CA . ASN B 1 262 ? 1.902 -0.967 -7.047 1 96 262 ASN B CA 1
ATOM 3933 C C . ASN B 1 262 ? 2.432 0.464 -7.039 1 96 262 ASN B C 1
ATOM 3935 O O . ASN B 1 262 ? 3.619 0.691 -6.809 1 96 262 ASN B O 1
ATOM 3939 N N . LEU B 1 263 ? 1.541 1.421 -7.254 1 97.38 263 LEU B N 1
ATOM 3940 C CA . LEU B 1 263 ? 1.936 2.818 -7.402 1 97.38 263 LEU B CA 1
ATOM 3941 C C . LEU B 1 263 ? 2.766 3.279 -6.207 1 97.38 263 LEU B C 1
ATOM 3943 O O . LEU B 1 263 ? 3.842 3.854 -6.383 1 97.38 263 LEU B O 1
ATOM 3947 N N . ALA B 1 264 ? 2.291 3.006 -4.961 1 97.81 264 ALA B N 1
ATOM 3948 C CA . ALA B 1 264 ? 2.988 3.49 -3.771 1 97.81 264 ALA B CA 1
ATOM 3949 C C . ALA B 1 264 ? 4.34 2.799 -3.607 1 97.81 264 ALA B C 1
ATOM 3951 O O . ALA B 1 264 ? 5.301 3.406 -3.131 1 97.81 264 ALA B O 1
ATOM 3952 N N . THR B 1 265 ? 4.41 1.55 -4.035 1 97.12 265 THR B N 1
ATOM 3953 C CA . THR B 1 265 ? 5.66 0.803 -3.984 1 97.12 265 THR B CA 1
ATOM 3954 C C . THR B 1 265 ? 6.676 1.383 -4.965 1 97.12 265 THR B C 1
ATOM 3956 O O . THR B 1 265 ? 7.832 1.621 -4.602 1 97.12 265 THR B O 1
ATOM 3959 N N . ALA B 1 266 ? 6.219 1.603 -6.191 1 97.56 266 ALA B N 1
ATOM 3960 C CA . ALA B 1 266 ? 7.082 2.225 -7.188 1 97.56 266 ALA B CA 1
ATOM 3961 C C . ALA B 1 266 ? 7.57 3.592 -6.719 1 97.56 266 ALA B C 1
ATOM 3963 O O . ALA B 1 266 ? 8.758 3.902 -6.812 1 97.56 266 ALA B O 1
ATOM 3964 N N . ALA B 1 267 ? 6.637 4.371 -6.199 1 98.31 267 ALA B N 1
ATOM 3965 C CA . ALA B 1 267 ? 6.977 5.695 -5.691 1 98.31 267 ALA B CA 1
ATOM 3966 C C . ALA B 1 267 ? 8.008 5.605 -4.57 1 98.31 267 ALA B C 1
ATOM 3968 O O . ALA B 1 267 ? 8.93 6.418 -4.5 1 98.31 267 ALA B O 1
ATOM 3969 N N . SER B 1 268 ? 7.844 4.59 -3.707 1 97.44 268 SER B N 1
ATOM 3970 C CA . SER B 1 268 ? 8.758 4.41 -2.582 1 97.44 268 SER B CA 1
ATOM 3971 C C . SER B 1 268 ? 10.188 4.191 -3.062 1 97.44 268 SER B C 1
ATOM 3973 O O . SER B 1 268 ? 11.125 4.789 -2.533 1 97.44 268 SER B O 1
ATOM 3975 N N . MET B 1 269 ? 10.375 3.361 -4.078 1 96.94 269 MET B N 1
ATOM 3976 C CA . MET B 1 269 ? 11.711 3.078 -4.605 1 96.94 269 MET B CA 1
ATOM 3977 C C . MET B 1 269 ? 12.305 4.316 -5.262 1 96.94 269 MET B C 1
ATOM 3979 O O . MET B 1 269 ? 13.469 4.645 -5.027 1 96.94 269 MET B O 1
ATOM 3983 N N . CYS B 1 270 ? 11.492 5.043 -6.012 1 97.44 270 CYS B N 1
ATOM 3984 C CA . CYS B 1 270 ? 11.969 6.219 -6.73 1 97.44 270 CYS B CA 1
ATOM 3985 C C . CYS B 1 270 ? 12.336 7.34 -5.766 1 97.44 270 CYS B C 1
ATOM 3987 O O . CYS B 1 270 ? 13.43 7.895 -5.84 1 97.44 270 CYS B O 1
ATOM 3989 N N . LEU B 1 271 ? 11.445 7.641 -4.852 1 97.62 271 LEU B N 1
ATOM 3990 C CA . LEU B 1 271 ? 11.68 8.727 -3.904 1 97.62 271 LEU B CA 1
ATOM 3991 C C . LEU B 1 271 ? 12.82 8.383 -2.955 1 97.62 271 LEU B C 1
ATOM 3993 O O . LEU B 1 271 ? 13.594 9.258 -2.559 1 97.62 271 LEU B O 1
ATOM 3997 N N . TRP B 1 272 ? 12.945 7.094 -2.578 1 96.75 272 TRP B N 1
ATOM 3998 C CA . TRP B 1 272 ? 14.055 6.652 -1.74 1 96.75 272 TRP B CA 1
ATOM 3999 C C . TRP B 1 272 ? 15.391 6.895 -2.434 1 96.75 272 TRP B C 1
ATOM 4001 O O . TRP B 1 272 ? 16.344 7.375 -1.812 1 96.75 272 TRP B O 1
ATOM 4011 N N . GLU B 1 273 ? 15.445 6.598 -3.719 1 95 273 GLU B N 1
ATOM 4012 C CA . GLU B 1 273 ? 16.672 6.812 -4.477 1 95 273 GLU B CA 1
ATOM 4013 C C . GLU B 1 273 ? 17.094 8.273 -4.445 1 95 273 GLU B C 1
ATOM 4015 O O . GLU B 1 273 ? 18.297 8.586 -4.398 1 95 273 GLU B O 1
ATOM 4020 N N . SER B 1 274 ? 16.078 9.148 -4.465 1 94 274 SER B N 1
ATOM 4021 C CA . SER B 1 274 ? 16.375 10.57 -4.43 1 94 274 SER B CA 1
ATOM 4022 C C . SER B 1 274 ? 16.766 11.023 -3.025 1 94 274 SER B C 1
ATOM 4024 O O . SER B 1 274 ? 17.547 11.961 -2.861 1 94 274 SER B O 1
ATOM 4026 N N . ALA B 1 275 ? 16.203 10.336 -2.068 1 92.5 275 ALA B N 1
ATOM 4027 C CA . ALA B 1 275 ? 16.328 10.812 -0.695 1 92.5 275 ALA B CA 1
ATOM 4028 C C . ALA B 1 275 ? 17.562 10.211 -0.012 1 92.5 275 ALA B C 1
ATOM 4030 O O . ALA B 1 275 ? 18.141 10.82 0.89 1 92.5 275 ALA B O 1
ATOM 4031 N N . ARG B 1 276 ? 17.891 8.984 -0.564 1 86.69 276 ARG B N 1
ATOM 4032 C CA . ARG B 1 276 ? 18.938 8.258 0.135 1 86.69 276 ARG B CA 1
ATOM 4033 C C . ARG B 1 276 ? 20.297 8.938 -0.056 1 86.69 276 ARG B C 1
ATOM 4035 O O . ARG B 1 276 ? 20.547 9.555 -1.096 1 86.69 276 ARG B O 1
ATOM 4042 N N . GLY B 1 277 ? 21.047 9.125 0.809 1 66.56 277 GLY B N 1
ATOM 4043 C CA . GLY B 1 277 ? 22.375 9.711 0.732 1 66.56 277 GLY B CA 1
ATOM 4044 C C . GLY B 1 277 ? 22.406 11.172 1.12 1 66.56 277 GLY B C 1
ATOM 4045 O O . GLY B 1 277 ? 23.484 11.781 1.181 1 66.56 277 GLY B O 1
ATOM 4046 N N . ALA B 1 278 ? 21.188 11.852 1.121 1 57.53 278 ALA B N 1
ATOM 4047 C CA . ALA B 1 278 ? 21.172 13.242 1.578 1 57.53 278 ALA B CA 1
ATOM 4048 C C . ALA B 1 278 ? 21.391 13.32 3.086 1 57.53 278 ALA B C 1
ATOM 4050 O O . ALA B 1 278 ? 21.094 12.375 3.816 1 57.53 278 ALA B O 1
#

pLDDT: mean 95.8, std 4.58, range [57.53, 98.94]

Secondary structure (DSSP, 8-state):
--HHHHHHHHTT-SS-B-TTSHHHHHHHGGGSHHHHHHHTEEEEESHHHHHHHHHTT-EEEEEE-HHHHHHTHHHHHHHHHTT--EEEB-HHHHHHH--SSS--SEEEEEEGGGT---HHHHHHHHHHHSEEEEEES---HHHHHHHHHHHHHTT---EEEESS---TTSHHHHHHHTTGGGTS-EEEES-HHHHHHHHHHTTPEEEEE-TT-SEETTTSPPPSS-EEEEE-BTTTBS-HHHHHHSSEEEE----SS-----HHHHHHHHHHHHHTT-/--HHHHHHHHHT-SS-B-TTSHHHHHHHGGGSHHHHHHHTEEEEESHHHHHHHHHTT-EEEEEE-HHHHHHTHHHHHHHHHTT--EEEB-HHHHHHH--SSS--SEEEEEEGGGT---HHHHHHHHHHHSEEEEEES---HHHHHHHHHHHHHTT---EEEESS---TTSHHHHHHHTTGGGTS-EEEES-HHHHHHHHHHHTPEEEEE-TT-SEETTTSPPPSS-EEEEE-BTTTBS-HHHHHHSSEEEE----SS-----HHHHHHHHHHHHHTT-

Foldseek 3Di:
DALLVVLCVVLVPPDAAACPRVVLVLQLCLLDPVSCVVVQKFKEADDLQVLLQLVLVFFQEKEAASQLCRVVVVRVVVSVVVPHHYTYHHPRSQVSNDPDPDGSRIMTMGRNVSQADDPVQLLVLLQVQQEEEEEEQEEDLLLQLQLLLLCVVLSHRAYEYEANHDDCRNHNNSVSVSSSSNVGYYYYYNHRVVSLVVCVVSPAQEEFEDQDWPAEQPPHDDDDGHYYYYWYYQPPTDDPVSVVSGNTYYYYDDDDDDPDDGRSVVSNSVVCSVRPPD/DALLVVLCVVLVPPDAAACPRVVLVLQLCLLDPVSCVVVQKFKEADDLQVLLQLVLVFFQEKEAASQLCRVVVVRVVVSVVVPHHYTYHHPRSQVSNDPDPDGSRIMTMGRNVSQADDPVQLLVLLQVQQEEEEEEQEEDLLLQLQLLLLCVVLSHRAYEYEANHDDCRNHNNSVSVSSSSNVGYYYYYNHRVVSLVVCVVSPAQEEFEDQDWPAEQPPHDDDDGHYYYYWYYQPPTDDPVSVVSGNTYYYYDDDDDDPDDGRSVVSNSVVCSVRPPD

Solvent-accessible surface area (backbone atoms only — not comparable to full-atom values): 27942 Å² total; per-residue (Å²): 130,55,63,40,55,50,46,31,61,76,60,67,44,90,61,58,38,36,52,78,36,66,71,47,44,57,51,37,44,31,76,36,70,67,45,16,64,74,68,45,32,29,43,41,51,35,70,54,26,37,52,33,27,53,76,62,68,24,49,64,38,33,39,22,20,57,69,26,33,54,74,41,35,85,62,47,51,57,37,45,76,70,65,49,50,59,44,50,25,35,68,60,22,40,58,58,62,41,92,54,94,78,70,70,35,35,35,23,38,26,41,42,76,73,41,57,47,53,64,66,56,28,52,50,32,9,58,74,55,29,28,29,41,32,36,33,36,35,71,53,37,50,42,51,10,40,42,43,22,48,35,20,19,60,41,42,17,23,39,39,33,22,32,75,38,56,60,70,62,33,52,57,7,36,50,44,12,50,22,17,61,61,73,33,40,31,28,80,39,62,52,47,69,58,50,56,50,50,39,48,74,71,59,35,48,33,37,25,48,40,92,82,25,79,40,37,57,68,76,48,84,73,78,80,69,28,33,30,41,36,38,34,17,82,87,71,40,51,53,66,70,57,55,69,69,32,76,38,37,30,12,73,75,61,63,40,81,39,90,70,69,57,61,41,46,49,47,36,47,54,52,42,64,70,47,47,74,111,130,56,62,40,55,49,47,30,60,75,61,67,43,91,60,58,38,36,51,79,35,64,70,47,44,57,52,37,44,30,75,36,69,69,44,17,66,73,68,44,32,29,43,41,52,35,68,52,26,38,52,32,27,55,76,61,68,24,49,64,38,34,39,22,20,57,67,27,33,54,74,42,34,85,61,47,51,58,37,47,75,71,66,49,48,60,42,52,26,35,69,58,22,39,56,58,62,41,93,56,94,77,68,70,34,34,35,23,37,26,42,42,77,75,40,58,47,51,66,66,57,28,52,52,34,10,58,75,55,30,29,27,42,32,36,33,35,34,71,52,36,51,42,51,9,40,42,44,20,48,36,20,19,59,41,44,16,24,39,38,32,22,33,74,39,56,60,69,61,34,55,57,7,36,49,45,13,49,21,21,60,62,75,33,40,31,29,81,39,62,53,48,69,57,50,56,50,50,40,48,74,71,59,35,47,34,37,24,49,40,92,82,25,78,41,38,59,69,75,49,85,76,80,79,70,27,32,31,40,36,40,34,16,82,86,73,40,51,55,68,70,58,54,70,68,30,76,37,37,30,11,73,75,63,64,41,80,40,89,71,70,56,61,42,46,49,47,37,47,54,51,43,65,70,46,47,75,111

Organism: NCBI:txid1408189

Nearest PDB structures (foldseek):
  2i6d-assembly1_A  TM=8.562E-01  e=1.852E-17  Porphyromonas gingivalis W83
  3nk7-assembly1_A  TM=8.433E-01  e=4.410E-17  Streptomyces actuosus
  3nk7-assembly1_B  TM=7.915E-01  e=2.079E-17  Streptomyces actuosus
  3gyq-assembly1_B  TM=7.648E-01  e=1.983E-16  Streptomyces cyaneus
  3nk6-assembly1_A  TM=8.557E-01  e=4.772E-15  Streptomyces actuosus

InterPro domains:
  IPR001537 tRNA/rRNA methyltransferase, SpoU type [PF00588] (131-272)
  IPR013123 RNA 2-O ribose methyltransferase, substrate binding [SM00967] (43-116)
  IPR029026 tRNA (guanine-N1-)-methyltransferase, N-terminal [G3DSA:3.40.1280.10] (114-277)
  IPR029028 Alpha/beta knot methyltransferases [SSF75217] (109-276)
  IPR029064 Ribosomal protein eL30-like superfamily [G3DSA:3.30.1330.30] (17-113)
  IPR029064 Ribosomal protein eL30-like superfamily [SSF55315] (18-112)
  IPR051259 Ribosomal RNA Methyltransferase [PTHR43191] (18-276)
  IPR053888 MRM3-like, substrate binding domain [PF22435] (22-108)